Protein AF-A0AA51MX78-F1 (afdb_monomer_lite)

Sequence (541 aa):
MRKKISLILLIVIFALFTNGCTKEVSLIETKEEHFTTYKNDNISIKISKTVKEKENIYNTILEDLQKINGFSPIHNIEIDIDEKYVIPIVEDSIKCNSSFINTEEFRKELIKRSYDIYDNWISEGLYVKMFEVDIKEKEFAKYYEAHEFSLFGARFFEPFTSKEEVENVQAASIDLVEYLIKKEKKEELLKNQIEISDIEEWAKEKNIDLSYQKEIDSLMNRMEVNNLKPNIYLTINTKEDINGFIIDILTIDEQYDTSKKIEDTILKFDINIVQIREGIKKDAPNFYNDYSDSIENVPKIHYYFNINAKINSAEIGRGRIVLKNLLSQAHEYVHILIVDSFLANNIDANKPRWLDEGIANYLDMAYSDSSKLQIKRILSGISESKKYEDELSEEEKNLLDSTIKIFDANNINLSNRDKIMENKNERIRVSTILDSMGIKFSRYIMTEGLIEDTVYISGGESSFDQKQWAMDAGNYINYHANRNFTNYLIHEYGLEKLLYLMVEDFSTLTYEEYFGKSYEELKVEWIKYLKENIKAIELIL

pLDDT: mean 87.4, std 14.21, range [30.75, 98.5]

Secondary structure (DSSP, 8-state):
-HHHHHHHHHHHHHHHHHS--------EEEE-SSEEEEE-SSEEEEEETTSTTHHHHHHHHHHHHHHHHHHS----EEEEE-TT-SS-EESSSEEE-TTGGGSHHHHHHHHHHHHT---HHHHHHHHHHHHT--PPP--HHHHHTSS-----GGGGSTTTS-HHHHHHHHHHHHHHHHHHHHTT-HHHHHTT---HHHHHHHHHHHT---HHHHHTGGGTTTEEEE--STT-SEEEEE-HHHH-EEEEE-S--TTTSSHHHHHHHHHHHHHHHHHHHHHHHHHSHHHHHHHHHHHH-PPPEEEEE-TTSSS-EEETTTTEEEESSGGGHHHHHHHHHHTHHHHHTT------HHHHHHHHHHHHHHH-HHHHHHHHHHHHHHHHHGGGGGGS-HHHHHHHHHHHHHHHHTT--TT-HHHHHH-HHHHHHHHHHHHHHHHH-HHHHS-TT----SS--SSS---TTPPPPGGGTT----HHHHHHHHHHHHHHH-HHHHHHHTTS-TTT--HHHHHSS-HHHHHHHHHHHHHHHSTTGGGT-

Structure (mmCIF, N/CA/C/O backbone):
data_AF-A0AA51MX78-F1
#
_entry.id   AF-A0AA51MX78-F1
#
loop_
_atom_site.group_PDB
_atom_site.id
_atom_site.type_symbol
_atom_site.label_atom_id
_atom_site.label_alt_id
_atom_site.label_comp_id
_atom_site.label_asym_id
_atom_site.label_entity_id
_atom_site.label_seq_id
_atom_site.pdbx_PDB_ins_code
_atom_site.Cartn_x
_atom_site.Cartn_y
_atom_site.Cartn_z
_atom_site.occupancy
_atom_site.B_iso_or_equiv
_atom_site.auth_seq_id
_atom_site.auth_comp_id
_atom_site.auth_asym_id
_atom_site.auth_atom_id
_atom_site.pdbx_PDB_model_num
ATOM 1 N N . MET A 1 1 ? -62.576 -15.769 33.107 1.00 47.19 1 MET A N 1
ATOM 2 C CA . MET A 1 1 ? -61.170 -15.713 33.580 1.00 47.19 1 MET A CA 1
ATOM 3 C C . MET A 1 1 ? -60.145 -16.293 32.599 1.00 47.19 1 MET A C 1
ATOM 5 O O . MET A 1 1 ? -59.117 -15.657 32.426 1.00 47.19 1 MET A O 1
ATOM 9 N N . ARG A 1 2 ? -60.402 -17.408 31.888 1.00 45.00 2 ARG A N 1
ATOM 10 C CA . ARG A 1 2 ? -59.413 -18.036 30.973 1.00 45.00 2 ARG A CA 1
ATOM 11 C C . ARG A 1 2 ? -58.894 -17.157 29.812 1.00 45.00 2 ARG A C 1
ATOM 13 O O . ARG A 1 2 ? -57.724 -17.257 29.476 1.00 45.00 2 ARG A O 1
ATOM 20 N N . LYS A 1 3 ? -59.702 -16.240 29.253 1.00 45.47 3 LYS A N 1
ATOM 21 C CA . LYS A 1 3 ? -59.259 -15.338 28.162 1.00 45.47 3 LYS A CA 1
ATOM 22 C C . LYS A 1 3 ? -58.307 -14.211 28.606 1.00 45.47 3 LYS A C 1
ATOM 24 O O . LYS A 1 3 ? -57.467 -13.803 27.819 1.00 45.47 3 LYS A O 1
ATOM 29 N N . LYS A 1 4 ? -58.393 -13.737 29.860 1.00 46.69 4 LYS A N 1
ATOM 30 C CA . LYS A 1 4 ? -57.478 -12.701 30.388 1.00 46.69 4 LYS A CA 1
ATOM 31 C C . LYS A 1 4 ? -56.095 -13.270 30.728 1.00 46.69 4 LYS A C 1
ATOM 33 O O . LYS A 1 4 ? -55.103 -12.596 30.510 1.00 46.69 4 LYS A O 1
ATOM 38 N N . ILE A 1 5 ? -56.034 -14.525 31.182 1.00 54.62 5 ILE A N 1
ATOM 39 C CA . ILE A 1 5 ? -54.769 -15.216 31.484 1.00 54.62 5 ILE A CA 1
ATOM 40 C C . ILE A 1 5 ? -53.983 -15.502 30.194 1.00 54.62 5 ILE A C 1
ATOM 42 O O . ILE A 1 5 ? -52.778 -15.305 30.167 1.00 54.62 5 ILE A O 1
ATOM 46 N N . SER A 1 6 ? -54.667 -15.873 29.104 1.00 55.69 6 SER A N 1
ATOM 47 C CA . SER A 1 6 ? -54.023 -16.124 27.804 1.00 55.69 6 SER A CA 1
ATOM 48 C C . SER A 1 6 ? -53.419 -14.867 27.169 1.00 55.69 6 SER A C 1
ATOM 50 O O . SER A 1 6 ? -52.381 -14.967 26.530 1.00 55.69 6 SER A O 1
ATOM 52 N N . LEU A 1 7 ? -54.050 -13.699 27.339 1.00 55.62 7 LEU A N 1
ATOM 53 C CA . LEU A 1 7 ? -53.536 -12.433 26.808 1.00 55.62 7 LEU A CA 1
ATOM 54 C C . LEU A 1 7 ? -52.321 -11.943 27.611 1.00 55.62 7 LEU A C 1
ATOM 56 O O . LEU A 1 7 ? -51.355 -11.473 27.028 1.00 55.62 7 LEU A O 1
ATOM 60 N N . ILE A 1 8 ? -52.342 -12.116 28.938 1.00 63.41 8 ILE A N 1
ATOM 61 C CA . ILE A 1 8 ? -51.206 -11.784 29.811 1.00 63.41 8 ILE A CA 1
ATOM 62 C C . ILE A 1 8 ? -50.018 -12.711 29.524 1.00 63.41 8 ILE A C 1
ATOM 64 O O . ILE A 1 8 ? -48.898 -12.229 29.430 1.00 63.41 8 ILE A O 1
ATOM 68 N N . LEU A 1 9 ? -50.250 -14.013 29.307 1.00 61.22 9 LEU A N 1
ATOM 69 C CA . LEU A 1 9 ? -49.180 -14.940 28.921 1.00 61.22 9 LEU A CA 1
ATOM 70 C C . LEU A 1 9 ? -48.569 -14.569 27.565 1.00 61.22 9 LEU A C 1
ATOM 72 O O . LEU A 1 9 ? -47.355 -14.619 27.418 1.00 61.22 9 LEU A O 1
ATOM 76 N N . LEU A 1 10 ? -49.397 -14.168 26.594 1.00 58.34 10 LEU A N 1
ATOM 77 C CA . LEU A 1 10 ? -48.922 -13.746 25.279 1.00 58.34 10 LEU A CA 1
ATOM 78 C C . LEU A 1 10 ? -48.094 -12.457 25.374 1.00 58.34 10 LEU A C 1
ATOM 80 O O . LEU A 1 10 ? -47.052 -12.386 24.747 1.00 58.34 10 LEU A O 1
ATOM 84 N N . ILE A 1 11 ? -48.512 -11.483 26.194 1.00 62.25 11 ILE A N 1
ATOM 85 C CA . ILE A 1 11 ? -47.771 -10.231 26.433 1.00 62.25 11 ILE A CA 1
ATOM 86 C C . ILE A 1 11 ? -46.456 -10.494 27.180 1.00 62.25 11 ILE A C 1
ATOM 88 O O . ILE A 1 11 ? -45.455 -9.871 26.857 1.00 62.25 11 ILE A O 1
ATOM 92 N N . VAL A 1 12 ? -46.422 -11.432 28.133 1.00 54.91 12 VAL A N 1
ATOM 93 C CA . VAL A 1 12 ? -45.188 -11.817 28.847 1.00 54.91 12 VAL A CA 1
ATOM 94 C C . VAL A 1 12 ? -44.229 -12.576 27.931 1.00 54.91 12 VAL A C 1
ATOM 96 O O . VAL A 1 12 ? -43.035 -12.312 27.958 1.00 54.91 12 VAL A O 1
ATOM 99 N N . ILE A 1 13 ? -44.736 -13.473 27.081 1.00 54.97 13 ILE A N 1
ATOM 100 C CA . ILE A 1 13 ? -43.924 -14.166 26.073 1.00 54.97 13 ILE A CA 1
ATOM 101 C C . ILE A 1 13 ? -43.408 -13.161 25.038 1.00 54.97 13 ILE A C 1
ATOM 103 O O . ILE A 1 13 ? -42.228 -13.189 24.720 1.00 54.97 13 ILE A O 1
ATOM 107 N N . PHE A 1 14 ? -44.235 -12.220 24.576 1.00 50.41 14 PHE A N 1
ATOM 108 C CA . PHE A 1 14 ? -43.790 -11.170 23.657 1.00 50.41 14 PHE A CA 1
ATOM 109 C C . PHE A 1 14 ? -42.760 -10.243 24.315 1.00 50.41 14 PHE A C 1
ATOM 111 O O . PHE A 1 14 ? -41.750 -9.964 23.693 1.00 50.41 14 PHE A O 1
ATOM 118 N N . ALA A 1 15 ? -42.935 -9.865 25.586 1.00 48.00 15 ALA A N 1
ATOM 119 C CA . ALA A 1 15 ? -41.947 -9.092 26.343 1.00 48.00 15 ALA A CA 1
ATOM 120 C C . ALA A 1 15 ? -40.618 -9.850 26.546 1.00 48.00 15 ALA A C 1
ATOM 122 O O . ALA A 1 15 ? -39.558 -9.230 26.540 1.00 48.00 15 ALA A O 1
ATOM 123 N N . LEU A 1 16 ? -40.663 -11.183 26.678 1.00 40.47 16 LEU A N 1
ATOM 124 C CA . LEU A 1 16 ? -39.484 -12.062 26.729 1.00 40.47 16 LEU A CA 1
ATOM 125 C C . LEU A 1 16 ? -38.820 -12.270 25.356 1.00 40.47 16 LEU A C 1
ATOM 127 O O . LEU A 1 16 ? -37.649 -12.628 25.307 1.00 40.47 16 LEU A O 1
ATOM 131 N N . PHE A 1 17 ? -39.544 -12.054 24.252 1.00 43.53 17 PHE A N 1
ATOM 132 C CA . PHE A 1 17 ? -38.993 -12.077 22.892 1.00 43.53 17 PHE A CA 1
ATOM 133 C C . PHE A 1 17 ? -38.544 -10.688 22.401 1.00 43.53 17 PHE A C 1
ATOM 135 O O . PHE A 1 17 ? -37.699 -10.621 21.516 1.00 43.53 17 PHE A O 1
ATOM 142 N N . THR A 1 18 ? -39.065 -9.589 22.963 1.00 40.12 18 THR A N 1
ATOM 143 C CA . THR A 1 18 ? -38.663 -8.213 22.610 1.00 40.12 18 THR A CA 1
ATOM 144 C C . THR A 1 18 ? -37.536 -7.668 23.484 1.00 40.12 18 THR A C 1
ATOM 146 O O . THR A 1 18 ? -36.786 -6.815 23.026 1.00 40.12 18 THR A O 1
ATOM 149 N N . ASN A 1 19 ? -37.377 -8.170 24.712 1.00 38.66 19 ASN A N 1
ATOM 150 C CA . ASN A 1 19 ? -36.137 -8.021 25.468 1.00 38.66 19 ASN A CA 1
ATOM 151 C C . ASN A 1 19 ? -35.311 -9.275 25.212 1.00 38.66 19 ASN A C 1
ATOM 153 O O . ASN A 1 19 ? -35.427 -10.244 25.961 1.00 38.66 19 ASN A O 1
ATOM 157 N N . GLY A 1 20 ? -34.518 -9.289 24.140 1.00 38.50 20 GLY A N 1
ATOM 158 C CA . GLY A 1 20 ? -33.518 -10.334 23.964 1.00 38.50 20 GLY A CA 1
ATOM 159 C C . GLY A 1 20 ? -32.669 -10.395 25.231 1.00 38.50 20 GLY A C 1
ATOM 160 O O . GLY A 1 20 ? -31.908 -9.474 25.502 1.00 38.50 20 GLY A O 1
ATOM 161 N N . CYS A 1 21 ? -32.849 -11.432 26.053 1.00 40.41 21 CYS A N 1
ATOM 162 C CA . CYS A 1 21 ? -31.949 -11.706 27.162 1.00 40.41 21 CYS A CA 1
ATOM 163 C C . CYS A 1 21 ? -30.594 -12.047 26.544 1.00 40.41 21 CYS A C 1
ATOM 165 O O . CYS A 1 21 ? -30.329 -13.208 26.223 1.00 40.41 21 CYS A O 1
ATOM 167 N N . THR A 1 22 ? -29.754 -11.038 26.335 1.00 54.00 22 THR A N 1
ATOM 168 C CA . THR A 1 22 ? -28.329 -11.230 26.094 1.00 54.00 22 THR A CA 1
ATOM 169 C C . THR A 1 22 ? -27.815 -12.055 27.261 1.00 54.00 22 THR A C 1
ATOM 171 O O . THR A 1 22 ? -27.902 -11.641 28.418 1.00 54.00 22 THR A O 1
ATOM 174 N N . LYS A 1 23 ? -27.398 -13.291 26.971 1.00 67.25 23 LYS A N 1
ATOM 175 C CA . LYS A 1 23 ? -26.842 -14.179 27.990 1.00 67.25 23 LYS A CA 1
ATOM 176 C C . LYS A 1 23 ? -25.637 -13.480 28.593 1.00 67.25 23 LYS A C 1
ATOM 178 O O . LYS A 1 23 ? -24.749 -13.075 27.853 1.00 67.25 23 LYS A O 1
ATOM 183 N N . GLU A 1 24 ? -25.631 -13.360 29.913 1.00 84.62 24 GLU A N 1
ATOM 184 C CA . GLU A 1 24 ? -24.489 -12.860 30.666 1.00 84.62 24 GLU A CA 1
ATOM 185 C C . GLU A 1 24 ? -23.224 -13.626 30.246 1.00 84.62 24 GLU A C 1
ATOM 187 O O . GLU A 1 24 ? -23.248 -14.857 30.114 1.00 84.62 24 GLU A O 1
ATOM 192 N N . VAL A 1 25 ? -22.131 -12.902 29.993 1.00 88.44 25 VAL A N 1
ATOM 193 C CA . VAL A 1 25 ? -20.841 -13.508 29.652 1.00 88.44 25 VAL A CA 1
ATOM 194 C C . VAL A 1 25 ? -20.401 -14.393 30.816 1.00 88.44 25 VAL A C 1
ATOM 196 O O . VAL A 1 25 ? -20.158 -13.923 31.924 1.00 88.44 25 VAL A O 1
ATOM 199 N N . SER A 1 26 ? -20.313 -15.696 30.562 1.00 89.88 26 SER A N 1
ATOM 200 C CA . SER A 1 26 ? -19.833 -16.683 31.524 1.00 89.88 26 SER A CA 1
ATOM 201 C C . SER A 1 26 ? -18.575 -17.332 30.970 1.00 89.88 26 SER A C 1
ATOM 203 O O . SER A 1 26 ? -18.579 -17.832 29.842 1.00 89.88 26 SER A O 1
ATOM 205 N N . LEU A 1 27 ? -17.498 -17.287 31.754 1.00 94.44 27 LEU A N 1
ATOM 206 C CA . LEU A 1 27 ? -16.178 -17.781 31.377 1.00 94.44 27 LEU A CA 1
ATOM 207 C C . LEU A 1 27 ? -15.722 -18.844 32.374 1.00 94.44 27 LEU A C 1
ATOM 209 O O . LEU A 1 27 ? -15.889 -18.698 33.586 1.00 94.44 27 LEU A O 1
ATOM 213 N N . ILE A 1 28 ? -15.131 -19.917 31.859 1.00 94.62 28 ILE A N 1
ATOM 214 C CA . ILE A 1 28 ? -14.592 -21.009 32.668 1.00 94.62 28 ILE A CA 1
ATOM 215 C C . ILE A 1 28 ? -13.131 -20.698 32.989 1.00 94.62 28 ILE A C 1
ATOM 217 O O . ILE A 1 28 ? -12.315 -20.546 32.079 1.00 94.62 28 ILE A O 1
ATOM 221 N N . GLU A 1 29 ? -12.799 -20.633 34.280 1.00 95.56 29 GLU A N 1
ATOM 222 C CA . GLU A 1 29 ? -11.424 -20.456 34.754 1.00 95.56 29 GLU A CA 1
ATOM 223 C C . GLU A 1 29 ? -10.629 -21.765 34.626 1.00 95.56 29 GLU A C 1
ATOM 225 O O . GLU A 1 29 ? -11.024 -22.816 35.133 1.00 95.56 29 GLU A O 1
ATOM 230 N N . THR A 1 30 ? -9.457 -21.684 34.002 1.00 94.31 30 THR A N 1
ATOM 231 C CA . THR A 1 30 ? -8.445 -22.741 33.949 1.00 94.31 30 THR A CA 1
ATOM 232 C C . THR A 1 30 ? -7.117 -22.181 34.450 1.00 94.31 30 THR A C 1
ATOM 234 O O . THR A 1 30 ? -6.610 -21.185 33.934 1.00 94.31 30 THR A O 1
ATOM 237 N N . LYS A 1 31 ? -6.544 -22.811 35.479 1.00 91.25 31 LYS A N 1
ATOM 238 C CA . LYS A 1 31 ? -5.260 -22.405 36.067 1.00 91.25 31 LYS A CA 1
ATOM 239 C C . LYS A 1 31 ? -4.138 -23.231 35.459 1.00 91.25 31 LYS A C 1
ATOM 241 O O . LYS A 1 31 ? -4.084 -24.439 35.674 1.00 91.25 31 LYS A O 1
ATOM 246 N N . GLU A 1 32 ? -3.221 -22.569 34.771 1.00 89.94 32 GLU A N 1
ATOM 247 C CA . GLU A 1 32 ? -2.033 -23.189 34.188 1.00 89.94 32 GLU A CA 1
ATOM 248 C C . GLU A 1 32 ? -0.773 -22.784 34.962 1.00 89.94 32 GLU A C 1
ATOM 250 O O . GLU A 1 32 ? -0.839 -22.046 35.950 1.00 89.94 32 GLU A O 1
ATOM 255 N N . GLU A 1 33 ? 0.396 -23.301 34.579 1.00 86.38 33 GLU A N 1
ATOM 256 C CA . GLU A 1 33 ? 1.644 -23.064 35.315 1.00 86.38 33 GLU A CA 1
ATOM 257 C C . GLU A 1 33 ? 2.043 -21.581 35.308 1.00 86.38 33 GLU A C 1
ATOM 259 O O . GLU A 1 33 ? 2.368 -21.033 36.365 1.00 86.38 33 GLU A O 1
ATOM 264 N N . HIS A 1 34 ? 1.905 -20.906 34.165 1.00 89.38 34 HIS A N 1
ATOM 265 C CA . HIS A 1 34 ? 2.371 -19.528 33.968 1.00 89.38 34 HIS A CA 1
ATOM 266 C C . HIS A 1 34 ? 1.254 -18.485 33.832 1.00 89.38 34 HIS A C 1
ATOM 268 O O . HIS A 1 34 ? 1.510 -17.295 34.003 1.00 89.38 34 HIS A O 1
ATOM 274 N N . PHE A 1 35 ? 0.014 -18.902 33.584 1.00 93.19 35 PHE A N 1
ATOM 275 C CA . PHE A 1 35 ? -1.119 -18.002 33.370 1.00 93.19 35 PHE A CA 1
ATOM 276 C C . PHE A 1 35 ? -2.421 -18.589 33.920 1.00 93.19 35 PHE A C 1
ATOM 278 O O . PHE A 1 35 ? -2.495 -19.760 34.296 1.00 93.19 35 PHE A O 1
ATOM 285 N N . THR A 1 36 ? -3.438 -17.741 34.021 1.00 94.38 36 THR A N 1
ATOM 286 C CA . THR A 1 36 ? -4.831 -18.137 34.250 1.00 94.38 36 THR A CA 1
ATOM 287 C C . THR A 1 36 ? -5.625 -17.766 33.006 1.00 94.38 36 THR A C 1
ATOM 289 O O . THR A 1 36 ? -5.503 -16.639 32.529 1.00 94.38 36 THR A O 1
ATOM 292 N N . THR A 1 37 ? -6.405 -18.701 32.478 1.00 96.25 37 THR A N 1
ATOM 293 C CA . THR A 1 37 ? -7.249 -18.483 31.301 1.00 96.25 37 THR A CA 1
ATOM 294 C C . THR A 1 37 ? -8.714 -18.536 31.702 1.00 96.25 37 THR A C 1
ATOM 296 O O . THR A 1 37 ? -9.130 -19.458 32.398 1.00 96.25 37 THR A O 1
ATOM 299 N N . TYR A 1 38 ? -9.496 -17.576 31.231 1.00 96.44 38 TYR A N 1
ATOM 300 C CA . TYR A 1 38 ? -10.944 -17.510 31.363 1.00 96.44 38 TYR A CA 1
ATOM 301 C C . TYR A 1 38 ? -11.529 -17.568 29.961 1.00 96.44 38 TYR A C 1
ATOM 303 O O . TYR A 1 38 ? -11.237 -16.689 29.153 1.00 96.44 38 TYR A O 1
ATOM 311 N N . LYS A 1 39 ? -12.309 -18.602 29.642 1.00 96.62 39 LYS A N 1
ATOM 312 C CA . LYS A 1 39 ? -12.802 -18.762 28.269 1.00 96.62 39 LYS A CA 1
ATOM 313 C C . LYS A 1 39 ? -14.197 -19.356 28.144 1.00 96.62 39 LYS A C 1
ATOM 315 O O . LYS A 1 39 ? -14.647 -20.093 29.023 1.00 96.62 39 LYS A O 1
ATOM 320 N N . ASN A 1 40 ? -14.832 -19.070 27.017 1.00 94.50 40 ASN A N 1
ATOM 321 C CA . ASN A 1 40 ? -15.955 -19.810 26.446 1.00 94.50 40 ASN A CA 1
ATOM 322 C C . ASN A 1 40 ? -15.705 -20.012 24.936 1.00 94.50 40 ASN A C 1
ATOM 324 O O . ASN A 1 40 ? -14.555 -19.940 24.507 1.00 94.50 40 ASN A O 1
ATOM 328 N N . ASP A 1 41 ? -16.747 -20.290 24.151 1.00 91.62 41 ASP A N 1
ATOM 329 C CA . ASP A 1 41 ? -16.613 -20.549 22.710 1.00 91.62 41 ASP A CA 1
ATOM 330 C C . ASP A 1 41 ? -16.185 -19.310 21.895 1.00 91.62 41 ASP A C 1
ATOM 332 O O . ASP A 1 41 ? -15.588 -19.470 20.836 1.00 91.62 41 ASP A O 1
ATOM 336 N N . ASN A 1 42 ? -16.448 -18.097 22.397 1.00 93.69 42 ASN A N 1
ATOM 337 C CA . ASN A 1 42 ? -16.278 -16.836 21.662 1.00 93.69 42 ASN A CA 1
ATOM 338 C C . ASN A 1 42 ? -15.293 -15.864 22.334 1.00 93.69 42 ASN A C 1
ATOM 340 O O . ASN A 1 42 ? -14.933 -14.844 21.762 1.00 93.69 42 ASN A O 1
ATOM 344 N N . ILE A 1 43 ? -14.923 -16.088 23.593 1.00 96.50 43 ILE A N 1
ATOM 345 C CA . ILE A 1 43 ? -14.121 -15.149 24.383 1.00 96.50 43 ILE A CA 1
ATOM 346 C C . ILE A 1 43 ? -13.021 -15.936 25.074 1.00 96.50 43 ILE A C 1
ATOM 348 O O . ILE A 1 43 ? -13.299 -16.918 25.766 1.00 96.50 43 ILE A O 1
ATOM 352 N N . SER A 1 44 ? -11.785 -15.462 24.950 1.00 97.06 44 SER A N 1
ATOM 353 C CA . SER A 1 44 ? -10.620 -15.991 25.654 1.00 97.06 44 SER A CA 1
ATOM 354 C C . SER A 1 44 ? -9.834 -14.852 26.298 1.00 97.06 44 SER A C 1
ATOM 356 O O . SER A 1 44 ? -9.311 -13.980 25.612 1.00 97.06 44 SER A O 1
ATOM 358 N N . ILE A 1 45 ? -9.734 -14.866 27.627 1.00 97.44 45 ILE A N 1
ATOM 359 C CA . ILE A 1 45 ? -8.919 -13.932 28.408 1.00 97.44 45 ILE A CA 1
ATOM 360 C C . ILE A 1 45 ? -7.809 -14.726 29.076 1.00 97.44 45 ILE A C 1
ATOM 362 O O . ILE A 1 45 ? -8.061 -15.598 29.908 1.00 97.44 45 ILE A O 1
ATOM 366 N N . LYS A 1 46 ? -6.567 -14.405 28.756 1.00 96.62 46 LYS A N 1
ATOM 367 C CA . LYS A 1 46 ? -5.378 -14.984 29.364 1.00 96.62 46 LYS A CA 1
ATOM 368 C C . LYS A 1 46 ? -4.691 -13.920 30.204 1.00 96.62 46 LYS A C 1
ATOM 370 O O . LYS A 1 46 ? -4.419 -12.833 29.721 1.00 96.62 46 LYS A O 1
ATOM 375 N N . ILE A 1 47 ? -4.417 -14.224 31.469 1.00 96.69 47 ILE A N 1
ATOM 376 C CA . ILE A 1 47 ? -3.730 -13.311 32.389 1.00 96.69 47 ILE A CA 1
ATOM 377 C C . ILE A 1 47 ? -2.497 -14.016 32.945 1.00 96.69 47 ILE A C 1
ATOM 379 O O . ILE A 1 47 ? -2.597 -15.042 33.631 1.00 96.69 47 ILE A O 1
ATOM 383 N N . SER A 1 48 ? -1.322 -13.468 32.652 1.00 95.44 48 SER A N 1
ATOM 384 C CA . SER A 1 48 ? -0.045 -13.942 33.178 1.00 95.44 48 SER A CA 1
ATOM 385 C C . SER A 1 48 ? -0.009 -13.853 34.705 1.00 95.44 48 SER A C 1
ATOM 387 O O . SER A 1 48 ? -0.474 -12.886 35.306 1.00 95.44 48 SER A O 1
ATOM 389 N N . LYS A 1 49 ? 0.596 -14.845 35.370 1.00 91.44 49 LYS A N 1
ATOM 390 C CA . LYS A 1 49 ? 0.746 -14.834 36.838 1.00 91.44 49 LYS A CA 1
ATOM 391 C C . LYS A 1 49 ? 1.665 -13.721 37.354 1.00 91.44 49 LYS A C 1
ATOM 393 O O . LYS A 1 49 ? 1.691 -13.490 38.561 1.00 91.44 49 LYS A O 1
ATOM 398 N N . THR A 1 50 ? 2.428 -13.067 36.477 1.00 88.56 50 THR A N 1
ATOM 399 C CA . THR A 1 50 ? 3.285 -11.917 36.817 1.00 88.56 50 THR A CA 1
ATOM 400 C C . THR A 1 50 ? 2.484 -10.638 37.066 1.00 88.56 50 THR A C 1
ATOM 402 O O . THR A 1 50 ? 2.975 -9.733 37.743 1.00 88.56 50 THR A O 1
ATOM 405 N N . VAL A 1 51 ? 1.253 -10.577 36.559 1.00 91.00 51 VAL A N 1
ATOM 406 C CA . VAL A 1 51 ? 0.352 -9.433 36.670 1.00 91.00 51 VAL A CA 1
ATOM 407 C C . VAL A 1 51 ? -0.200 -9.337 38.096 1.00 91.00 51 VAL A C 1
ATOM 409 O O . VAL A 1 51 ? -0.727 -10.304 38.658 1.00 91.00 51 VAL A O 1
ATOM 412 N N . LYS A 1 52 ? -0.078 -8.155 38.705 1.00 88.88 52 LYS A N 1
ATOM 413 C CA . LYS A 1 52 ? -0.650 -7.873 40.032 1.00 88.88 52 LYS A CA 1
ATOM 414 C C . LYS A 1 52 ? -2.157 -7.644 39.913 1.00 88.88 52 LYS A C 1
ATOM 416 O O . LYS A 1 52 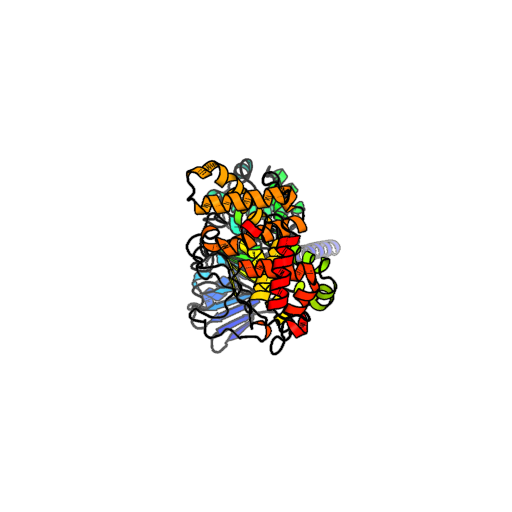? -2.634 -7.221 38.874 1.00 88.88 52 LYS A O 1
ATOM 421 N N . GLU A 1 53 ? -2.902 -7.922 40.984 1.00 87.75 53 GLU A N 1
ATOM 422 C CA . GLU A 1 53 ? -4.357 -7.672 41.039 1.00 87.75 53 GLU A CA 1
ATOM 423 C C . GLU A 1 53 ? -5.161 -8.351 39.913 1.00 87.75 53 GLU A C 1
ATOM 425 O O . GLU A 1 53 ? -6.163 -7.826 39.437 1.00 87.75 53 GLU A O 1
ATOM 430 N N . LYS A 1 54 ? -4.751 -9.560 39.512 1.00 88.12 54 LYS A N 1
ATOM 431 C CA . LYS A 1 54 ? -5.382 -10.342 38.434 1.00 88.12 54 LYS A CA 1
ATOM 432 C C . LYS A 1 54 ? -6.913 -10.442 38.511 1.00 88.12 54 LYS A C 1
ATOM 434 O O . LYS A 1 54 ? -7.562 -10.458 37.477 1.00 88.12 54 LYS A O 1
ATOM 439 N N . GLU A 1 55 ? -7.481 -10.515 39.717 1.00 88.12 55 GLU A N 1
ATOM 440 C CA . GLU A 1 55 ? -8.934 -10.587 39.921 1.00 88.12 55 GLU A CA 1
ATOM 441 C C . GLU A 1 55 ? -9.605 -9.257 39.581 1.00 88.12 55 GLU A C 1
ATOM 443 O O . GLU A 1 55 ? -10.637 -9.252 38.924 1.00 88.12 55 GLU A O 1
ATOM 448 N N . ASN A 1 56 ? -8.990 -8.135 39.967 1.00 92.44 56 ASN A N 1
ATOM 449 C CA . ASN A 1 56 ? -9.468 -6.802 39.613 1.00 92.44 56 ASN A CA 1
ATOM 450 C C . ASN A 1 56 ? -9.427 -6.608 38.092 1.00 92.44 56 ASN A C 1
ATOM 452 O O . ASN A 1 56 ? -10.428 -6.250 37.489 1.00 92.44 56 ASN A O 1
ATOM 456 N N . ILE A 1 57 ? -8.301 -6.964 37.469 1.00 93.69 57 ILE A N 1
ATOM 457 C CA . ILE A 1 57 ? -8.125 -6.902 36.013 1.00 93.69 57 ILE A CA 1
ATOM 458 C C . ILE A 1 57 ? -9.156 -7.759 35.278 1.00 93.69 57 ILE A C 1
ATOM 460 O O . ILE A 1 57 ? -9.796 -7.283 34.343 1.00 93.69 57 ILE A O 1
ATOM 464 N N . TYR A 1 58 ? -9.328 -9.011 35.702 1.00 95.56 58 TYR A N 1
ATOM 465 C CA . TYR A 1 58 ? -10.335 -9.897 35.131 1.00 95.56 58 TYR A CA 1
ATOM 466 C C . TYR A 1 58 ? -11.738 -9.294 35.248 1.00 95.56 58 TYR A C 1
ATOM 468 O O . TYR A 1 58 ? -12.470 -9.287 34.264 1.00 95.56 58 TYR A O 1
ATOM 476 N N . ASN A 1 59 ? -12.094 -8.754 36.417 1.00 94.75 59 ASN A N 1
ATOM 477 C CA . ASN A 1 59 ? -13.403 -8.147 36.637 1.00 94.75 59 ASN A CA 1
ATOM 478 C C . ASN A 1 59 ? -13.615 -6.913 35.754 1.00 94.75 59 ASN A C 1
ATOM 480 O O . ASN A 1 59 ? -14.675 -6.801 35.153 1.00 94.75 59 ASN A O 1
ATOM 484 N N . THR A 1 60 ? -12.613 -6.039 35.602 1.00 95.44 60 THR A N 1
ATOM 485 C CA . THR A 1 60 ? -12.692 -4.882 34.695 1.00 95.44 60 THR A CA 1
ATOM 486 C C . THR A 1 60 ? -12.940 -5.315 33.251 1.00 95.44 60 THR A C 1
ATOM 488 O O . THR A 1 60 ? -13.867 -4.820 32.615 1.00 95.44 60 THR A O 1
ATOM 491 N N . ILE A 1 61 ? -12.163 -6.278 32.740 1.00 96.75 61 ILE A N 1
ATOM 492 C CA . ILE A 1 61 ? -12.357 -6.790 31.375 1.00 96.75 61 ILE A CA 1
ATOM 493 C C . ILE A 1 61 ? -13.739 -7.441 31.244 1.00 96.75 61 ILE A C 1
ATOM 495 O O . ILE A 1 61 ? -14.432 -7.224 30.253 1.00 96.75 61 ILE A O 1
ATOM 499 N N . LEU A 1 62 ? -14.157 -8.233 32.235 1.00 96.31 62 LEU A N 1
ATOM 500 C CA . LEU A 1 62 ? -15.456 -8.894 32.222 1.00 96.31 62 LEU A CA 1
ATOM 501 C C . LEU A 1 62 ? -16.598 -7.874 32.200 1.00 96.31 62 LEU A C 1
ATOM 503 O O . LEU A 1 62 ? -17.515 -8.043 31.408 1.00 96.31 62 LEU A O 1
ATOM 507 N N . GLU A 1 63 ? -16.551 -6.823 33.017 1.00 95.81 63 GLU A N 1
ATOM 508 C CA . GLU A 1 63 ? -17.557 -5.753 33.031 1.00 95.81 63 GLU A CA 1
ATOM 509 C C . GLU A 1 63 ? -17.674 -5.056 31.670 1.00 95.81 63 GLU A C 1
ATOM 511 O O . GLU A 1 63 ? -18.787 -4.856 31.173 1.00 95.81 63 GLU A O 1
ATOM 516 N N . ASP A 1 64 ? -16.544 -4.743 31.037 1.00 97.12 64 ASP A N 1
ATOM 517 C CA . ASP A 1 64 ? -16.525 -4.129 29.709 1.00 97.12 64 ASP A CA 1
ATOM 518 C C . ASP A 1 64 ? -17.088 -5.096 28.645 1.00 97.12 64 ASP A C 1
ATOM 520 O O . ASP A 1 64 ? -17.946 -4.709 27.846 1.00 97.12 64 ASP A O 1
ATOM 524 N N . LEU A 1 65 ? -16.721 -6.382 28.689 1.00 96.69 65 LEU A N 1
ATOM 525 C CA . LEU A 1 65 ? -17.284 -7.418 27.811 1.00 96.69 65 LEU A CA 1
ATOM 526 C C . LEU A 1 65 ? -18.782 -7.653 28.050 1.00 96.69 65 LEU A C 1
ATOM 528 O O . LEU A 1 65 ? -19.501 -7.937 27.094 1.00 96.69 65 LEU A O 1
ATOM 532 N N . GLN A 1 66 ? -19.284 -7.522 29.283 1.00 95.56 66 GLN A N 1
ATOM 533 C CA . GLN A 1 66 ? -20.723 -7.613 29.569 1.00 95.56 66 GLN A CA 1
ATOM 534 C C . GLN A 1 66 ? -21.494 -6.481 28.896 1.00 95.56 66 GLN A C 1
ATOM 536 O O . GLN A 1 66 ? -22.556 -6.729 28.327 1.00 95.56 66 GLN A O 1
ATOM 541 N N . LYS A 1 67 ? -20.969 -5.250 28.929 1.00 95.69 67 LYS A N 1
ATOM 542 C CA . LYS A 1 67 ? -21.591 -4.103 28.248 1.00 95.69 67 LYS A CA 1
ATOM 543 C C . LYS A 1 67 ? -21.620 -4.309 26.738 1.00 95.69 67 LYS A C 1
ATOM 545 O O . LYS A 1 67 ? -22.670 -4.136 26.121 1.00 95.69 67 LYS A O 1
ATOM 550 N N . ILE A 1 68 ? -20.498 -4.744 26.163 1.00 96.06 68 ILE A N 1
ATOM 551 C CA . ILE A 1 68 ? -20.392 -5.036 24.729 1.00 96.06 68 ILE A CA 1
ATOM 552 C C . ILE A 1 68 ? -21.374 -6.149 24.346 1.00 96.06 68 ILE A C 1
ATOM 554 O O . ILE A 1 68 ? -22.214 -5.941 23.476 1.00 96.06 68 ILE A O 1
ATOM 558 N N . ASN A 1 69 ? -21.354 -7.284 25.048 1.00 94.75 69 ASN A N 1
ATOM 559 C CA . ASN A 1 69 ? -22.242 -8.418 24.782 1.00 94.75 69 ASN A CA 1
ATOM 560 C C . ASN A 1 69 ? -23.731 -8.095 25.025 1.00 94.75 69 ASN A C 1
ATOM 562 O O . ASN A 1 69 ? -24.614 -8.660 24.379 1.00 94.75 69 ASN A O 1
ATOM 566 N N . GLY A 1 70 ? -24.017 -7.181 25.956 1.00 93.25 70 GLY A N 1
ATOM 567 C CA . GLY A 1 70 ? -25.351 -6.634 26.198 1.00 93.25 70 GLY A CA 1
ATOM 568 C C . GLY A 1 70 ? -25.868 -5.784 25.036 1.00 93.25 70 GLY A C 1
ATOM 569 O O . GLY A 1 70 ? -27.078 -5.709 24.820 1.00 93.25 70 GLY A O 1
ATOM 570 N N . PHE A 1 71 ? -24.968 -5.183 24.253 1.00 93.25 71 PHE A N 1
ATOM 571 C CA . PHE A 1 71 ? -25.328 -4.511 23.011 1.00 93.25 71 PHE A CA 1
ATOM 572 C C . PHE A 1 71 ? -25.609 -5.521 21.896 1.00 93.25 71 PHE A C 1
ATOM 574 O O . PHE A 1 71 ? -26.665 -5.441 21.269 1.00 93.25 71 PHE A O 1
ATOM 581 N N . SER A 1 72 ? -24.712 -6.473 21.640 1.00 92.75 72 SER A N 1
ATOM 582 C CA . SER A 1 72 ? -24.904 -7.570 20.680 1.00 92.75 72 SER A CA 1
ATOM 583 C C . SER A 1 72 ? -23.997 -8.757 21.028 1.00 92.75 72 SER A C 1
ATOM 585 O O . SER A 1 72 ? -22.942 -8.534 21.614 1.00 92.75 72 SER A O 1
ATOM 587 N N . PRO A 1 73 ? -24.348 -10.014 20.690 1.00 93.12 73 PRO A N 1
ATOM 588 C CA . PRO A 1 73 ? -23.487 -11.156 20.988 1.00 93.12 73 PRO A CA 1
ATOM 589 C C . PRO A 1 73 ? -22.080 -11.008 20.395 1.00 93.12 73 PRO A C 1
ATOM 591 O O . PRO A 1 73 ? -21.929 -10.740 19.205 1.00 93.12 73 PRO A O 1
ATOM 594 N N . ILE A 1 74 ? -21.057 -11.232 21.220 1.00 93.94 74 ILE A N 1
ATOM 595 C CA . ILE A 1 74 ? -19.650 -11.198 20.793 1.00 93.94 74 ILE A CA 1
ATOM 596 C C . ILE A 1 74 ? -19.350 -12.415 19.907 1.00 93.94 74 ILE A C 1
ATOM 598 O O . ILE A 1 74 ? -19.724 -13.539 20.261 1.00 93.94 74 ILE A O 1
ATOM 602 N N . HIS A 1 75 ? -18.674 -12.198 18.773 1.00 88.69 75 HIS A N 1
ATOM 603 C CA . HIS A 1 75 ? -18.350 -13.254 17.808 1.00 88.69 75 HIS A CA 1
ATOM 604 C C . HIS A 1 75 ? -17.121 -14.062 18.220 1.00 88.69 75 HIS A C 1
ATOM 606 O O . HIS A 1 75 ? -17.231 -15.257 18.480 1.00 88.69 75 HIS A O 1
ATOM 612 N N . ASN A 1 76 ? -15.962 -13.413 18.276 1.00 89.12 76 ASN A N 1
ATOM 613 C CA . ASN A 1 76 ? -14.717 -14.011 18.726 1.00 89.12 76 ASN A CA 1
ATOM 614 C C . ASN A 1 76 ? -13.793 -12.910 19.249 1.00 89.12 76 ASN A C 1
ATOM 616 O O . ASN A 1 76 ? -13.653 -11.889 18.588 1.00 89.12 76 ASN A O 1
ATOM 620 N N . ILE A 1 77 ? -13.154 -13.102 20.399 1.00 94.69 77 ILE A N 1
ATOM 621 C CA . ILE A 1 77 ? -12.138 -12.178 20.902 1.00 94.69 77 ILE A CA 1
ATOM 622 C C . ILE A 1 77 ? -11.118 -12.899 21.779 1.00 94.69 77 ILE A C 1
ATOM 624 O O . ILE A 1 77 ? -11.460 -13.678 22.675 1.00 94.69 77 ILE A O 1
ATOM 628 N N . GLU A 1 78 ? -9.847 -12.577 21.553 1.00 96.31 78 GLU A N 1
ATOM 629 C CA . GLU A 1 78 ? -8.728 -13.060 22.351 1.00 96.31 78 GLU A CA 1
ATOM 630 C C . GLU A 1 78 ? -7.971 -11.898 22.999 1.00 96.31 78 GLU A C 1
ATOM 632 O O . GLU A 1 78 ? -7.589 -10.929 22.338 1.00 96.31 78 GLU A O 1
ATOM 637 N N . ILE A 1 79 ? -7.734 -12.012 24.306 1.00 97.38 79 ILE A N 1
ATOM 638 C CA . ILE A 1 79 ? -7.072 -11.000 25.131 1.00 97.38 79 ILE A CA 1
ATOM 639 C C . ILE A 1 79 ? -5.950 -11.678 25.925 1.00 97.38 79 ILE A C 1
ATOM 641 O O . ILE A 1 79 ? -6.210 -12.629 26.661 1.00 97.38 79 ILE A O 1
ATOM 645 N N . ASP A 1 80 ? -4.711 -11.196 25.809 1.00 96.44 80 ASP A N 1
ATOM 646 C CA . ASP A 1 80 ? -3.548 -11.679 26.571 1.00 96.44 80 ASP A CA 1
ATOM 647 C C . ASP A 1 80 ? -2.933 -10.542 27.398 1.00 96.44 80 ASP A C 1
ATOM 649 O O . ASP A 1 80 ? -2.376 -9.580 26.865 1.00 96.44 80 ASP A O 1
ATOM 653 N N . ILE A 1 81 ? -3.031 -10.654 28.719 1.00 96.75 81 ILE A N 1
ATOM 654 C CA . ILE A 1 81 ? -2.515 -9.675 29.668 1.00 96.75 81 ILE A CA 1
ATOM 655 C C . ILE A 1 81 ? -1.206 -10.175 30.270 1.00 96.75 81 ILE A C 1
ATOM 657 O O . ILE A 1 81 ? -1.178 -11.134 31.050 1.00 96.75 81 ILE A O 1
ATOM 661 N N . ASP A 1 82 ? -0.117 -9.479 29.967 1.00 94.44 82 ASP A N 1
ATOM 662 C CA . ASP A 1 82 ? 1.210 -9.760 30.506 1.00 94.44 82 ASP A CA 1
ATOM 663 C C . ASP A 1 82 ? 2.010 -8.459 30.627 1.00 94.44 82 ASP A C 1
ATOM 665 O O . ASP A 1 82 ? 2.054 -7.650 29.703 1.00 94.44 82 ASP A O 1
ATOM 669 N N . GLU A 1 83 ? 2.694 -8.265 31.754 1.00 93.69 83 GLU A N 1
ATOM 670 C CA . GLU A 1 83 ? 3.500 -7.063 32.016 1.00 93.69 83 GLU A CA 1
ATOM 671 C C . GLU A 1 83 ? 4.656 -6.885 31.020 1.00 93.69 83 GLU A C 1
ATOM 673 O O . GLU A 1 83 ? 5.180 -5.782 30.867 1.00 93.69 83 GLU A O 1
ATOM 678 N N . LYS A 1 84 ? 5.044 -7.950 30.301 1.00 92.06 84 LYS A N 1
ATOM 679 C CA . LYS A 1 84 ? 6.016 -7.843 29.201 1.00 92.06 84 LYS A CA 1
ATOM 680 C C . LYS A 1 84 ? 5.491 -7.013 28.022 1.00 92.06 84 LYS A C 1
ATOM 682 O O . LYS A 1 84 ? 6.297 -6.450 27.283 1.00 92.06 84 LYS A O 1
ATOM 687 N N . TYR A 1 85 ? 4.171 -6.927 27.838 1.00 90.50 85 TYR A N 1
ATOM 688 C CA . TYR A 1 85 ? 3.532 -6.131 26.789 1.00 90.50 85 TYR A CA 1
ATOM 689 C C . TYR A 1 85 ? 3.386 -4.679 27.244 1.00 90.50 85 TYR A C 1
ATOM 691 O O . TYR A 1 85 ? 2.286 -4.148 27.372 1.00 90.50 85 TYR A O 1
ATOM 699 N N . VAL A 1 86 ? 4.526 -4.032 27.509 1.00 85.06 86 VAL A N 1
ATOM 700 C CA . VAL A 1 86 ? 4.579 -2.610 27.892 1.00 85.06 86 VAL A CA 1
ATOM 701 C C . VAL A 1 86 ? 3.876 -1.733 26.852 1.00 85.06 86 VAL A C 1
ATOM 703 O O . VAL A 1 86 ? 3.267 -0.727 27.198 1.00 85.06 86 VAL A O 1
ATOM 706 N N . ILE A 1 87 ? 3.944 -2.155 25.591 1.00 82.50 87 ILE A N 1
ATOM 707 C CA . ILE A 1 87 ? 3.221 -1.587 24.460 1.00 82.50 87 ILE A CA 1
ATOM 708 C C . ILE A 1 87 ? 2.183 -2.616 24.010 1.00 82.50 87 ILE A C 1
ATOM 710 O O . ILE A 1 87 ? 2.554 -3.783 23.826 1.00 82.50 87 ILE A O 1
ATOM 714 N N . PRO A 1 88 ? 0.918 -2.211 23.814 1.00 85.94 88 PRO A N 1
ATOM 715 C CA . PRO A 1 88 ? -0.106 -3.122 23.345 1.00 85.94 88 PRO A CA 1
ATOM 716 C C . PRO A 1 88 ? 0.149 -3.550 21.891 1.00 85.94 88 PRO A C 1
ATOM 718 O O . PRO A 1 88 ? 0.561 -2.754 21.049 1.00 85.94 88 PRO A O 1
ATOM 721 N N . ILE A 1 89 ? -0.108 -4.822 21.596 1.00 86.94 89 ILE A N 1
ATOM 722 C CA . ILE A 1 89 ? -0.092 -5.404 20.252 1.00 86.94 89 ILE A CA 1
ATOM 723 C C . ILE A 1 89 ? -1.530 -5.791 19.930 1.00 86.94 89 ILE A C 1
ATOM 725 O O . ILE A 1 89 ? -2.126 -6.586 20.657 1.00 86.94 89 ILE A O 1
ATOM 729 N N . VAL A 1 90 ? -2.082 -5.203 18.873 1.00 82.19 90 VAL A N 1
ATOM 730 C CA . VAL A 1 90 ? -3.511 -5.277 18.559 1.00 82.19 90 VAL A CA 1
ATOM 731 C C . VAL A 1 90 ? -3.658 -5.713 17.096 1.00 82.19 90 VAL A C 1
ATOM 733 O O . VAL A 1 90 ? -3.667 -4.888 16.190 1.00 82.19 90 VAL A O 1
ATOM 736 N N . GLU A 1 91 ? -3.706 -7.033 16.865 1.00 78.19 91 GLU A N 1
ATOM 737 C CA . GLU A 1 91 ? -3.726 -7.684 15.528 1.00 78.19 91 GLU A CA 1
ATOM 738 C C . GLU A 1 91 ? -4.964 -8.580 15.353 1.00 78.19 91 GLU A C 1
ATOM 740 O O . GLU A 1 91 ? -6.036 -8.051 15.128 1.00 78.19 91 GLU A O 1
ATOM 745 N N . ASP A 1 92 ? -4.883 -9.893 15.558 1.00 77.69 92 ASP A N 1
ATOM 746 C CA . ASP A 1 92 ? -6.083 -10.749 15.695 1.00 77.69 92 ASP A CA 1
ATOM 747 C C . ASP A 1 92 ? -6.518 -10.888 17.165 1.00 77.69 92 ASP A C 1
ATOM 749 O O . ASP A 1 92 ? -7.593 -11.376 17.498 1.00 77.69 92 ASP A O 1
ATOM 753 N N . SER A 1 93 ? -5.652 -10.443 18.075 1.00 89.44 93 SER A N 1
ATOM 754 C CA . SER A 1 93 ? -5.833 -10.475 19.525 1.00 89.44 93 SER A CA 1
ATOM 755 C C . SER A 1 93 ? -5.327 -9.176 20.140 1.00 89.44 93 SER A C 1
ATOM 757 O O . SER A 1 93 ? -4.520 -8.464 19.534 1.00 89.44 93 SER A O 1
ATOM 759 N N . ILE A 1 94 ? -5.786 -8.880 21.354 1.00 94.38 94 ILE A N 1
ATOM 760 C CA . ILE A 1 94 ? -5.326 -7.737 22.145 1.00 94.38 94 ILE A CA 1
ATOM 761 C C . ILE A 1 94 ? -4.319 -8.247 23.170 1.00 94.38 94 ILE A C 1
ATOM 763 O O . ILE A 1 94 ? -4.687 -8.919 24.132 1.00 94.38 94 ILE A O 1
ATOM 767 N N . LYS A 1 95 ? -3.040 -7.928 22.980 1.00 95.38 95 LYS A N 1
ATOM 768 C CA . LYS A 1 95 ? -1.969 -8.276 23.923 1.00 95.38 95 LYS A CA 1
ATOM 769 C C . LYS A 1 95 ? -1.469 -7.013 24.599 1.00 95.38 95 LYS A C 1
ATOM 771 O O . LYS A 1 95 ? -0.942 -6.145 23.914 1.00 95.38 95 LYS A O 1
ATOM 776 N N . CYS A 1 96 ? -1.607 -6.878 25.912 1.00 94.75 96 CYS A N 1
ATOM 777 C CA . CYS A 1 96 ? -1.224 -5.650 26.614 1.00 94.75 96 CYS A CA 1
ATOM 778 C C . CYS A 1 96 ? -0.806 -5.908 28.065 1.00 94.75 96 CYS A C 1
ATOM 780 O O . CYS A 1 96 ? -0.937 -7.015 28.582 1.00 94.75 96 CYS A O 1
ATOM 782 N N . ASN A 1 97 ? -0.279 -4.887 28.736 1.00 93.50 97 ASN A N 1
ATOM 783 C CA . ASN A 1 97 ? -0.062 -4.931 30.179 1.00 93.50 97 ASN A CA 1
ATOM 784 C C . ASN A 1 97 ? -1.319 -4.486 30.943 1.00 93.50 97 ASN A C 1
ATOM 786 O O . ASN A 1 97 ? -2.313 -4.045 30.361 1.00 93.50 97 ASN A O 1
ATOM 790 N N . SER A 1 98 ? -1.258 -4.567 32.271 1.00 93.38 98 SER A N 1
ATOM 791 C CA . SER A 1 98 ? -2.358 -4.164 33.152 1.00 93.38 98 SER A CA 1
ATOM 792 C C . SER A 1 98 ? -2.720 -2.677 33.063 1.00 93.38 98 SER A C 1
ATOM 794 O O . SER A 1 98 ? -3.874 -2.312 33.277 1.00 93.38 98 SER A O 1
ATOM 796 N N . SER A 1 99 ? -1.761 -1.809 32.725 1.00 92.06 99 SER A N 1
ATOM 797 C CA . SER A 1 99 ? -1.977 -0.356 32.689 1.00 92.06 99 SER A CA 1
ATOM 798 C C . SER A 1 99 ? -2.891 0.097 31.549 1.00 92.06 99 SER A C 1
ATOM 800 O O . SER A 1 99 ? -3.602 1.089 31.695 1.00 92.06 99 SER A O 1
ATOM 802 N N . PHE A 1 100 ? -2.919 -0.650 30.442 1.00 93.62 100 PHE A N 1
ATOM 803 C CA . PHE A 1 100 ? -3.717 -0.308 29.266 1.00 93.62 100 PHE A CA 1
ATOM 804 C C . PHE A 1 100 ? -5.221 -0.556 29.469 1.00 93.62 100 PHE A C 1
ATOM 806 O O . PHE A 1 100 ? -6.048 0.129 28.882 1.00 93.62 100 PHE A O 1
ATOM 813 N N . ILE A 1 101 ? -5.587 -1.474 30.362 1.00 93.81 101 ILE A N 1
ATOM 814 C CA . ILE A 1 101 ? -6.950 -2.016 30.516 1.00 93.81 101 ILE A CA 1
ATOM 815 C C . ILE A 1 101 ? -7.989 -0.952 30.898 1.00 93.81 101 ILE A C 1
ATOM 817 O O . ILE A 1 101 ? -9.152 -1.044 30.530 1.00 93.81 101 ILE A O 1
ATOM 821 N N . ASN A 1 102 ? -7.579 0.091 31.619 1.00 90.56 102 ASN A N 1
ATOM 822 C CA . ASN A 1 102 ? -8.494 1.146 32.065 1.00 90.56 102 ASN A CA 1
ATOM 823 C C . ASN A 1 102 ? -8.674 2.284 31.046 1.00 90.56 102 ASN A C 1
ATOM 825 O O . ASN A 1 102 ? -9.458 3.205 31.300 1.00 90.56 102 ASN A O 1
ATOM 829 N N . THR A 1 103 ? -7.950 2.246 29.926 1.00 94.06 103 THR A N 1
ATOM 830 C CA . THR A 1 103 ? -7.941 3.322 28.926 1.00 94.06 103 THR A CA 1
ATOM 831 C C . THR A 1 103 ? -9.195 3.310 28.053 1.00 94.06 103 THR A C 1
ATOM 833 O O . THR A 1 103 ? -9.919 2.317 27.960 1.00 94.06 103 THR A O 1
ATOM 836 N N . GLU A 1 104 ? -9.482 4.448 27.432 1.00 94.25 104 GLU A N 1
ATOM 837 C CA . GLU A 1 104 ? -10.528 4.564 26.416 1.00 94.25 104 GLU A CA 1
ATOM 838 C C . GLU A 1 104 ? -10.172 3.742 25.172 1.00 94.25 104 GLU A C 1
ATOM 840 O O . GLU A 1 104 ? -11.009 3.008 24.645 1.00 94.25 104 GLU A O 1
ATOM 845 N N . GLU A 1 105 ? -8.907 3.791 24.766 1.00 93.62 105 GLU A N 1
ATOM 846 C CA . GLU A 1 105 ? -8.360 3.054 23.633 1.00 93.62 105 GLU A CA 1
ATOM 847 C C . GLU A 1 105 ? -8.564 1.547 23.799 1.00 93.62 105 GLU A C 1
ATOM 849 O O . GLU A 1 105 ? -9.036 0.900 22.870 1.00 93.62 105 GLU A O 1
ATOM 854 N N . PHE A 1 106 ? -8.320 0.980 24.987 1.00 95.25 106 PHE A N 1
ATOM 855 C CA . PHE A 1 106 ? -8.580 -0.442 25.234 1.00 95.25 106 PHE A CA 1
ATOM 856 C C . PHE A 1 106 ? -10.045 -0.824 24.998 1.00 95.25 106 PHE A C 1
ATOM 858 O O . PHE A 1 106 ? -10.314 -1.853 24.383 1.00 95.25 106 PHE A O 1
ATOM 865 N N . ARG A 1 107 ? -11.003 0.010 25.419 1.00 96.56 107 ARG A N 1
ATOM 866 C CA . ARG A 1 107 ? -12.438 -0.253 25.206 1.00 96.56 107 ARG A CA 1
ATOM 867 C C . ARG A 1 107 ? -12.827 -0.160 23.735 1.00 96.56 107 ARG A C 1
ATOM 869 O O . ARG A 1 107 ? -13.616 -0.980 23.270 1.00 96.56 107 ARG A O 1
ATOM 876 N N . LYS A 1 108 ? -12.259 0.795 22.994 1.00 95.44 108 LYS A N 1
ATOM 877 C CA . LYS A 1 108 ? -12.449 0.892 21.538 1.00 95.44 108 LYS A CA 1
ATOM 878 C C . LYS A 1 108 ? -11.891 -0.343 20.831 1.00 95.44 108 LYS A C 1
ATOM 880 O O . LYS A 1 108 ? -12.582 -0.915 19.993 1.00 95.44 108 LYS A O 1
ATOM 885 N N . GLU A 1 109 ? -10.708 -0.813 21.222 1.00 94.94 109 GLU A N 1
ATOM 886 C CA . GLU A 1 109 ? -10.121 -2.043 20.679 1.00 94.94 109 GLU A CA 1
ATOM 887 C C . GLU A 1 109 ? -10.926 -3.297 21.061 1.00 94.94 109 GLU A C 1
ATOM 889 O O . GLU A 1 109 ? -11.149 -4.164 20.217 1.00 94.94 109 GLU A O 1
ATOM 894 N N . LEU A 1 110 ? -11.470 -3.375 22.282 1.00 95.88 110 LEU A N 1
ATOM 895 C CA . LEU A 1 110 ? -12.404 -4.441 22.661 1.00 95.88 110 LEU A CA 1
ATOM 896 C C . LEU A 1 110 ? -13.633 -4.472 21.745 1.00 95.88 110 LEU A C 1
ATOM 898 O O . LEU A 1 110 ? -14.026 -5.552 21.304 1.00 95.88 110 LEU A O 1
ATOM 902 N N . ILE A 1 111 ? -14.235 -3.316 21.444 1.00 95.69 111 ILE A N 1
ATOM 903 C CA . ILE A 1 111 ? -15.380 -3.222 20.523 1.00 95.69 111 ILE A CA 1
ATOM 904 C C . ILE A 1 111 ? -14.977 -3.701 19.132 1.00 95.69 111 ILE A C 1
ATOM 906 O O . ILE A 1 111 ? -15.667 -4.550 18.567 1.00 95.69 111 ILE A O 1
ATOM 910 N N . LYS A 1 112 ? -13.858 -3.191 18.602 1.00 93.69 112 LYS A N 1
ATOM 911 C CA . LYS A 1 112 ? -13.368 -3.562 17.272 1.00 93.69 112 LYS A CA 1
ATOM 912 C C . LYS A 1 112 ? -13.211 -5.066 17.133 1.00 93.69 112 LYS A C 1
ATOM 914 O O . LYS A 1 112 ? -13.781 -5.661 16.224 1.00 93.69 112 LYS A O 1
ATOM 919 N N . ARG A 1 113 ? -12.512 -5.698 18.076 1.00 93.00 113 ARG A N 1
ATOM 920 C CA . ARG A 1 113 ? -12.224 -7.138 18.016 1.00 93.00 113 ARG A CA 1
ATOM 921 C C . ARG A 1 113 ? -13.413 -8.015 18.356 1.00 93.00 113 ARG A C 1
ATOM 923 O O . ARG A 1 113 ? -13.511 -9.101 17.811 1.00 93.00 113 ARG A O 1
ATOM 930 N N . SER A 1 114 ? -14.363 -7.530 19.150 1.00 94.12 114 SER A N 1
ATOM 931 C CA . SER A 1 114 ? -15.597 -8.277 19.430 1.00 94.12 114 SER A CA 1
ATOM 932 C C . SER A 1 114 ? -16.477 -8.490 18.193 1.00 94.12 114 SER A C 1
ATOM 934 O O . SER A 1 114 ? -17.230 -9.468 18.144 1.00 94.12 114 SER A O 1
ATOM 936 N N . TYR A 1 115 ? -16.398 -7.573 17.222 1.00 92.94 115 TYR A N 1
ATOM 937 C CA . TYR A 1 115 ? -17.293 -7.506 16.064 1.00 92.94 115 TYR A CA 1
ATOM 938 C C . TYR A 1 115 ? -16.578 -7.491 14.706 1.00 92.94 115 TYR A C 1
ATOM 940 O O . TYR A 1 115 ? -17.248 -7.406 13.685 1.00 92.94 115 TYR A O 1
ATOM 948 N N . ASP A 1 116 ? -15.248 -7.595 14.678 1.00 89.06 116 ASP A N 1
ATOM 949 C CA . ASP A 1 116 ? -14.439 -7.489 13.454 1.00 89.06 116 ASP A CA 1
ATOM 950 C C . ASP A 1 116 ? -14.622 -6.140 12.714 1.00 89.06 116 ASP A C 1
ATOM 952 O O . ASP A 1 116 ? -14.748 -6.054 11.488 1.00 89.06 116 ASP A O 1
ATOM 956 N N . ILE A 1 117 ? -14.677 -5.051 13.490 1.00 91.50 117 ILE A N 1
ATOM 957 C CA . ILE A 1 117 ? -14.808 -3.675 12.990 1.00 91.50 117 ILE A CA 1
ATOM 958 C C . ILE A 1 117 ? -13.417 -3.087 12.766 1.00 91.50 117 ILE A C 1
ATOM 960 O O . ILE A 1 117 ? -12.590 -3.065 13.677 1.00 91.50 117 ILE A O 1
ATOM 964 N N . TYR A 1 118 ? -13.194 -2.545 11.570 1.00 88.69 118 TYR A N 1
ATOM 965 C CA . TYR A 1 118 ? -11.913 -1.952 11.184 1.00 88.69 118 TYR A CA 1
ATOM 966 C C . TYR A 1 118 ? -11.942 -0.433 11.314 1.00 88.69 118 TYR A C 1
ATOM 968 O O . TYR A 1 118 ? -10.993 0.163 11.820 1.00 88.69 118 TYR A O 1
ATOM 976 N N . ASP A 1 119 ? -13.053 0.195 10.929 1.00 92.44 119 ASP A N 1
ATOM 977 C CA . ASP A 1 119 ? -13.107 1.645 10.854 1.00 92.44 119 ASP A CA 1
ATOM 978 C C . ASP A 1 119 ? -13.170 2.301 12.240 1.00 92.44 119 ASP A C 1
ATOM 980 O O . ASP A 1 119 ? -14.043 2.021 13.072 1.00 92.44 119 ASP A O 1
ATOM 984 N N . ASN A 1 120 ? -12.277 3.267 12.462 1.00 94.94 120 ASN A N 1
ATOM 985 C CA . ASN A 1 120 ? -12.206 4.033 13.704 1.00 94.94 120 ASN A CA 1
ATOM 986 C C . ASN A 1 120 ? -13.532 4.728 14.051 1.00 94.94 120 ASN A C 1
ATOM 988 O O . ASN A 1 120 ? -13.932 4.699 15.215 1.00 94.94 120 ASN A O 1
ATOM 992 N N . TRP A 1 121 ? -14.240 5.287 13.062 1.00 96.38 121 TRP A N 1
ATOM 993 C CA . TRP A 1 121 ? -15.483 6.034 13.282 1.00 96.38 121 TRP A CA 1
ATOM 994 C C . TRP A 1 121 ? -16.602 5.174 13.891 1.00 96.38 121 TRP A C 1
ATOM 996 O O . TRP A 1 121 ? -17.343 5.642 14.758 1.00 96.38 121 TRP A O 1
ATOM 1006 N N . ILE A 1 122 ? -16.690 3.894 13.512 1.00 96.88 122 ILE A N 1
ATOM 1007 C CA . ILE A 1 122 ? -17.676 2.969 14.084 1.00 96.88 122 ILE A CA 1
ATOM 1008 C C . ILE A 1 122 ? -17.330 2.699 15.546 1.00 96.88 122 ILE A C 1
ATOM 1010 O O . ILE A 1 122 ? -18.190 2.817 16.422 1.00 96.88 122 ILE A O 1
ATOM 1014 N N . SER A 1 123 ? -16.065 2.367 15.824 1.00 95.62 123 SER A N 1
ATOM 1015 C CA . SER A 1 123 ? -15.613 2.094 17.193 1.00 95.62 123 SER A CA 1
ATOM 1016 C C . SER A 1 123 ? -15.777 3.307 18.115 1.00 95.62 123 SER A C 1
ATOM 1018 O O . SER A 1 123 ? -16.170 3.143 19.269 1.00 95.62 123 SER A O 1
ATOM 1020 N N . GLU A 1 124 ? -15.567 4.519 17.592 1.00 96.38 124 GLU A N 1
ATOM 1021 C CA . GLU A 1 124 ? -15.759 5.782 18.305 1.00 96.38 124 GLU A CA 1
ATOM 1022 C C . GLU A 1 124 ? -17.214 5.958 18.756 1.00 96.38 124 GLU A C 1
ATOM 1024 O O . GLU A 1 124 ? -17.494 6.158 19.941 1.00 96.38 124 GLU A O 1
ATOM 1029 N N . GLY A 1 125 ? -18.161 5.839 17.820 1.00 96.44 125 GLY A N 1
ATOM 1030 C CA . GLY A 1 125 ? -19.576 6.021 18.129 1.00 96.44 125 GLY A CA 1
ATOM 1031 C C . GLY A 1 125 ? -20.145 4.902 19.004 1.00 96.44 125 GLY A C 1
ATOM 1032 O O . GLY A 1 125 ? -20.915 5.168 19.932 1.00 96.44 125 GLY A O 1
ATOM 1033 N N . LEU A 1 126 ? -19.739 3.649 18.767 1.00 97.31 126 LEU A N 1
ATOM 1034 C CA . LEU A 1 126 ? -20.161 2.513 19.592 1.00 97.31 126 LEU A CA 1
ATOM 1035 C C . LEU A 1 126 ? -19.622 2.608 21.019 1.00 97.31 126 LEU A C 1
ATOM 1037 O O . LEU A 1 126 ? -20.348 2.265 21.952 1.00 97.31 126 LEU A O 1
ATOM 1041 N N . TYR A 1 127 ? -18.399 3.106 21.206 1.00 97.38 127 TYR A N 1
ATOM 1042 C CA . TYR A 1 127 ? -17.828 3.325 22.532 1.00 97.38 127 TYR A CA 1
ATOM 1043 C C . TYR A 1 127 ? -18.709 4.254 23.368 1.00 97.38 127 TYR A C 1
ATOM 1045 O O . TYR A 1 127 ? -19.171 3.867 24.443 1.00 97.38 127 TYR A O 1
ATOM 1053 N N . VAL A 1 128 ? -19.044 5.431 22.842 1.00 95.69 128 VAL A N 1
ATOM 1054 C CA . VAL A 1 128 ? -19.920 6.379 23.546 1.00 95.69 128 VAL A CA 1
ATOM 1055 C C . VAL A 1 128 ? -21.298 5.769 23.804 1.00 95.69 128 VAL A C 1
ATOM 1057 O O . VAL A 1 128 ? -21.855 5.929 24.893 1.00 95.69 128 VAL A O 1
ATOM 1060 N N . LYS A 1 129 ? -21.830 5.004 22.841 1.00 94.94 129 LYS A N 1
ATOM 1061 C CA . LYS A 1 129 ? -23.144 4.368 22.963 1.00 94.94 129 LYS A CA 1
ATOM 1062 C C . LYS A 1 129 ? -23.203 3.269 24.027 1.00 94.94 129 LYS A C 1
ATOM 1064 O O . LYS A 1 129 ? -24.198 3.191 24.742 1.00 94.94 129 LYS A O 1
ATOM 1069 N N . MET A 1 130 ? -22.194 2.402 24.102 1.00 95.38 130 MET A N 1
ATOM 1070 C CA . MET A 1 130 ? -22.166 1.241 25.005 1.00 95.38 130 MET A CA 1
ATOM 1071 C C . MET A 1 130 ? -21.725 1.608 26.422 1.00 95.38 130 MET A C 1
ATOM 1073 O O . MET A 1 130 ? -22.138 0.960 27.383 1.00 95.38 130 MET A O 1
ATOM 1077 N N . PHE A 1 131 ? -20.876 2.627 26.553 1.00 94.44 131 PHE A N 1
ATOM 1078 C CA . PHE A 1 131 ? -20.294 3.032 27.831 1.00 94.44 131 PHE A CA 1
ATOM 1079 C C . PHE A 1 131 ? -20.946 4.280 28.436 1.00 94.44 131 PHE A C 1
ATOM 1081 O O . PHE A 1 131 ? -20.497 4.720 29.491 1.00 94.44 131 PHE A O 1
ATOM 1088 N N . GLU A 1 132 ? -22.011 4.800 27.811 1.00 89.00 132 GLU A N 1
ATOM 1089 C CA . GLU A 1 132 ? -22.799 5.952 28.281 1.00 89.00 132 GLU A CA 1
ATOM 1090 C C . GLU A 1 132 ? -21.910 7.156 28.632 1.00 89.00 132 GLU A C 1
ATOM 1092 O O . GLU A 1 132 ? -22.037 7.778 29.686 1.00 89.00 132 GLU A O 1
ATOM 1097 N N . VAL A 1 133 ? -20.954 7.454 27.749 1.00 88.56 133 VAL A N 1
ATOM 1098 C CA . VAL A 1 133 ? -19.979 8.525 27.966 1.00 88.56 133 VAL A CA 1
ATOM 1099 C C . VAL A 1 133 ? -20.641 9.879 27.727 1.00 88.56 133 VAL A C 1
ATOM 1101 O O . VAL A 1 133 ? -21.180 10.135 26.651 1.00 88.56 133 VAL A O 1
ATOM 1104 N N . ASP A 1 134 ? -20.551 10.771 28.713 1.00 82.44 134 ASP A N 1
ATOM 1105 C CA . ASP A 1 134 ? -20.985 12.159 28.567 1.00 82.44 134 ASP A CA 1
ATOM 1106 C C . ASP A 1 134 ? -20.052 12.906 27.608 1.00 82.44 134 ASP A C 1
ATOM 1108 O O . ASP A 1 134 ? -18.915 13.256 27.942 1.00 82.44 134 ASP A O 1
ATOM 1112 N N . ILE A 1 135 ? -20.550 13.180 26.406 1.00 83.19 135 ILE A N 1
ATOM 1113 C CA . ILE A 1 135 ? -19.827 13.940 25.389 1.00 83.19 135 ILE A CA 1
ATOM 1114 C C . ILE A 1 135 ? -20.237 15.408 25.408 1.00 83.19 135 ILE A C 1
ATOM 1116 O O . ILE A 1 135 ? -21.390 15.768 25.650 1.00 83.19 135 ILE A O 1
ATOM 1120 N N . LYS A 1 136 ? -19.275 16.286 25.120 1.00 79.81 136 LYS A N 1
ATOM 1121 C CA . LYS A 1 136 ? -19.582 17.696 24.882 1.00 79.81 136 LYS A CA 1
ATOM 1122 C C . LYS A 1 136 ? -20.245 17.828 23.521 1.00 79.81 136 LYS A C 1
ATOM 1124 O O . LYS A 1 136 ? -19.693 17.382 22.520 1.00 79.81 136 LYS A O 1
ATOM 1129 N N . GLU A 1 137 ? -21.399 18.481 23.498 1.00 79.06 137 GLU A N 1
ATOM 1130 C CA . GLU A 1 137 ? -22.079 18.821 22.254 1.00 79.06 137 GLU A CA 1
ATOM 1131 C C . GLU A 1 137 ? -21.169 19.712 21.397 1.00 79.06 137 GLU A C 1
ATOM 1133 O O . GLU A 1 137 ? -20.618 20.711 21.875 1.00 79.06 137 GLU A O 1
ATOM 1138 N N . LYS A 1 138 ? -20.979 19.321 20.136 1.00 86.69 138 LYS A N 1
ATOM 1139 C CA . LYS A 1 138 ? -20.153 20.042 19.170 1.00 86.69 138 LYS A CA 1
ATOM 1140 C C . LYS A 1 138 ? -20.934 20.210 17.874 1.00 86.69 138 LYS A C 1
ATOM 1142 O O . LYS A 1 138 ? -21.475 19.247 17.338 1.00 86.69 138 LYS A O 1
ATOM 1147 N N . GLU A 1 139 ? -20.975 21.433 17.356 1.00 89.25 139 GLU A N 1
ATOM 1148 C CA . GLU A 1 139 ? -21.637 21.752 16.085 1.00 89.25 139 GLU A CA 1
ATOM 1149 C C . GLU A 1 139 ? -20.752 21.358 14.887 1.00 89.25 139 GLU A C 1
ATOM 1151 O O . GLU A 1 139 ? -20.313 22.211 14.115 1.00 89.25 139 GLU A O 1
ATOM 1156 N N . PHE A 1 140 ? -20.471 20.060 14.721 1.00 95.00 140 PHE A N 1
ATOM 1157 C CA . PHE A 1 140 ? -19.579 19.563 13.662 1.00 95.00 140 PHE A CA 1
ATOM 1158 C C . PHE A 1 140 ? -20.067 19.903 12.247 1.00 95.00 140 PHE A C 1
ATOM 1160 O O . PHE A 1 140 ? -19.256 20.099 11.347 1.00 95.00 140 PHE A O 1
ATOM 1167 N N . ALA A 1 141 ? -21.380 20.051 12.048 1.00 93.94 141 ALA A N 1
ATOM 1168 C CA . ALA A 1 141 ? -21.953 20.471 10.769 1.00 93.94 141 ALA A CA 1
ATOM 1169 C C . ALA A 1 141 ? -21.356 21.801 10.279 1.00 93.94 141 ALA A C 1
ATOM 1171 O O . ALA A 1 141 ? -20.983 21.920 9.118 1.00 93.94 141 ALA A O 1
ATOM 1172 N N . LYS A 1 142 ? -21.169 22.770 11.186 1.00 94.81 142 LYS A N 1
ATOM 1173 C CA . LYS A 1 142 ? -20.582 24.075 10.860 1.00 94.81 142 LYS A CA 1
ATOM 1174 C C . LYS A 1 142 ? -19.117 23.967 10.440 1.00 94.81 142 LYS A C 1
ATOM 1176 O O . LYS A 1 142 ? -18.659 24.734 9.601 1.00 94.81 142 LYS A O 1
ATOM 1181 N N . TYR A 1 143 ? -18.375 23.027 11.023 1.00 95.69 143 TYR A N 1
ATOM 1182 C CA . TYR A 1 143 ? -17.000 22.759 10.610 1.00 95.69 143 TYR A CA 1
ATOM 1183 C C . TYR A 1 143 ? -16.964 22.259 9.158 1.00 95.69 143 TYR A C 1
ATOM 1185 O O . TYR A 1 143 ? -16.219 22.801 8.342 1.00 95.69 143 TYR A O 1
ATOM 1193 N N . TYR A 1 144 ? -17.834 21.311 8.803 1.00 96.56 144 TYR A N 1
ATOM 1194 C CA . TYR A 1 144 ? -17.897 20.739 7.453 1.00 96.56 144 TYR A CA 1
ATOM 1195 C C . TYR A 1 144 ? -18.555 21.642 6.394 1.00 96.56 144 TYR A C 1
ATOM 1197 O O . TYR A 1 144 ? -18.502 21.318 5.214 1.00 96.56 144 TYR A O 1
ATOM 1205 N N . GLU A 1 145 ? -19.087 22.818 6.752 1.00 94.31 145 GLU A N 1
ATOM 1206 C CA . GLU A 1 145 ? -19.466 23.841 5.757 1.00 94.31 145 GLU A CA 1
ATOM 1207 C C . GLU A 1 145 ? -18.254 24.368 4.968 1.00 94.31 145 GLU A C 1
ATOM 1209 O O . GLU A 1 145 ? -18.404 24.853 3.846 1.00 94.31 145 GLU A O 1
ATOM 1214 N N . ALA A 1 146 ? -17.056 24.299 5.560 1.00 94.12 146 ALA A N 1
ATOM 1215 C CA . ALA A 1 146 ? -15.819 24.827 4.986 1.00 94.12 146 ALA A CA 1
ATOM 1216 C C . ALA A 1 146 ? -14.711 23.772 4.811 1.00 94.12 146 ALA A C 1
ATOM 1218 O O . ALA A 1 146 ? -13.614 24.124 4.378 1.00 94.12 146 ALA A O 1
ATOM 1219 N N . HIS A 1 147 ? -14.973 22.506 5.147 1.00 95.12 147 HIS A N 1
ATOM 1220 C CA . HIS A 1 147 ? -13.977 21.431 5.142 1.00 95.12 147 HIS A CA 1
ATOM 1221 C C . HIS A 1 147 ? -14.533 20.158 4.504 1.00 95.12 147 HIS A C 1
ATOM 1223 O O . HIS A 1 147 ? -15.719 19.860 4.614 1.00 95.12 147 HIS A O 1
ATOM 1229 N N . GLU A 1 148 ? -13.653 19.383 3.871 1.00 95.00 148 GLU A N 1
ATOM 1230 C CA . GLU A 1 148 ? -13.992 18.076 3.306 1.00 95.00 148 GLU A CA 1
ATOM 1231 C C . GLU A 1 148 ? -14.322 17.073 4.422 1.00 95.00 148 GLU A C 1
ATOM 1233 O O . GLU A 1 148 ? -13.567 16.929 5.388 1.00 95.00 148 GLU A O 1
ATOM 1238 N N . PHE A 1 149 ? -15.440 16.359 4.279 1.00 96.06 149 PHE A N 1
ATOM 1239 C CA . PHE A 1 149 ? -15.822 15.282 5.187 1.00 96.06 149 PHE A CA 1
ATOM 1240 C C . PHE A 1 149 ? -15.178 13.961 4.763 1.00 96.06 149 PHE A C 1
ATOM 1242 O O . PHE A 1 149 ? -15.310 13.547 3.611 1.00 96.06 149 PHE A O 1
ATOM 1249 N N . SER A 1 150 ? -14.516 13.285 5.703 1.00 95.31 150 SER A N 1
ATOM 1250 C CA . SER A 1 150 ? -14.027 11.919 5.522 1.00 95.31 150 SER A CA 1
ATOM 1251 C C . SER A 1 150 ? -14.036 11.157 6.848 1.00 95.31 150 SER A C 1
ATOM 1253 O O . SER A 1 150 ? -13.766 11.720 7.912 1.00 95.31 150 SER A O 1
ATOM 1255 N N . LEU A 1 151 ? -14.357 9.870 6.760 1.00 94.44 151 LEU A N 1
ATOM 1256 C CA . LEU A 1 151 ? -14.390 8.901 7.856 1.00 94.44 151 LEU A CA 1
ATOM 1257 C C . LEU A 1 151 ? -13.081 8.105 7.983 1.00 94.44 151 LEU A C 1
ATOM 1259 O O . LEU A 1 151 ? -12.997 7.158 8.768 1.00 94.44 151 LEU A O 1
ATOM 1263 N N . PHE A 1 152 ? -12.055 8.472 7.217 1.00 94.69 152 PHE A N 1
ATOM 1264 C CA . PHE A 1 152 ? -10.776 7.779 7.211 1.00 94.69 152 PHE A CA 1
ATOM 1265 C C . PHE A 1 152 ? -10.084 7.821 8.582 1.00 94.69 152 PHE A C 1
ATOM 1267 O O . PHE A 1 152 ? -9.972 8.872 9.218 1.00 94.69 152 PHE A O 1
ATOM 1274 N N . GLY A 1 153 ? -9.552 6.677 9.021 1.00 93.44 153 GLY A N 1
ATOM 1275 C CA . GLY A 1 153 ? -9.041 6.503 10.382 1.00 93.44 153 GLY A CA 1
ATOM 1276 C C . GLY A 1 153 ? -7.892 7.440 10.774 1.00 93.44 153 GLY A C 1
ATOM 1277 O O . GLY A 1 153 ? -7.801 7.816 11.940 1.00 93.44 153 GLY A O 1
ATOM 1278 N N . ALA A 1 154 ? -7.058 7.903 9.833 1.00 94.69 154 ALA A N 1
ATOM 1279 C CA . ALA A 1 154 ? -5.985 8.856 10.153 1.00 94.69 154 ALA A CA 1
ATOM 1280 C C . ALA A 1 154 ? -6.513 10.210 10.650 1.00 94.69 154 ALA A C 1
ATOM 1282 O O . ALA A 1 154 ? -5.775 10.947 11.302 1.00 94.69 154 ALA A O 1
ATOM 1283 N N . ARG A 1 155 ? -7.789 10.536 10.395 1.00 95.75 155 ARG A N 1
ATOM 1284 C CA . ARG A 1 155 ? -8.386 11.805 10.829 1.00 95.75 155 ARG A CA 1
ATOM 1285 C C . ARG A 1 155 ? -8.591 11.926 12.330 1.00 95.75 155 ARG A C 1
ATOM 1287 O O . ARG A 1 155 ? -8.776 13.033 12.827 1.00 95.75 155 ARG A O 1
ATOM 1294 N N . PHE A 1 156 ? -8.473 10.811 13.043 1.00 95.75 156 PHE A N 1
ATOM 1295 C CA . PHE A 1 156 ? -8.580 10.723 14.495 1.00 95.75 156 PHE A CA 1
ATOM 1296 C C . PHE A 1 156 ? -7.244 10.968 15.215 1.00 95.75 156 PHE A C 1
ATOM 1298 O O . PHE A 1 156 ? -7.204 10.899 16.442 1.00 95.75 156 PHE A O 1
ATOM 1305 N N . PHE A 1 157 ? -6.149 11.243 14.490 1.00 95.06 157 PHE A N 1
ATOM 1306 C CA . PHE A 1 157 ? -4.805 11.280 15.068 1.00 95.06 157 PHE A CA 1
ATOM 1307 C C . PHE A 1 157 ? -3.992 12.510 14.636 1.00 95.06 157 PHE A C 1
ATOM 1309 O O . PHE A 1 157 ? -3.670 12.705 13.462 1.00 95.06 157 PHE A O 1
ATOM 1316 N N . GLU A 1 158 ? -3.556 13.298 15.622 1.00 93.56 158 GLU A N 1
ATOM 1317 C CA . GLU A 1 158 ? -2.484 14.280 15.429 1.00 93.56 158 GLU A CA 1
ATOM 1318 C C . GLU A 1 158 ? -1.148 13.564 15.116 1.00 93.56 158 GLU A C 1
ATOM 1320 O O . GLU A 1 158 ? -0.905 12.466 15.627 1.00 93.56 158 GLU A O 1
ATOM 1325 N N . PRO A 1 159 ? -0.237 14.171 14.329 1.00 92.00 159 PRO A N 1
ATOM 1326 C CA . PRO A 1 159 ? -0.326 15.495 13.700 1.00 92.00 159 PRO A CA 1
ATOM 1327 C C . PRO A 1 159 ? -0.857 15.473 12.252 1.00 92.00 159 PRO A C 1
ATOM 1329 O O . PRO A 1 159 ? -0.767 16.487 11.566 1.00 92.00 159 PRO A O 1
ATOM 1332 N N . PHE A 1 160 ? -1.382 14.343 11.768 1.00 94.31 160 PHE A N 1
ATOM 1333 C CA . PHE A 1 160 ? -1.893 14.221 10.391 1.00 94.31 160 PHE A CA 1
ATOM 1334 C C . PHE A 1 160 ? -3.193 14.994 10.170 1.00 94.31 160 PHE A C 1
ATOM 1336 O O . PHE A 1 160 ? -3.568 15.283 9.032 1.00 94.31 160 PHE A O 1
ATOM 1343 N N . THR A 1 161 ? -3.867 15.335 11.263 1.00 94.62 161 THR A N 1
ATOM 1344 C CA . THR A 1 161 ? -4.974 16.280 11.305 1.00 94.62 161 THR A CA 1
ATOM 1345 C C . THR A 1 161 ? -4.787 17.285 12.423 1.00 94.62 161 THR A C 1
ATOM 1347 O O . THR A 1 161 ? -3.993 17.106 13.352 1.00 94.62 161 THR A O 1
ATOM 1350 N N . SER A 1 162 ? -5.526 18.388 12.317 1.00 95.25 162 SER A N 1
ATOM 1351 C CA . SER A 1 162 ? -5.604 19.355 13.405 1.00 95.25 162 SER A CA 1
ATOM 1352 C C . SER A 1 162 ? -6.444 18.801 14.554 1.00 95.25 162 SER A C 1
ATOM 1354 O O . SER A 1 162 ? -7.409 18.069 14.340 1.00 95.25 162 SER A O 1
ATOM 1356 N N . LYS A 1 163 ? -6.156 19.236 15.782 1.00 95.88 163 LYS A N 1
ATOM 1357 C CA . LYS A 1 163 ? -6.997 18.922 16.943 1.00 95.88 163 LYS A CA 1
ATOM 1358 C C . LYS A 1 163 ? -8.477 19.275 16.730 1.00 95.88 163 LYS A C 1
ATOM 1360 O O . LYS A 1 163 ? -9.360 18.545 17.168 1.00 95.88 163 LYS A O 1
ATOM 1365 N N . GLU A 1 164 ? -8.753 20.400 16.064 1.00 95.31 164 GLU A N 1
ATOM 1366 C CA . GLU A 1 164 ? -10.125 20.809 15.746 1.00 95.31 164 GLU A CA 1
ATOM 1367 C C . GLU A 1 164 ? -10.821 19.771 14.861 1.00 95.31 164 GLU A C 1
ATOM 1369 O O . GLU A 1 164 ? -11.968 19.416 15.134 1.00 95.31 164 GLU A O 1
ATOM 1374 N N . GLU A 1 165 ? -10.127 19.262 13.845 1.00 95.81 165 GLU A N 1
ATOM 1375 C CA . GLU A 1 165 ? -10.626 18.210 12.961 1.00 95.81 165 GLU A CA 1
ATOM 1376 C C . GLU A 1 165 ? -10.867 16.899 13.713 1.00 95.81 165 GLU A C 1
ATOM 1378 O O . GLU A 1 165 ? -11.959 16.350 13.588 1.00 95.81 165 GLU A O 1
ATOM 1383 N N . VAL A 1 166 ? -9.919 16.452 14.552 1.00 96.00 166 VAL A N 1
ATOM 1384 C CA . VAL A 1 166 ? -10.060 15.233 15.379 1.00 96.00 166 VAL A CA 1
ATOM 1385 C C . VAL A 1 166 ? -11.351 15.281 16.198 1.00 96.00 166 VAL A C 1
ATOM 1387 O O . VAL A 1 166 ? -12.179 14.375 16.155 1.00 96.00 166 VAL A O 1
ATOM 1390 N N . GLU A 1 167 ? -11.575 16.380 16.910 1.00 95.62 167 GLU A N 1
ATOM 1391 C CA . GLU A 1 167 ? -12.771 16.534 17.735 1.00 95.62 167 GLU A CA 1
ATOM 1392 C C . GLU A 1 167 ? -14.069 16.605 16.896 1.00 95.62 167 GLU A C 1
ATOM 1394 O O . GLU A 1 167 ? -15.129 16.189 17.362 1.00 95.62 167 GLU A O 1
ATOM 1399 N N . ASN A 1 168 ? -14.025 17.166 15.678 1.00 96.56 168 ASN A N 1
ATOM 1400 C CA . ASN A 1 168 ? -15.196 17.230 14.793 1.00 96.56 168 ASN A CA 1
ATOM 1401 C C . ASN A 1 168 ? -15.514 15.872 14.154 1.00 96.56 168 ASN A C 1
ATOM 1403 O O . ASN A 1 168 ? -16.690 15.513 14.089 1.00 96.56 168 ASN A O 1
ATOM 1407 N N . VAL A 1 169 ? -14.501 15.097 13.745 1.00 96.44 169 VAL A N 1
ATOM 1408 C CA . VAL A 1 169 ? -14.718 13.749 13.201 1.00 96.44 169 VAL A CA 1
ATOM 1409 C C . VAL A 1 169 ? -15.241 12.805 14.280 1.00 96.44 169 VAL A C 1
ATOM 1411 O O . VAL A 1 169 ? -16.164 12.039 14.012 1.00 96.44 169 VAL A O 1
ATOM 1414 N N . GLN A 1 170 ? -14.762 12.916 15.523 1.00 96.12 170 GLN A N 1
ATOM 1415 C CA . GLN A 1 170 ? -15.310 12.163 16.655 1.00 96.12 170 GLN A CA 1
ATOM 1416 C C . GLN A 1 170 ? -16.786 12.503 16.896 1.00 96.12 170 GLN A C 1
ATOM 1418 O O . GLN A 1 170 ? -17.626 11.605 16.946 1.00 96.12 170 GLN A O 1
ATOM 1423 N N . ALA A 1 171 ? -17.126 13.794 16.970 1.00 96.25 171 ALA A N 1
ATOM 1424 C CA . ALA A 1 171 ? -18.506 14.234 17.171 1.00 96.25 171 ALA A CA 1
ATOM 1425 C C . ALA A 1 171 ? -19.442 13.771 16.040 1.00 96.25 171 ALA A C 1
ATOM 1427 O O . ALA A 1 171 ? -20.538 13.275 16.311 1.00 96.25 171 ALA A O 1
ATOM 1428 N N . ALA A 1 172 ? -18.996 13.877 14.786 1.00 97.06 172 ALA A N 1
ATOM 1429 C CA . ALA A 1 172 ? -19.746 13.395 13.632 1.00 97.06 172 ALA A CA 1
ATOM 1430 C C . ALA A 1 172 ? -19.933 11.871 13.660 1.00 97.06 172 ALA A C 1
ATOM 1432 O O . ALA A 1 172 ? -21.028 11.388 13.385 1.00 97.06 172 ALA A O 1
ATOM 1433 N N . SER A 1 173 ? -18.897 11.121 14.045 1.00 97.19 173 SER A N 1
ATOM 1434 C CA . SER A 1 173 ? -18.937 9.655 14.149 1.00 97.19 173 SER A CA 1
ATOM 1435 C C . SER A 1 173 ? -19.967 9.180 15.168 1.00 97.19 173 SER A C 1
ATOM 1437 O O . SER A 1 173 ? -20.712 8.235 14.912 1.00 97.19 173 SER A O 1
ATOM 1439 N N . ILE A 1 174 ? -20.049 9.857 16.314 1.00 97.06 174 ILE A N 1
ATOM 1440 C CA . ILE A 1 174 ? -21.012 9.518 17.362 1.00 97.06 174 ILE A CA 1
ATOM 1441 C C . ILE A 1 174 ? -22.448 9.766 16.891 1.00 97.06 174 ILE A C 1
ATOM 1443 O O . ILE A 1 174 ? -23.297 8.882 17.020 1.00 97.06 174 ILE A O 1
ATOM 1447 N N . ASP A 1 175 ? -22.712 10.940 16.312 1.00 97.00 175 ASP A N 1
ATOM 1448 C CA . ASP A 1 175 ? -24.036 11.290 15.788 1.00 97.00 175 ASP A CA 1
ATOM 1449 C C . ASP A 1 175 ? -24.454 10.348 14.645 1.00 97.00 175 ASP A C 1
ATOM 1451 O O . ASP A 1 175 ? -25.593 9.877 14.616 1.00 97.00 175 ASP A O 1
ATOM 1455 N N . LEU A 1 176 ? -23.515 9.991 13.761 1.00 97.75 176 LEU A N 1
ATOM 1456 C CA . LEU A 1 176 ? -23.738 9.054 12.661 1.00 97.75 176 LEU A CA 1
ATOM 1457 C C . LEU A 1 176 ? -24.063 7.638 13.156 1.00 97.75 176 LEU A C 1
ATOM 1459 O O . LEU A 1 176 ? -25.037 7.035 12.705 1.00 97.75 176 LEU A O 1
ATOM 1463 N N . VAL A 1 177 ? -23.298 7.097 14.107 1.00 97.88 177 VAL A N 1
ATOM 1464 C CA . VAL A 1 177 ? -23.592 5.778 14.692 1.00 97.88 177 VAL A CA 1
ATOM 1465 C C . VAL A 1 177 ? -24.962 5.778 15.371 1.00 97.88 177 VAL A C 1
ATOM 1467 O O . VAL A 1 177 ? -25.742 4.837 15.199 1.00 97.88 177 VAL A O 1
ATOM 1470 N N . GLU A 1 178 ? -25.307 6.840 16.104 1.00 96.44 178 GLU A N 1
ATOM 1471 C CA . GLU A 1 178 ? -26.632 6.962 16.712 1.00 96.44 178 GLU A CA 1
ATOM 1472 C C . GLU A 1 178 ? -27.745 7.008 15.652 1.00 96.44 178 GLU A C 1
ATOM 1474 O O . GLU A 1 178 ? -28.786 6.358 15.817 1.00 96.44 178 GLU A O 1
ATOM 1479 N N . TYR A 1 179 ? -27.527 7.738 14.558 1.00 97.75 179 TYR A N 1
ATOM 1480 C CA . TYR A 1 179 ? -28.445 7.804 13.426 1.00 97.75 179 TYR A CA 1
ATOM 1481 C C . TYR A 1 179 ? -28.676 6.431 12.790 1.00 97.75 179 TYR A C 1
ATOM 1483 O O . TYR A 1 179 ? -29.825 6.008 12.640 1.00 97.75 179 TYR A O 1
ATOM 1491 N N . LEU A 1 180 ? -27.602 5.703 12.478 1.00 98.12 180 LEU A N 1
ATOM 1492 C CA . LEU A 1 180 ? -27.671 4.379 11.855 1.00 98.12 180 LEU A CA 1
ATOM 1493 C C . LEU A 1 180 ? -28.423 3.380 12.742 1.00 98.12 180 LEU A C 1
ATOM 1495 O O . LEU A 1 180 ? -29.294 2.652 12.263 1.00 98.12 180 LEU A O 1
ATOM 1499 N N . ILE A 1 181 ? -28.187 3.403 14.056 1.00 96.94 181 ILE A N 1
ATOM 1500 C CA . ILE A 1 181 ? -28.936 2.568 15.006 1.00 96.94 181 ILE A CA 1
ATOM 1501 C C . ILE A 1 181 ? -30.435 2.914 14.984 1.00 96.94 181 ILE A C 1
ATOM 1503 O O . ILE A 1 181 ? -31.270 2.007 14.973 1.00 96.94 181 ILE A O 1
ATOM 1507 N N . LYS A 1 182 ? -30.801 4.204 14.943 1.00 96.81 182 LYS A N 1
ATOM 1508 C CA . LYS A 1 182 ? -32.209 4.649 14.848 1.00 96.81 182 LYS A CA 1
ATOM 1509 C C . LYS A 1 182 ? -32.876 4.243 13.531 1.00 96.81 182 LYS A C 1
ATOM 1511 O O . LYS A 1 182 ? -34.097 4.107 13.499 1.00 96.81 182 LYS A O 1
ATOM 1516 N N . LYS A 1 183 ? -32.093 4.045 12.471 1.00 96.69 183 LYS A N 1
ATOM 1517 C CA . LYS A 1 183 ? -32.536 3.587 11.146 1.00 96.69 183 LYS A CA 1
ATOM 1518 C C . LYS A 1 183 ? -32.477 2.065 10.977 1.00 96.69 183 LYS A C 1
ATOM 1520 O O . LYS A 1 183 ? -32.539 1.581 9.854 1.00 96.69 183 LYS A O 1
ATOM 1525 N N . GLU A 1 184 ? -32.379 1.319 12.079 1.00 95.50 184 GLU A N 1
ATOM 1526 C CA . GLU A 1 184 ? -32.352 -0.151 12.097 1.00 95.50 184 GLU A CA 1
ATOM 1527 C C . GLU A 1 184 ? -31.122 -0.774 11.395 1.00 95.50 184 GLU A C 1
ATOM 1529 O O . GLU A 1 184 ? -31.118 -1.970 11.131 1.00 95.50 184 GLU A O 1
ATOM 1534 N N . LYS A 1 185 ? -30.039 -0.007 11.183 1.00 96.94 185 LYS A N 1
ATOM 1535 C CA . LYS A 1 185 ? -28.781 -0.444 10.530 1.00 96.94 185 LYS A CA 1
ATOM 1536 C C . LYS A 1 185 ? -27.729 -1.002 11.493 1.00 96.94 185 LYS A C 1
ATOM 1538 O O . LYS A 1 185 ? -26.529 -0.993 11.225 1.00 96.94 185 LYS A O 1
ATOM 1543 N N . LYS A 1 186 ? -28.162 -1.447 12.674 1.00 95.94 186 LYS A N 1
ATOM 1544 C CA . LYS A 1 186 ? -27.262 -1.927 13.733 1.00 95.94 186 LYS A CA 1
ATOM 1545 C C . LYS A 1 186 ? -26.462 -3.158 13.292 1.00 95.94 186 LYS A C 1
ATOM 1547 O O . LYS A 1 186 ? -25.290 -3.260 13.630 1.00 95.94 186 LYS A O 1
ATOM 1552 N N . GLU A 1 187 ? -27.084 -4.095 12.583 1.00 94.94 187 GLU A N 1
ATOM 1553 C CA . GLU A 1 187 ? -26.424 -5.346 12.189 1.00 94.94 187 GLU A CA 1
ATOM 1554 C C . GLU A 1 187 ? -25.372 -5.118 11.101 1.00 94.94 187 GLU A C 1
ATOM 1556 O O . GLU A 1 187 ? -24.289 -5.692 11.165 1.00 94.94 187 GLU A O 1
ATOM 1561 N N . GLU A 1 188 ? -25.657 -4.254 10.130 1.00 95.81 188 GLU A N 1
ATOM 1562 C CA . GLU A 1 188 ? -24.713 -3.836 9.092 1.00 95.81 188 GLU A CA 1
ATOM 1563 C C . GLU A 1 188 ? -23.532 -3.070 9.695 1.00 95.81 188 GLU A C 1
ATOM 1565 O O . GLU A 1 188 ? -22.381 -3.333 9.344 1.00 95.81 188 GLU A O 1
ATOM 1570 N N . LEU A 1 189 ? -23.801 -2.194 10.671 1.00 95.56 189 LEU A N 1
ATOM 1571 C CA . LEU A 1 189 ? -22.771 -1.474 11.421 1.00 95.56 189 LEU A CA 1
ATOM 1572 C C . LEU A 1 189 ? -21.817 -2.441 12.137 1.00 95.56 189 LEU A C 1
ATOM 1574 O O . LEU A 1 189 ? -20.602 -2.313 12.019 1.00 95.56 189 LEU A O 1
ATOM 1578 N N . LEU A 1 190 ? -22.362 -3.432 12.849 1.00 94.75 190 LEU A N 1
ATOM 1579 C CA . LEU A 1 190 ? -21.570 -4.429 13.579 1.00 94.75 190 LEU A CA 1
ATOM 1580 C C . LEU A 1 190 ? -20.856 -5.431 12.667 1.00 94.75 190 LEU A C 1
ATOM 1582 O O . LEU A 1 190 ? -19.958 -6.122 13.126 1.00 94.75 190 LEU A O 1
ATOM 1586 N N . LYS A 1 191 ? -21.232 -5.514 11.391 1.00 92.19 191 LYS A N 1
ATOM 1587 C CA . LYS A 1 191 ? -20.525 -6.315 10.383 1.00 92.19 191 LYS A CA 1
ATOM 1588 C C . LYS A 1 191 ? -19.512 -5.504 9.582 1.00 92.19 191 LYS A C 1
ATOM 1590 O O . LYS A 1 191 ? -18.894 -6.069 8.682 1.00 92.19 191 LYS A O 1
ATOM 1595 N N . ASN A 1 192 ? -19.346 -4.211 9.888 1.00 91.25 192 ASN A N 1
ATOM 1596 C CA . ASN A 1 192 ? -18.496 -3.300 9.123 1.00 91.25 192 ASN A CA 1
ATOM 1597 C C . ASN A 1 192 ? -18.900 -3.306 7.631 1.00 91.25 192 ASN A C 1
ATOM 1599 O O . ASN A 1 192 ? -18.073 -3.540 6.753 1.00 91.25 192 ASN A O 1
ATOM 1603 N N . GLN A 1 193 ? -20.208 -3.188 7.365 1.00 92.94 193 GLN A N 1
ATOM 1604 C CA . GLN A 1 193 ? -20.840 -3.290 6.038 1.00 92.94 193 GLN A CA 1
ATOM 1605 C C . GLN A 1 193 ? -21.728 -2.071 5.744 1.00 92.94 193 GLN A C 1
ATOM 1607 O O . GLN A 1 193 ? -22.799 -2.203 5.156 1.00 92.94 193 GLN A O 1
ATOM 1612 N N . ILE A 1 194 ? -21.314 -0.887 6.196 1.00 95.19 194 ILE A N 1
ATOM 1613 C CA . ILE A 1 194 ? -22.045 0.358 5.938 1.00 95.19 194 ILE A CA 1
ATOM 1614 C C . ILE A 1 194 ? -21.644 0.891 4.572 1.00 95.19 194 ILE A C 1
ATOM 1616 O O . ILE A 1 194 ? -20.464 1.100 4.320 1.00 95.19 194 ILE A O 1
ATOM 1620 N N . GLU A 1 195 ? -22.600 1.139 3.690 1.00 94.69 195 GLU A N 1
ATOM 1621 C CA . GLU A 1 195 ? -22.328 1.771 2.399 1.00 94.69 195 GLU A CA 1
ATOM 1622 C C . GLU A 1 195 ? -22.467 3.294 2.495 1.00 94.69 195 GLU A C 1
ATOM 1624 O O . GLU A 1 195 ? -23.179 3.815 3.355 1.00 94.69 195 GLU A O 1
ATOM 1629 N N . ILE A 1 196 ? -21.861 4.044 1.564 1.00 94.88 196 ILE A N 1
ATOM 1630 C CA . ILE A 1 196 ? -22.081 5.501 1.507 1.00 94.88 196 ILE A CA 1
ATOM 1631 C C . ILE A 1 196 ? -23.572 5.825 1.374 1.00 94.88 196 ILE A C 1
ATOM 1633 O O . ILE A 1 196 ? -24.041 6.802 1.956 1.00 94.88 196 ILE A O 1
ATOM 1637 N N . SER A 1 197 ? -24.319 4.988 0.647 1.00 95.56 197 SER A N 1
ATOM 1638 C CA . SER A 1 197 ? -25.768 5.112 0.463 1.00 95.56 197 SER A CA 1
ATOM 1639 C C . SER A 1 197 ? -26.538 5.130 1.794 1.00 95.56 197 SER A C 1
ATOM 1641 O O . SER A 1 197 ? -27.542 5.836 1.908 1.00 95.56 197 SER A O 1
ATOM 1643 N N . ASP A 1 198 ? -26.041 4.437 2.825 1.00 96.62 198 ASP A N 1
ATOM 1644 C CA . ASP A 1 198 ? -26.655 4.379 4.155 1.00 96.62 198 ASP A CA 1
ATOM 1645 C C . ASP A 1 198 ? -26.494 5.688 4.943 1.00 96.62 198 ASP A C 1
ATOM 1647 O O . ASP A 1 198 ? -27.281 5.962 5.853 1.00 96.62 198 ASP A O 1
ATOM 1651 N N . ILE A 1 199 ? -25.497 6.513 4.601 1.00 96.62 199 ILE A N 1
ATOM 1652 C CA . ILE A 1 199 ? -25.175 7.754 5.324 1.00 96.62 199 ILE A CA 1
ATOM 1653 C C . ILE A 1 199 ? -25.593 9.025 4.566 1.00 96.62 199 ILE A C 1
ATOM 1655 O O . ILE A 1 199 ? -25.493 10.126 5.109 1.00 96.62 199 ILE A O 1
ATOM 1659 N N . GLU A 1 200 ? -26.099 8.907 3.331 1.00 97.00 200 GLU A N 1
ATOM 1660 C CA . GLU A 1 200 ? -26.511 10.062 2.514 1.00 97.00 200 GLU A CA 1
ATOM 1661 C C . GLU A 1 200 ? -27.668 10.850 3.138 1.00 97.00 200 GLU A C 1
ATOM 1663 O O . GLU A 1 200 ? -27.677 12.083 3.093 1.00 97.00 200 GLU A O 1
ATOM 1668 N N . GLU A 1 201 ? -28.652 10.159 3.724 1.00 97.31 201 GLU A N 1
ATOM 1669 C CA . GLU A 1 201 ? -29.793 10.817 4.372 1.00 97.31 201 GLU A CA 1
ATOM 1670 C C . GLU A 1 201 ? -29.336 11.596 5.614 1.00 97.31 201 GLU A C 1
ATOM 1672 O O . GLU A 1 201 ? -29.682 12.770 5.758 1.00 97.31 201 GLU A O 1
ATOM 1677 N N . TRP A 1 202 ? -28.476 10.992 6.440 1.00 97.88 202 TRP A N 1
ATOM 1678 C CA . TRP A 1 202 ? -27.850 11.650 7.588 1.00 97.88 202 TRP A CA 1
ATOM 1679 C C . TRP A 1 202 ? -27.068 12.897 7.174 1.00 97.88 202 TRP A C 1
ATOM 1681 O O . TRP A 1 202 ? -27.289 13.983 7.712 1.00 97.88 202 TRP A O 1
ATOM 1691 N N . ALA A 1 203 ? -26.192 12.769 6.177 1.00 97.44 203 ALA A N 1
ATOM 1692 C CA . ALA A 1 203 ? -25.381 13.885 5.713 1.00 97.44 203 ALA A CA 1
ATOM 1693 C C . ALA A 1 203 ? -26.259 15.021 5.179 1.00 97.44 203 ALA A C 1
ATOM 1695 O O . ALA A 1 203 ? -26.020 16.188 5.484 1.00 97.44 203 ALA A O 1
ATOM 1696 N N . LYS A 1 204 ? -27.343 14.693 4.465 1.00 96.94 204 LYS A N 1
ATOM 1697 C CA . LYS A 1 204 ? -28.322 15.679 3.999 1.00 96.94 204 LYS A CA 1
ATOM 1698 C C . LYS A 1 204 ? -29.039 16.384 5.153 1.00 96.94 204 LYS A C 1
ATOM 1700 O O . LYS A 1 204 ? -29.222 17.598 5.084 1.00 96.94 204 LYS A O 1
ATOM 1705 N N . GLU A 1 205 ? -29.445 15.661 6.196 1.00 96.12 205 GLU A N 1
ATOM 1706 C CA . GLU A 1 205 ? -30.057 16.245 7.401 1.00 96.12 205 GLU A CA 1
ATOM 1707 C C . GLU A 1 205 ? -29.099 17.200 8.129 1.00 96.12 205 GLU A C 1
ATOM 1709 O O . GLU A 1 205 ? -29.533 18.218 8.672 1.00 96.12 205 GLU A O 1
ATOM 1714 N N . LYS A 1 206 ? -27.798 16.895 8.108 1.00 95.69 206 LYS A N 1
ATOM 1715 C CA . LYS A 1 206 ? -26.735 17.686 8.746 1.00 95.69 206 LYS A CA 1
ATOM 1716 C C . LYS A 1 206 ? -26.088 18.724 7.827 1.00 95.69 206 LYS A C 1
ATOM 1718 O O . LYS A 1 206 ? -25.214 19.450 8.286 1.00 95.69 206 LYS A O 1
ATOM 1723 N N . ASN A 1 207 ? -26.531 18.826 6.571 1.00 95.44 207 ASN A N 1
ATOM 1724 C CA . ASN A 1 207 ? -25.953 19.699 5.546 1.00 95.44 207 ASN A CA 1
ATOM 1725 C C . ASN A 1 207 ? -24.444 19.455 5.306 1.00 95.44 207 ASN A C 1
ATOM 1727 O O . ASN A 1 207 ? -23.671 20.398 5.158 1.00 95.44 207 ASN A O 1
ATOM 1731 N N . ILE A 1 208 ? -24.029 18.187 5.280 1.00 97.31 208 ILE A N 1
ATOM 1732 C CA . ILE A 1 208 ? -22.654 17.747 5.010 1.00 97.31 208 ILE A CA 1
ATOM 1733 C C . ILE A 1 208 ? -22.531 17.299 3.551 1.00 97.31 208 ILE A C 1
ATOM 1735 O O . ILE A 1 208 ? -23.344 16.514 3.060 1.00 97.31 208 ILE A O 1
ATOM 1739 N N . ASP A 1 209 ? -21.489 17.775 2.868 1.00 96.88 209 ASP A N 1
ATOM 1740 C CA . ASP A 1 209 ? -21.144 17.332 1.518 1.00 96.88 209 ASP A CA 1
ATOM 1741 C C . ASP A 1 209 ? -20.300 16.047 1.557 1.00 96.88 209 ASP A C 1
ATOM 1743 O O . ASP A 1 209 ? -19.174 16.032 2.054 1.00 96.88 209 ASP A O 1
ATOM 1747 N N . LEU A 1 210 ? -20.846 14.963 1.002 1.00 97.12 210 LEU A N 1
ATOM 1748 C CA . LEU A 1 210 ? -20.175 13.663 0.901 1.00 97.12 210 LEU A CA 1
ATOM 1749 C C . LEU A 1 210 ? -19.344 13.500 -0.377 1.00 97.12 210 LEU A C 1
ATOM 1751 O O . LEU A 1 210 ? -18.840 12.405 -0.620 1.00 97.12 210 LEU A O 1
ATOM 1755 N N . SER A 1 211 ? -19.217 14.534 -1.215 1.00 96.44 211 SER A N 1
ATOM 1756 C CA . SER A 1 211 ? -18.495 14.439 -2.493 1.00 96.44 211 SER A CA 1
ATOM 1757 C C . SER A 1 211 ? -17.079 13.892 -2.310 1.00 96.44 211 SER A C 1
ATOM 1759 O O . SER A 1 211 ? -16.694 12.975 -3.026 1.00 96.44 211 SER A O 1
ATOM 1761 N N . TYR A 1 212 ? -16.356 14.362 -1.291 1.00 96.38 212 TYR A N 1
ATOM 1762 C CA . TYR A 1 212 ? -15.013 13.868 -0.993 1.00 96.38 212 TYR A CA 1
ATOM 1763 C C . TYR A 1 212 ? -15.004 12.432 -0.443 1.00 96.38 212 TYR A C 1
ATOM 1765 O O . TYR A 1 212 ? -14.266 11.588 -0.939 1.00 96.38 212 TYR A O 1
ATOM 1773 N N . GLN A 1 213 ? -15.872 12.101 0.523 1.00 96.12 213 GLN A N 1
ATOM 1774 C CA . GLN A 1 213 ? -15.980 10.728 1.038 1.00 96.12 213 GLN A CA 1
ATOM 1775 C C . GLN A 1 213 ? -16.292 9.714 -0.079 1.00 96.12 213 GLN A C 1
ATOM 1777 O O . GLN A 1 213 ? -15.804 8.589 -0.033 1.00 96.12 213 GLN A O 1
ATOM 1782 N N . LYS A 1 214 ? -17.058 10.114 -1.105 1.00 96.12 214 LYS A N 1
ATOM 1783 C CA . LYS A 1 214 ? -17.333 9.298 -2.302 1.00 96.12 214 LYS A CA 1
ATOM 1784 C C . LYS A 1 214 ? -16.095 9.029 -3.151 1.00 96.12 214 LYS A C 1
ATOM 1786 O O . LYS A 1 214 ? -16.011 7.963 -3.751 1.00 96.12 214 LYS A O 1
ATOM 1791 N N . GLU A 1 215 ? -15.145 9.958 -3.207 1.00 95.25 215 GLU A N 1
ATOM 1792 C CA . GLU A 1 215 ? -13.879 9.760 -3.926 1.00 95.25 215 GLU A CA 1
ATOM 1793 C C . GLU A 1 215 ? -12.995 8.705 -3.246 1.00 95.25 215 GLU A C 1
ATOM 1795 O O . GLU A 1 215 ? -12.242 8.011 -3.928 1.00 95.25 215 GLU A O 1
ATOM 1800 N N . ILE A 1 216 ? -13.131 8.540 -1.926 1.00 94.12 216 ILE A N 1
ATOM 1801 C CA . ILE A 1 216 ? -12.337 7.609 -1.111 1.00 94.12 216 ILE A CA 1
ATOM 1802 C C . ILE A 1 216 ? -13.148 6.417 -0.568 1.00 94.12 216 ILE A C 1
ATOM 1804 O O . ILE A 1 216 ? -12.723 5.760 0.383 1.00 94.12 216 ILE A O 1
ATOM 1808 N N . ASP A 1 217 ? -14.313 6.123 -1.153 1.00 92.38 217 ASP A N 1
ATOM 1809 C CA . ASP A 1 217 ? -15.260 5.095 -0.682 1.00 92.38 217 ASP A CA 1
ATOM 1810 C C . ASP A 1 217 ? -14.608 3.716 -0.492 1.00 92.38 217 ASP A C 1
ATOM 1812 O O . ASP A 1 217 ? -14.874 3.014 0.478 1.00 92.38 217 ASP A O 1
ATOM 1816 N N . SER A 1 218 ? -13.652 3.362 -1.356 1.00 89.56 218 SER A N 1
ATOM 1817 C CA . SER A 1 218 ? -12.918 2.092 -1.280 1.00 89.56 218 SER A CA 1
ATOM 1818 C C . SER A 1 218 ? -12.036 1.930 -0.034 1.00 89.56 218 SER A C 1
ATOM 1820 O O . SER A 1 218 ? -11.505 0.839 0.195 1.00 89.56 218 SER A O 1
ATOM 1822 N N . LEU A 1 219 ? -11.818 2.998 0.741 1.00 91.44 219 LEU A N 1
ATOM 1823 C CA . LEU A 1 219 ? -11.118 2.942 2.028 1.00 91.44 219 LEU A CA 1
ATOM 1824 C C . LEU A 1 219 ? -12.072 2.651 3.195 1.00 91.44 219 LEU A C 1
ATOM 1826 O O . LEU A 1 219 ? -11.622 2.168 4.235 1.00 91.44 219 LEU A O 1
ATOM 1830 N N . MET A 1 220 ? -13.369 2.921 3.032 1.00 90.38 220 MET A N 1
ATOM 1831 C CA . MET A 1 220 ? -14.377 2.651 4.053 1.00 90.38 220 MET A CA 1
ATOM 1832 C C . MET A 1 220 ? -14.570 1.140 4.227 1.00 90.38 220 MET A C 1
ATOM 1834 O O . MET A 1 220 ? -14.457 0.361 3.280 1.00 90.38 220 MET A O 1
ATOM 1838 N N . ASN A 1 221 ? -14.843 0.709 5.453 1.00 88.62 221 ASN A N 1
ATOM 1839 C CA . ASN A 1 221 ? -14.970 -0.680 5.893 1.00 88.62 221 ASN A CA 1
ATOM 1840 C C . ASN A 1 221 ? -13.712 -1.550 5.736 1.00 88.62 221 ASN A C 1
ATOM 1842 O O . ASN A 1 221 ? -13.766 -2.767 5.966 1.00 88.62 221 ASN A O 1
ATOM 1846 N N . ARG A 1 222 ? -12.579 -0.970 5.340 1.00 87.69 222 ARG A N 1
ATOM 1847 C CA . ARG A 1 222 ? -11.380 -1.732 4.973 1.00 87.69 222 ARG A CA 1
ATOM 1848 C C . ARG A 1 222 ? -10.220 -1.527 5.932 1.00 87.69 222 ARG A C 1
ATOM 1850 O O . ARG A 1 222 ? -9.368 -2.414 6.009 1.00 87.69 222 ARG A O 1
ATOM 1857 N N . MET A 1 223 ? -10.135 -0.377 6.597 1.00 89.06 223 MET A N 1
ATOM 1858 C CA . MET A 1 223 ? -8.888 0.068 7.214 1.00 89.06 223 MET A CA 1
ATOM 1859 C C . MET A 1 223 ? -9.035 0.329 8.702 1.00 89.06 223 MET A C 1
ATOM 1861 O O . MET A 1 223 ? -9.908 1.066 9.143 1.00 89.06 223 MET A O 1
ATOM 1865 N N . GLU A 1 224 ? -8.098 -0.219 9.455 1.00 89.94 224 GLU A N 1
ATOM 1866 C CA . GLU A 1 224 ? -7.889 0.096 10.853 1.00 89.94 224 GLU A CA 1
ATOM 1867 C C . GLU A 1 224 ? -6.683 1.017 10.999 1.00 89.94 224 GLU A C 1
ATOM 1869 O O . GLU A 1 224 ? -5.633 0.787 10.393 1.00 89.94 224 GLU A O 1
ATOM 1874 N N . VAL A 1 225 ? -6.817 2.046 11.834 1.00 93.12 225 VAL A N 1
ATOM 1875 C CA . VAL A 1 225 ? -5.739 2.992 12.113 1.00 93.12 225 VAL A CA 1
ATOM 1876 C C . VAL A 1 225 ? -5.538 3.148 13.618 1.00 93.12 225 VAL A C 1
ATOM 1878 O O . VAL A 1 225 ? -6.500 3.324 14.368 1.00 93.12 225 VAL A O 1
ATOM 1881 N N . ASN A 1 226 ? -4.291 3.098 14.083 1.00 91.75 226 ASN A N 1
ATOM 1882 C CA . ASN A 1 226 ? -3.952 3.339 15.486 1.00 91.75 226 ASN A CA 1
ATOM 1883 C C . ASN A 1 226 ? -2.551 3.953 15.652 1.00 91.75 226 ASN A C 1
ATOM 1885 O O . ASN A 1 226 ? -1.724 3.906 14.744 1.00 91.75 226 ASN A O 1
ATOM 1889 N N . ASN A 1 227 ? -2.273 4.523 16.824 1.00 90.38 227 ASN A N 1
ATOM 1890 C CA . ASN A 1 227 ? -0.983 5.124 17.193 1.00 90.38 227 ASN A CA 1
ATOM 1891 C C . ASN A 1 227 ? -0.334 4.408 18.395 1.00 90.38 227 ASN A C 1
ATOM 1893 O O . ASN A 1 227 ? 0.370 5.018 19.198 1.00 90.38 227 ASN A O 1
ATOM 1897 N N . LEU A 1 228 ? -0.603 3.107 18.545 1.00 86.62 228 LEU A N 1
ATOM 1898 C CA . LEU A 1 228 ? -0.249 2.354 19.751 1.00 86.62 228 LEU A CA 1
ATOM 1899 C C . LEU A 1 228 ? 1.233 1.959 19.816 1.00 86.62 228 LEU A C 1
ATOM 1901 O O . LEU A 1 228 ? 1.776 1.782 20.907 1.00 86.62 228 LEU A O 1
ATOM 1905 N N . LYS A 1 229 ? 1.900 1.803 18.666 1.00 85.50 229 LYS A N 1
ATOM 1906 C CA . LYS A 1 229 ? 3.304 1.372 18.604 1.00 85.50 229 LYS A CA 1
ATOM 1907 C C . LYS A 1 229 ? 4.261 2.539 18.919 1.00 85.50 229 LYS A C 1
ATOM 1909 O O . LYS A 1 229 ? 4.108 3.624 18.364 1.00 85.50 229 LYS A O 1
ATOM 1914 N N . PRO A 1 230 ? 5.304 2.345 19.748 1.00 82.00 230 PRO A N 1
ATOM 1915 C CA . PRO A 1 230 ? 6.247 3.404 20.092 1.00 82.00 230 PRO A CA 1
ATOM 1916 C C . PRO A 1 230 ? 7.120 3.758 18.890 1.00 82.00 230 PRO A C 1
ATOM 1918 O O . PRO A 1 230 ? 7.496 2.886 18.109 1.00 82.00 230 PRO A O 1
ATOM 1921 N N . ASN A 1 231 ? 7.535 5.022 18.800 1.00 86.62 231 ASN A N 1
ATOM 1922 C CA . ASN A 1 231 ? 8.370 5.534 17.703 1.00 86.62 231 ASN A CA 1
ATOM 1923 C C . ASN A 1 231 ? 7.733 5.380 16.307 1.00 86.62 231 ASN A C 1
ATOM 1925 O O . ASN A 1 231 ? 8.427 5.495 15.300 1.00 86.62 231 ASN A O 1
ATOM 1929 N N . ILE A 1 232 ? 6.427 5.119 16.257 1.00 91.31 232 ILE A N 1
ATOM 1930 C CA . ILE A 1 232 ? 5.614 5.058 15.050 1.00 91.31 232 ILE A CA 1
ATOM 1931 C C . ILE A 1 232 ? 4.507 6.084 15.251 1.00 91.31 232 ILE A C 1
ATOM 1933 O O . ILE A 1 232 ? 3.817 6.060 16.266 1.00 91.31 232 ILE A O 1
ATOM 1937 N N . TYR A 1 233 ? 4.361 7.012 14.311 1.00 93.31 233 TYR A N 1
ATOM 1938 C CA . TYR A 1 233 ? 3.324 8.040 14.398 1.00 93.31 233 TYR A CA 1
ATOM 1939 C C . TYR A 1 233 ? 1.936 7.446 14.176 1.00 93.31 233 TYR A C 1
ATOM 1941 O O . TYR A 1 233 ? 0.978 7.830 14.841 1.00 93.31 233 TYR A O 1
ATOM 1949 N N . LEU A 1 234 ? 1.841 6.512 13.230 1.00 94.69 234 LEU A N 1
ATOM 1950 C CA . LEU A 1 234 ? 0.595 5.877 12.835 1.00 94.69 234 LEU A CA 1
ATOM 1951 C C . LEU A 1 234 ? 0.868 4.489 12.260 1.00 94.69 234 LEU A C 1
ATOM 1953 O O . LEU A 1 234 ? 1.803 4.311 11.479 1.00 94.69 234 LEU A O 1
ATOM 1957 N N . THR A 1 235 ? 0.046 3.520 12.639 1.00 94.31 235 THR A N 1
ATOM 1958 C CA . THR A 1 235 ? -0.071 2.208 12.003 1.00 94.31 235 THR A CA 1
ATOM 1959 C C . THR A 1 235 ? -1.409 2.152 11.281 1.00 94.31 235 THR A C 1
ATOM 1961 O O . THR A 1 235 ? -2.443 2.434 11.885 1.00 94.31 235 THR A O 1
ATOM 1964 N N . ILE A 1 236 ? -1.389 1.778 10.007 1.00 94.19 236 ILE A N 1
ATOM 1965 C CA . ILE A 1 236 ? -2.577 1.572 9.174 1.00 94.19 236 ILE A CA 1
ATOM 1966 C C . ILE A 1 236 ? -2.584 0.109 8.739 1.00 94.19 236 ILE A C 1
ATOM 1968 O O . ILE A 1 236 ? -1.563 -0.396 8.282 1.00 94.19 236 ILE A O 1
ATOM 1972 N N . ASN A 1 237 ? -3.711 -0.576 8.867 1.00 90.94 237 ASN A N 1
ATOM 1973 C CA . ASN A 1 237 ? -3.849 -1.998 8.577 1.00 90.94 237 ASN A CA 1
ATOM 1974 C C . ASN A 1 237 ? -5.100 -2.243 7.728 1.00 90.94 237 ASN A C 1
ATOM 1976 O O . ASN A 1 237 ? -6.177 -1.773 8.086 1.00 90.94 237 ASN A O 1
ATOM 1980 N N . THR A 1 238 ? -4.983 -2.970 6.616 1.00 87.31 238 THR A N 1
ATOM 1981 C CA . THR A 1 238 ? -6.128 -3.289 5.745 1.00 87.31 238 THR A CA 1
ATOM 1982 C C . THR A 1 238 ? -6.617 -4.722 5.875 1.00 87.31 238 THR A C 1
ATOM 1984 O O . THR A 1 238 ? -5.849 -5.634 6.203 1.00 87.31 238 THR A O 1
ATOM 1987 N N . LYS A 1 239 ? -7.898 -4.923 5.538 1.00 79.50 239 LYS A N 1
ATOM 1988 C CA . LYS A 1 239 ? -8.463 -6.239 5.211 1.00 79.50 239 LYS A CA 1
ATOM 1989 C C . LYS A 1 239 ? -7.739 -6.872 4.018 1.00 79.50 239 LYS A C 1
ATOM 1991 O O . LYS A 1 239 ? -7.398 -6.190 3.048 1.00 79.50 239 LYS A O 1
ATOM 1996 N N . GLU A 1 240 ? -7.521 -8.180 4.103 1.00 68.75 240 GLU A N 1
ATOM 1997 C CA . GLU A 1 240 ? -6.711 -8.949 3.149 1.00 68.75 240 GLU A CA 1
ATOM 1998 C C . GLU A 1 240 ? -7.400 -9.132 1.787 1.00 68.75 240 GLU A C 1
ATOM 2000 O O . GLU A 1 240 ? -6.718 -9.106 0.766 1.00 68.75 240 GLU A O 1
ATOM 2005 N N . ASP A 1 241 ? -8.735 -9.192 1.762 1.00 56.50 241 ASP A N 1
ATOM 2006 C CA . ASP A 1 241 ? -9.561 -9.595 0.607 1.00 56.50 241 ASP A CA 1
ATOM 2007 C C . ASP A 1 241 ? -9.493 -8.678 -0.634 1.00 56.50 241 ASP A C 1
ATOM 2009 O O . ASP A 1 241 ? -9.973 -9.052 -1.702 1.00 56.50 241 ASP A O 1
ATOM 2013 N N . ILE A 1 242 ? -8.942 -7.464 -0.510 1.00 54.31 242 ILE A N 1
ATOM 2014 C CA . ILE A 1 242 ? -8.850 -6.482 -1.612 1.00 54.31 242 ILE A CA 1
ATOM 2015 C C . ILE A 1 242 ? -7.388 -6.286 -2.034 1.00 54.31 242 ILE A C 1
ATOM 2017 O O . ILE A 1 242 ? -7.075 -6.327 -3.218 1.00 54.31 242 ILE A O 1
ATOM 2021 N N . ASN A 1 243 ? -6.517 -6.060 -1.045 1.00 64.69 243 ASN A N 1
ATOM 2022 C CA . ASN A 1 243 ? -5.052 -6.081 -1.071 1.00 64.69 243 ASN A CA 1
ATOM 2023 C C . ASN A 1 243 ? -4.613 -5.794 0.372 1.00 64.69 243 ASN A C 1
ATOM 2025 O O . ASN A 1 243 ? -4.811 -4.676 0.875 1.00 64.69 243 ASN A O 1
ATOM 2029 N N . GLY A 1 244 ? -4.059 -6.801 1.044 1.00 78.50 244 GLY A N 1
ATOM 2030 C CA . GLY A 1 244 ? -3.595 -6.675 2.419 1.00 78.50 244 GLY A CA 1
ATOM 2031 C C . GLY A 1 244 ? -2.291 -5.885 2.511 1.00 78.50 244 GLY A C 1
ATOM 2032 O O . GLY A 1 244 ? -1.276 -6.273 1.931 1.00 78.50 244 GLY A O 1
ATOM 2033 N N . PHE A 1 245 ? -2.274 -4.833 3.322 1.00 90.00 245 PHE A N 1
ATOM 2034 C CA . PHE A 1 245 ? -1.053 -4.175 3.755 1.00 90.00 245 PHE A CA 1
ATOM 2035 C C . PHE A 1 245 ? -1.140 -3.655 5.185 1.00 90.00 245 PHE A C 1
ATOM 2037 O O . PHE A 1 245 ? -2.210 -3.362 5.719 1.00 90.00 245 PHE A O 1
ATOM 2044 N N . ILE A 1 246 ? 0.038 -3.543 5.787 1.00 93.62 246 ILE A N 1
ATOM 2045 C CA . ILE A 1 246 ? 0.295 -2.820 7.028 1.00 93.62 246 ILE A CA 1
ATOM 2046 C C . ILE A 1 246 ? 1.221 -1.664 6.660 1.00 93.62 246 ILE A C 1
ATOM 2048 O O . ILE A 1 246 ? 2.205 -1.881 5.962 1.00 93.62 246 ILE A O 1
ATOM 2052 N N . ILE A 1 247 ? 0.935 -0.447 7.104 1.00 95.56 247 ILE A N 1
ATOM 2053 C CA . ILE A 1 247 ? 1.785 0.726 6.891 1.00 95.56 247 ILE A CA 1
ATOM 2054 C C . ILE A 1 247 ? 2.148 1.292 8.256 1.00 95.56 247 ILE A C 1
ATOM 2056 O O . ILE A 1 247 ? 1.278 1.781 8.974 1.00 95.56 247 ILE A O 1
ATOM 2060 N N . ASP A 1 248 ? 3.434 1.259 8.589 1.00 96.00 248 ASP A N 1
ATOM 2061 C CA . ASP A 1 248 ? 3.983 1.952 9.750 1.00 96.00 248 ASP A CA 1
ATOM 2062 C C . ASP A 1 248 ? 4.638 3.266 9.294 1.00 96.00 248 ASP A C 1
ATOM 2064 O O . ASP A 1 248 ? 5.621 3.268 8.544 1.00 96.00 248 ASP A O 1
ATOM 2068 N N . ILE A 1 249 ? 4.114 4.400 9.765 1.00 96.19 249 ILE A N 1
ATOM 2069 C CA . ILE A 1 249 ? 4.676 5.729 9.495 1.00 96.19 249 ILE A CA 1
ATOM 2070 C C . ILE A 1 249 ? 5.711 6.066 10.571 1.00 96.19 249 ILE A C 1
ATOM 2072 O O . ILE A 1 249 ? 5.362 6.431 11.695 1.00 96.19 249 ILE A O 1
ATOM 2076 N N . LEU A 1 250 ? 6.998 5.946 10.232 1.00 95.00 250 LEU A N 1
ATOM 2077 C CA . LEU A 1 250 ? 8.109 6.125 11.178 1.00 95.00 250 LEU A CA 1
ATOM 2078 C C . LEU A 1 250 ? 8.572 7.583 11.282 1.00 95.00 250 LEU A C 1
ATOM 2080 O O . LEU A 1 250 ? 9.056 8.026 12.321 1.00 95.00 250 LEU A O 1
ATOM 2084 N N . THR A 1 251 ? 8.445 8.340 10.197 1.00 93.56 251 THR A N 1
ATOM 2085 C CA . THR A 1 251 ? 8.902 9.734 10.098 1.00 93.56 251 THR A CA 1
ATOM 2086 C C . THR A 1 251 ? 7.892 10.540 9.312 1.00 93.56 251 THR A C 1
ATOM 2088 O O . THR A 1 251 ? 7.445 10.034 8.292 1.00 93.56 251 THR A O 1
ATOM 2091 N N . ILE A 1 252 ? 7.593 11.776 9.706 1.00 91.31 252 ILE A N 1
ATOM 2092 C CA . ILE A 1 252 ? 6.683 12.661 8.963 1.00 91.31 252 ILE A CA 1
ATOM 2093 C C . ILE A 1 252 ? 7.465 13.508 7.961 1.00 91.31 252 ILE A C 1
ATOM 2095 O O . ILE A 1 252 ? 8.530 14.029 8.289 1.00 91.31 252 ILE A O 1
ATOM 2099 N N . ASP A 1 253 ? 6.903 13.650 6.764 1.00 91.38 253 ASP A N 1
ATOM 2100 C CA . ASP A 1 253 ? 7.442 14.430 5.653 1.00 91.38 253 ASP A CA 1
ATOM 2101 C C . ASP A 1 253 ? 6.312 14.979 4.779 1.00 91.38 253 ASP A C 1
ATOM 2103 O O . ASP A 1 253 ? 5.191 14.469 4.819 1.00 91.38 253 ASP A O 1
ATOM 2107 N N . GLU A 1 254 ? 6.615 15.976 3.945 1.00 93.25 254 GLU A N 1
ATOM 2108 C CA . GLU A 1 254 ? 5.652 16.621 3.045 1.00 93.25 254 GLU A CA 1
ATOM 2109 C C . GLU A 1 254 ? 4.914 15.652 2.109 1.00 93.25 254 GLU A C 1
ATOM 2111 O O . GLU A 1 254 ? 3.834 15.979 1.615 1.00 93.25 254 GLU A O 1
ATOM 2116 N N . GLN A 1 255 ? 5.460 14.461 1.858 1.00 92.00 255 GLN A N 1
ATOM 2117 C CA . GLN A 1 255 ? 4.808 13.437 1.046 1.00 92.00 255 GLN A CA 1
ATOM 2118 C C . GLN A 1 255 ? 3.512 12.897 1.675 1.00 92.00 255 GLN A C 1
ATOM 2120 O O . GLN A 1 255 ? 2.637 12.450 0.938 1.00 92.00 255 GLN A O 1
ATOM 2125 N N . TYR A 1 256 ? 3.380 12.924 3.006 1.00 91.44 256 TYR A N 1
ATOM 2126 C CA . TYR A 1 256 ? 2.278 12.281 3.740 1.00 91.44 256 TYR A CA 1
ATOM 2127 C C . TYR A 1 256 ? 2.039 12.900 5.137 1.00 91.44 256 TYR A C 1
ATOM 2129 O O . TYR A 1 256 ? 1.624 12.232 6.079 1.00 91.44 256 TYR A O 1
ATOM 2137 N N . ASP A 1 257 ? 2.288 14.202 5.276 1.00 93.56 257 ASP A N 1
ATOM 2138 C CA . ASP A 1 257 ? 2.098 14.995 6.504 1.00 93.56 257 ASP A CA 1
ATOM 2139 C C . ASP A 1 257 ? 0.631 15.284 6.870 1.00 93.56 257 ASP A C 1
ATOM 2141 O O . ASP A 1 257 ? 0.364 15.870 7.915 1.00 93.56 257 ASP A O 1
ATOM 2145 N N . THR A 1 258 ? -0.321 14.874 6.033 1.00 95.69 258 THR A N 1
ATOM 2146 C CA . THR A 1 258 ? -1.760 15.074 6.244 1.00 95.69 258 THR A CA 1
ATOM 2147 C C . THR A 1 258 ? -2.532 13.792 5.965 1.00 95.69 258 THR A C 1
ATOM 2149 O O . THR A 1 258 ? -2.122 12.985 5.126 1.00 95.69 258 THR A O 1
ATOM 2152 N N . SER A 1 259 ? -3.681 13.625 6.624 1.00 95.12 259 SER A N 1
ATOM 2153 C CA . SER A 1 259 ? -4.610 12.508 6.393 1.00 95.12 259 SER A CA 1
ATOM 2154 C C . SER A 1 259 ? -4.963 12.350 4.912 1.00 95.12 259 SER A C 1
ATOM 2156 O O . SER A 1 259 ? -4.846 11.253 4.377 1.00 95.12 259 SER A O 1
ATOM 2158 N N . LYS A 1 260 ? -5.272 13.453 4.221 1.00 95.69 260 LYS A N 1
ATOM 2159 C CA . LYS A 1 260 ? -5.566 13.478 2.780 1.00 95.69 260 LYS A CA 1
ATOM 2160 C C . LYS A 1 260 ? -4.441 12.903 1.917 1.00 95.69 260 LYS A C 1
ATOM 2162 O O . LYS A 1 260 ? -4.685 12.058 1.065 1.00 95.69 260 LYS A O 1
ATOM 2167 N N . LYS A 1 261 ? -3.186 13.291 2.162 1.00 95.69 261 LYS A N 1
ATOM 2168 C CA . LYS A 1 261 ? -2.051 12.738 1.401 1.00 95.69 261 LYS A CA 1
ATOM 2169 C C . LYS A 1 261 ? -1.850 11.244 1.662 1.00 95.69 261 LYS A C 1
ATOM 2171 O O . LYS A 1 261 ? -1.409 10.523 0.767 1.00 95.69 261 LYS A O 1
ATOM 2176 N N . ILE A 1 262 ? -2.166 10.773 2.869 1.00 95.31 262 ILE A N 1
ATOM 2177 C CA . ILE A 1 262 ? -2.150 9.345 3.203 1.00 95.31 262 ILE A CA 1
ATOM 2178 C C . ILE A 1 262 ? -3.258 8.609 2.431 1.00 95.31 262 ILE A C 1
ATOM 2180 O O . ILE A 1 262 ? -2.959 7.600 1.793 1.00 95.31 262 ILE A O 1
ATOM 2184 N N . GLU A 1 263 ? -4.489 9.135 2.430 1.00 94.38 263 GLU A N 1
ATOM 2185 C CA . GLU A 1 263 ? -5.634 8.621 1.651 1.00 94.38 263 GLU A CA 1
ATOM 2186 C C . GLU A 1 263 ? -5.254 8.477 0.164 1.00 94.38 263 GLU A C 1
ATOM 2188 O O . GLU A 1 263 ? -5.286 7.373 -0.388 1.00 94.38 263 GLU A O 1
ATOM 2193 N N . ASP A 1 264 ? -4.780 9.565 -0.451 1.00 94.06 264 ASP A N 1
ATOM 2194 C CA . ASP A 1 264 ? -4.357 9.612 -1.857 1.00 94.06 264 ASP A CA 1
ATOM 2195 C C . ASP A 1 264 ? -3.245 8.596 -2.168 1.00 94.06 264 ASP A C 1
ATOM 2197 O O . ASP A 1 264 ? -3.234 7.955 -3.223 1.00 94.06 264 ASP A O 1
ATOM 2201 N N . THR A 1 265 ? -2.292 8.434 -1.246 1.00 93.25 265 THR A N 1
ATOM 2202 C CA . THR A 1 265 ? -1.173 7.492 -1.391 1.00 93.25 265 THR A CA 1
ATOM 2203 C C . THR A 1 265 ? -1.664 6.053 -1.426 1.00 93.25 265 THR A C 1
ATOM 2205 O O . THR A 1 265 ? -1.255 5.284 -2.297 1.00 93.25 265 THR A O 1
ATOM 2208 N N . ILE A 1 266 ? -2.543 5.689 -0.496 1.00 92.94 266 ILE A N 1
ATOM 2209 C CA . ILE A 1 266 ? -3.089 4.337 -0.383 1.00 92.94 266 ILE A CA 1
ATOM 2210 C C . ILE A 1 266 ? -3.898 3.985 -1.633 1.00 92.94 266 ILE A C 1
ATOM 2212 O O . ILE A 1 266 ? -3.665 2.939 -2.241 1.00 92.94 266 ILE A O 1
ATOM 2216 N N . LEU A 1 267 ? -4.780 4.887 -2.072 1.00 92.75 267 LEU A N 1
ATOM 2217 C CA . LEU A 1 267 ? -5.557 4.703 -3.301 1.00 92.75 267 LEU A CA 1
ATOM 2218 C C . LEU A 1 267 ? -4.648 4.530 -4.519 1.00 92.75 267 LEU A C 1
ATOM 2220 O O . LEU A 1 267 ? -4.883 3.676 -5.375 1.00 92.75 267 LEU A O 1
ATOM 2224 N N . LYS A 1 268 ? -3.557 5.297 -4.583 1.00 92.94 268 LYS A N 1
ATOM 2225 C CA . LYS A 1 268 ? -2.566 5.155 -5.647 1.00 92.94 268 LYS A CA 1
ATOM 2226 C C . LYS A 1 268 ? -1.854 3.801 -5.609 1.00 92.94 268 LYS A C 1
ATOM 2228 O O . LYS A 1 268 ? -1.570 3.251 -6.673 1.00 92.94 268 LYS A O 1
ATOM 2233 N N . PHE A 1 269 ? -1.559 3.260 -4.427 1.00 93.44 269 PHE A N 1
ATOM 2234 C CA . PHE A 1 269 ? -0.965 1.926 -4.302 1.00 93.44 269 PHE A CA 1
ATOM 2235 C C . PHE A 1 269 ? -1.911 0.858 -4.851 1.00 93.44 269 PHE A C 1
ATOM 2237 O O . PHE A 1 269 ? -1.474 0.042 -5.663 1.00 93.44 269 PHE A O 1
ATOM 2244 N N . ASP A 1 270 ? -3.198 0.905 -4.494 1.00 91.81 270 ASP A N 1
ATOM 2245 C CA . ASP A 1 270 ? -4.202 -0.024 -5.028 1.00 91.81 270 ASP A CA 1
ATOM 2246 C C . ASP A 1 270 ? -4.269 0.041 -6.560 1.00 91.81 270 ASP A C 1
ATOM 2248 O O . ASP A 1 270 ? -4.209 -0.991 -7.233 1.00 91.81 270 ASP A O 1
ATOM 2252 N N . ILE A 1 271 ? -4.319 1.254 -7.122 1.00 93.69 271 ILE A N 1
ATOM 2253 C CA . ILE A 1 271 ? -4.348 1.471 -8.574 1.00 93.69 271 ILE A CA 1
ATOM 2254 C C . ILE A 1 271 ? -3.103 0.877 -9.243 1.00 93.69 271 ILE A C 1
ATOM 2256 O O . ILE A 1 271 ? -3.232 0.131 -10.215 1.00 93.69 271 ILE A O 1
ATOM 2260 N N . ASN A 1 272 ? -1.907 1.172 -8.729 1.00 94.94 272 ASN A N 1
ATOM 2261 C CA . ASN A 1 272 ? -0.655 0.668 -9.296 1.00 94.94 272 ASN A CA 1
ATOM 2262 C C . ASN A 1 272 ? -0.589 -0.865 -9.265 1.00 94.94 272 ASN A C 1
ATOM 2264 O O . ASN A 1 272 ? -0.206 -1.480 -10.260 1.00 94.94 272 ASN A O 1
ATOM 2268 N N . ILE A 1 273 ? -0.974 -1.479 -8.142 1.00 93.69 273 ILE A N 1
ATOM 2269 C CA . ILE A 1 273 ? -0.985 -2.937 -7.966 1.00 93.69 273 ILE A CA 1
ATOM 2270 C C . ILE A 1 273 ? -1.900 -3.590 -9.008 1.00 93.69 273 ILE A C 1
ATOM 2272 O O . ILE A 1 273 ? -1.472 -4.492 -9.734 1.00 93.69 273 ILE A O 1
ATOM 2276 N N . VAL A 1 274 ? -3.135 -3.095 -9.134 1.00 93.62 274 VAL A N 1
ATOM 2277 C CA . VAL A 1 274 ? -4.109 -3.609 -10.109 1.00 93.62 274 VAL A CA 1
ATOM 2278 C C . VAL A 1 274 ? -3.602 -3.422 -11.539 1.00 93.62 274 VAL A C 1
ATOM 2280 O O . VAL A 1 274 ? -3.663 -4.354 -12.340 1.00 93.62 274 VAL A O 1
ATOM 2283 N N . GLN A 1 275 ? -3.054 -2.248 -11.867 1.00 95.75 275 GLN A N 1
ATOM 2284 C CA . GLN A 1 275 ? -2.512 -1.960 -13.198 1.00 95.75 275 GLN A CA 1
ATOM 2285 C C . GLN A 1 275 ? -1.356 -2.896 -13.574 1.00 95.75 275 GLN A C 1
ATOM 2287 O O . GLN A 1 275 ? -1.288 -3.326 -14.724 1.00 95.75 275 GLN A O 1
ATOM 2292 N N . ILE A 1 276 ? -0.465 -3.224 -12.633 1.00 96.81 276 ILE A N 1
ATOM 2293 C CA . ILE A 1 276 ? 0.651 -4.150 -12.872 1.00 96.81 276 ILE A CA 1
ATOM 2294 C C . ILE A 1 276 ? 0.131 -5.567 -13.132 1.00 96.81 276 ILE A C 1
ATOM 2296 O O . ILE A 1 276 ? 0.508 -6.165 -14.142 1.00 96.81 276 ILE A O 1
ATOM 2300 N N . ARG A 1 277 ? -0.765 -6.089 -12.281 1.00 95.31 277 ARG A N 1
ATOM 2301 C CA . ARG A 1 277 ? -1.350 -7.433 -12.456 1.00 95.31 277 ARG A CA 1
ATOM 2302 C C . ARG A 1 277 ? -2.082 -7.566 -13.792 1.00 95.31 277 ARG A C 1
ATOM 2304 O O . ARG A 1 277 ? -1.801 -8.477 -14.570 1.00 95.31 277 ARG A O 1
ATOM 2311 N N . GLU A 1 278 ? -2.959 -6.614 -14.107 1.00 96.38 278 GLU A N 1
ATOM 2312 C CA . GLU A 1 278 ? -3.693 -6.601 -15.379 1.00 96.38 278 GLU A CA 1
ATOM 2313 C C . GLU A 1 278 ? -2.770 -6.350 -16.584 1.00 96.38 278 GLU A C 1
ATOM 2315 O O . GLU A 1 278 ? -3.009 -6.862 -17.680 1.00 96.38 278 GLU A O 1
ATOM 2320 N N . GLY A 1 279 ? -1.673 -5.614 -16.389 1.00 96.94 279 GLY A N 1
ATOM 2321 C CA . GLY A 1 279 ? -0.607 -5.448 -17.373 1.00 96.94 279 GLY A CA 1
ATOM 2322 C C . GLY A 1 279 ? 0.066 -6.771 -17.739 1.00 96.94 279 GLY A C 1
ATOM 2323 O O . GLY A 1 279 ? 0.161 -7.091 -18.926 1.00 96.94 279 GLY A O 1
ATOM 2324 N N . ILE A 1 280 ? 0.457 -7.564 -16.735 1.00 97.94 280 ILE A N 1
ATOM 2325 C CA . ILE A 1 280 ? 1.028 -8.910 -16.918 1.00 97.94 280 ILE A CA 1
ATOM 2326 C C . ILE A 1 280 ? 0.020 -9.818 -17.625 1.00 97.94 280 ILE A C 1
ATOM 2328 O O . ILE A 1 280 ? 0.340 -10.404 -18.654 1.00 97.94 280 ILE A O 1
ATOM 2332 N N . LYS A 1 281 ? -1.222 -9.875 -17.140 1.00 97.81 281 LYS A N 1
ATOM 2333 C CA . LYS A 1 281 ? -2.303 -10.671 -17.744 1.00 97.81 281 LYS A CA 1
ATOM 2334 C C . LYS A 1 281 ? -2.539 -10.352 -19.217 1.00 97.81 281 LYS A C 1
ATOM 2336 O O . LYS A 1 281 ? -2.830 -11.242 -20.012 1.00 97.81 281 LYS A O 1
ATOM 2341 N N . LYS A 1 282 ? -2.424 -9.078 -19.590 1.00 97.75 282 LYS A N 1
ATOM 2342 C CA . LYS A 1 282 ? -2.621 -8.619 -20.965 1.00 97.75 282 LYS A CA 1
ATOM 2343 C C . LYS A 1 282 ? -1.421 -8.906 -21.866 1.00 97.75 282 LYS A C 1
ATOM 2345 O O . LYS A 1 282 ? -1.617 -9.339 -23.000 1.00 97.75 282 LYS A O 1
ATOM 2350 N N . ASP A 1 283 ? -0.212 -8.594 -21.407 1.00 97.56 283 ASP A N 1
ATOM 2351 C CA . ASP A 1 283 ? 0.992 -8.591 -22.247 1.00 97.56 283 ASP A CA 1
ATOM 2352 C C . ASP A 1 283 ? 1.829 -9.884 -22.126 1.00 97.56 283 ASP A C 1
ATOM 2354 O O . ASP A 1 283 ? 2.732 -10.100 -22.935 1.00 97.56 283 ASP A O 1
ATOM 2358 N N . ALA A 1 284 ? 1.517 -10.748 -21.156 1.00 98.25 284 ALA A N 1
ATOM 2359 C CA . ALA A 1 284 ? 2.094 -12.078 -20.942 1.00 98.25 284 ALA A CA 1
ATOM 2360 C C . ALA A 1 284 ? 1.018 -13.092 -20.474 1.00 98.25 284 ALA A C 1
ATOM 2362 O O . ALA A 1 284 ? 1.092 -13.624 -19.361 1.00 98.25 284 ALA A O 1
ATOM 2363 N N . PRO A 1 285 ? -0.029 -13.334 -21.288 1.00 98.25 285 PRO A N 1
ATOM 2364 C CA . PRO A 1 285 ? -1.197 -14.111 -20.879 1.00 98.25 285 PRO A CA 1
ATOM 2365 C C . PRO A 1 285 ? -0.897 -15.581 -20.566 1.00 98.25 285 PRO A C 1
ATOM 2367 O O . PRO A 1 285 ? -1.575 -16.146 -19.713 1.00 98.25 285 PRO A O 1
ATOM 2370 N N . ASN A 1 286 ? 0.081 -16.219 -21.219 1.00 98.50 286 ASN A N 1
ATOM 2371 C CA . ASN A 1 286 ? 0.418 -17.614 -20.916 1.00 98.50 286 ASN A CA 1
ATOM 2372 C C . ASN A 1 286 ? 1.124 -17.707 -19.565 1.00 98.50 286 ASN A C 1
ATOM 2374 O O . ASN A 1 286 ? 0.720 -18.514 -18.735 1.00 98.50 286 ASN A O 1
ATOM 2378 N N . PHE A 1 287 ? 2.081 -16.809 -19.302 1.00 98.19 287 PHE A N 1
ATOM 2379 C CA . PHE A 1 287 ? 2.726 -16.728 -17.990 1.00 98.19 287 PHE A CA 1
ATOM 2380 C C . PHE A 1 287 ? 1.697 -16.454 -16.888 1.00 98.19 287 PHE A C 1
ATOM 2382 O O . PHE A 1 287 ? 1.705 -17.112 -15.851 1.0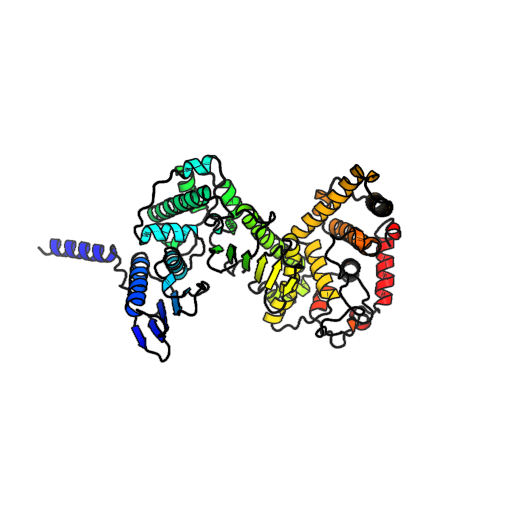0 98.19 287 PHE A O 1
ATOM 2389 N N . TYR A 1 288 ? 0.766 -15.523 -17.122 1.00 98.00 288 TYR A N 1
ATOM 2390 C CA . TYR A 1 288 ? -0.317 -15.269 -16.175 1.00 98.00 288 TYR A CA 1
ATOM 2391 C C . TYR A 1 288 ? -1.183 -16.510 -15.943 1.00 98.00 288 TYR A C 1
ATOM 2393 O O . TYR A 1 288 ? -1.495 -16.808 -14.801 1.00 98.00 288 TYR A O 1
ATOM 2401 N N . ASN A 1 289 ? -1.562 -17.247 -16.989 1.00 97.75 289 ASN A N 1
ATOM 2402 C CA . ASN A 1 289 ? -2.381 -18.452 -16.833 1.00 97.75 289 ASN A CA 1
ATOM 2403 C C . ASN A 1 289 ? -1.655 -19.563 -16.063 1.00 97.75 289 ASN A C 1
ATOM 2405 O O . ASN A 1 289 ? -2.299 -20.289 -15.310 1.00 97.75 289 ASN A O 1
ATOM 2409 N N . ASP A 1 290 ? -0.339 -19.690 -16.238 1.00 97.56 290 ASP A N 1
ATOM 2410 C CA . ASP A 1 290 ? 0.467 -20.691 -15.535 1.00 97.56 290 ASP A CA 1
ATOM 2411 C C . ASP A 1 290 ? 0.687 -20.328 -14.054 1.00 97.56 290 ASP A C 1
ATOM 2413 O O . ASP A 1 290 ? 0.832 -21.221 -13.218 1.00 97.56 290 ASP A O 1
ATOM 2417 N N . TYR A 1 291 ? 0.685 -19.030 -13.720 1.00 96.56 291 TYR A N 1
ATOM 2418 C CA . TYR A 1 291 ? 1.043 -18.513 -12.392 1.00 96.56 291 TYR A CA 1
ATOM 2419 C C . TYR A 1 291 ? -0.009 -17.584 -11.764 1.00 96.56 291 TYR A C 1
ATOM 2421 O O . TYR A 1 291 ? 0.321 -16.783 -10.885 1.00 96.56 291 TYR A O 1
ATOM 2429 N N . SER A 1 292 ? -1.276 -17.677 -12.179 1.00 95.06 292 SER A N 1
ATOM 2430 C CA . SER A 1 292 ? -2.340 -16.770 -11.722 1.00 95.06 292 SER A CA 1
ATOM 2431 C C . SER A 1 292 ? -2.516 -16.820 -10.212 1.00 95.06 292 SER A C 1
ATOM 2433 O O . SER A 1 292 ? -2.691 -15.785 -9.579 1.00 95.06 292 SER A O 1
ATOM 2435 N N . ASP A 1 293 ? -2.400 -18.010 -9.622 1.00 92.62 293 ASP A N 1
ATOM 2436 C CA . ASP A 1 293 ? -2.545 -18.191 -8.179 1.00 92.62 293 ASP A CA 1
ATOM 2437 C C . ASP A 1 293 ? -1.465 -17.423 -7.403 1.00 92.62 293 ASP A C 1
ATOM 2439 O O . ASP A 1 293 ? -1.782 -16.798 -6.394 1.00 92.62 293 ASP A O 1
ATOM 2443 N N . SER A 1 294 ? -0.220 -17.384 -7.894 1.00 93.12 294 SER A N 1
ATOM 2444 C CA . SER A 1 294 ? 0.850 -16.566 -7.303 1.00 93.12 294 SER A CA 1
ATOM 2445 C C . SER A 1 294 ? 0.602 -15.071 -7.515 1.00 93.12 294 SER A C 1
ATOM 2447 O O . SER A 1 294 ? 0.733 -14.276 -6.588 1.00 93.12 294 SER A O 1
ATOM 2449 N N . ILE A 1 295 ? 0.202 -14.673 -8.725 1.00 93.62 295 ILE A N 1
ATOM 2450 C CA . ILE A 1 295 ? 0.018 -13.259 -9.086 1.00 93.62 295 ILE A CA 1
ATOM 2451 C C . ILE A 1 295 ? -1.152 -12.623 -8.320 1.00 93.62 295 ILE A C 1
ATOM 2453 O O . ILE A 1 295 ? -1.053 -11.464 -7.899 1.00 93.62 295 ILE A O 1
ATOM 2457 N N . GLU A 1 296 ? -2.245 -13.362 -8.129 1.00 90.44 296 GLU A N 1
ATOM 2458 C CA . GLU A 1 296 ? -3.446 -12.871 -7.448 1.00 90.44 296 GLU A CA 1
ATOM 2459 C C . GLU A 1 296 ? -3.333 -12.974 -5.919 1.00 90.44 296 GLU A C 1
ATOM 2461 O O . GLU A 1 296 ? -3.774 -12.064 -5.217 1.00 90.44 296 GLU A O 1
ATOM 2466 N N . ASN A 1 297 ? -2.666 -14.003 -5.383 1.00 87.31 297 ASN A N 1
ATOM 2467 C CA . ASN A 1 297 ? -2.547 -14.225 -3.935 1.00 87.31 297 ASN A CA 1
ATOM 2468 C C . ASN A 1 297 ? -1.199 -13.742 -3.380 1.00 87.31 297 ASN A C 1
ATOM 2470 O O . ASN A 1 297 ? -0.404 -14.513 -2.838 1.00 87.31 297 ASN A O 1
ATOM 2474 N N . VAL A 1 298 ? -0.935 -12.440 -3.506 1.00 88.56 298 VAL A N 1
ATOM 2475 C CA . VAL A 1 298 ? 0.278 -11.832 -2.936 1.00 88.56 298 VAL A CA 1
ATOM 2476 C C . VAL A 1 298 ? 0.146 -11.739 -1.410 1.00 88.56 298 VAL A C 1
ATOM 2478 O O . VAL A 1 298 ? -0.877 -11.240 -0.933 1.00 88.56 298 VAL A O 1
ATOM 2481 N N . PRO A 1 299 ? 1.164 -12.162 -0.633 1.00 86.50 299 PRO A N 1
ATOM 2482 C CA . PRO A 1 299 ? 1.153 -12.028 0.820 1.00 86.50 299 PRO A CA 1
ATOM 2483 C C . PRO A 1 299 ? 0.932 -10.584 1.281 1.00 86.50 299 PRO A C 1
ATOM 2485 O O . PRO A 1 299 ? 1.345 -9.634 0.612 1.00 86.50 299 PRO A O 1
ATOM 2488 N N . LYS A 1 300 ? 0.334 -10.421 2.466 1.00 89.25 300 LYS A N 1
ATOM 2489 C CA . LYS A 1 300 ? 0.130 -9.111 3.094 1.00 89.25 300 LYS A CA 1
ATOM 2490 C C . LYS A 1 300 ? 1.462 -8.371 3.248 1.00 89.25 300 LYS A C 1
ATOM 2492 O O . LYS A 1 300 ? 2.378 -8.875 3.896 1.00 89.25 300 LYS A O 1
ATOM 2497 N N . ILE A 1 301 ? 1.557 -7.169 2.680 1.00 92.31 301 ILE A N 1
ATOM 2498 C CA . ILE A 1 301 ? 2.816 -6.411 2.626 1.00 92.31 301 ILE A CA 1
ATOM 2499 C C . ILE A 1 301 ? 2.905 -5.426 3.788 1.00 92.31 301 ILE A C 1
ATOM 2501 O O . ILE A 1 301 ? 2.002 -4.621 4.006 1.00 92.31 301 ILE A O 1
ATOM 2505 N N . HIS A 1 302 ? 4.020 -5.429 4.507 1.00 95.06 302 HIS A N 1
ATOM 2506 C CA . HIS A 1 302 ? 4.312 -4.464 5.560 1.00 95.06 302 HIS A CA 1
ATOM 2507 C C . HIS A 1 302 ? 5.232 -3.353 5.043 1.00 95.06 302 HIS A C 1
ATOM 2509 O O . HIS A 1 302 ? 6.432 -3.539 4.846 1.00 95.06 302 HIS A O 1
ATOM 2515 N N . TYR A 1 303 ? 4.655 -2.177 4.831 1.00 96.44 303 TYR A N 1
ATOM 2516 C CA . TYR A 1 303 ? 5.349 -0.959 4.450 1.00 96.44 303 TYR A CA 1
ATOM 2517 C C . TYR A 1 303 ? 5.855 -0.178 5.666 1.00 96.44 303 TYR A C 1
ATOM 2519 O O . TYR A 1 303 ? 5.146 -0.006 6.658 1.00 96.44 303 TYR A O 1
ATOM 2527 N N . TYR A 1 304 ? 7.051 0.389 5.535 1.00 96.44 304 TYR A N 1
ATOM 2528 C CA . TYR A 1 304 ? 7.628 1.352 6.467 1.00 96.44 304 TYR A CA 1
ATOM 2529 C C . TYR A 1 304 ? 7.882 2.671 5.745 1.00 96.44 304 TYR A C 1
ATOM 2531 O O . TYR A 1 304 ? 8.751 2.744 4.872 1.00 96.44 304 TYR A O 1
ATOM 2539 N N . PHE A 1 305 ? 7.151 3.722 6.111 1.00 96.25 305 PHE A N 1
ATOM 2540 C CA . PHE A 1 305 ? 7.379 5.061 5.564 1.00 96.25 305 PHE A CA 1
ATOM 2541 C C . PHE A 1 305 ? 8.447 5.758 6.402 1.00 96.25 305 PHE A C 1
ATOM 2543 O O . PHE A 1 305 ? 8.227 6.086 7.573 1.00 96.25 305 PHE A O 1
ATOM 2550 N N . ASN A 1 306 ? 9.631 5.922 5.816 1.00 94.19 306 ASN A N 1
ATOM 2551 C CA . ASN A 1 306 ? 10.815 6.388 6.522 1.00 94.19 306 ASN A CA 1
ATOM 2552 C C . ASN A 1 306 ? 11.724 7.223 5.613 1.00 94.19 306 ASN A C 1
ATOM 2554 O O . ASN A 1 306 ? 12.571 6.689 4.896 1.00 94.19 306 ASN A O 1
ATOM 2558 N N . ILE A 1 307 ? 11.623 8.548 5.704 1.00 90.69 307 ILE A N 1
ATOM 2559 C CA . ILE A 1 307 ? 12.463 9.476 4.931 1.00 90.69 307 ILE A CA 1
ATOM 2560 C C . ILE A 1 307 ? 13.939 9.422 5.331 1.00 90.69 307 ILE A C 1
ATOM 2562 O O . ILE A 1 307 ? 14.813 9.795 4.547 1.00 90.69 307 ILE A O 1
ATOM 2566 N N . ASN A 1 308 ? 14.218 8.940 6.546 1.00 91.25 308 ASN A N 1
ATOM 2567 C CA . ASN A 1 308 ? 15.573 8.765 7.057 1.00 91.25 308 ASN A CA 1
ATOM 2568 C C . ASN A 1 308 ? 16.210 7.457 6.563 1.00 91.25 308 ASN A C 1
ATOM 2570 O O . ASN A 1 308 ? 17.380 7.199 6.857 1.00 91.25 308 ASN A O 1
ATOM 2574 N N . ALA A 1 309 ? 15.470 6.615 5.832 1.00 88.25 309 ALA A N 1
ATOM 2575 C CA . ALA A 1 309 ? 16.045 5.447 5.185 1.00 88.25 309 ALA A CA 1
ATOM 2576 C C . ALA A 1 309 ? 17.093 5.872 4.144 1.00 88.25 309 ALA A C 1
ATOM 2578 O O . ALA A 1 309 ? 16.992 6.920 3.499 1.00 88.25 309 ALA A O 1
ATOM 2579 N N . LYS A 1 310 ? 18.123 5.038 3.967 1.00 85.56 310 LYS A N 1
ATOM 2580 C CA . LYS A 1 310 ? 19.167 5.299 2.966 1.00 85.56 310 LYS A CA 1
ATOM 2581 C C . LYS A 1 310 ? 18.601 5.203 1.549 1.00 85.56 310 LYS A C 1
ATOM 2583 O O . LYS A 1 310 ? 18.836 6.095 0.737 1.00 85.56 310 LYS A O 1
ATOM 2588 N N . ILE A 1 311 ? 17.829 4.150 1.296 1.00 82.69 311 ILE A N 1
ATOM 2589 C CA . ILE A 1 311 ? 17.232 3.807 0.004 1.00 82.69 311 ILE A CA 1
ATOM 2590 C C . ILE A 1 311 ? 15.801 3.296 0.202 1.00 82.69 311 ILE A C 1
ATOM 2592 O O . ILE A 1 311 ? 15.406 2.985 1.326 1.00 82.69 311 ILE A O 1
ATOM 2596 N N . ASN A 1 312 ? 15.042 3.221 -0.892 1.00 88.88 312 ASN A N 1
ATOM 2597 C CA . ASN A 1 312 ? 13.854 2.368 -0.942 1.00 88.88 312 ASN A CA 1
ATOM 2598 C C . ASN A 1 312 ? 14.315 0.918 -1.107 1.00 88.88 312 ASN A C 1
ATOM 2600 O O . ASN A 1 312 ? 15.354 0.692 -1.733 1.00 88.88 312 ASN A O 1
ATOM 2604 N N . SER A 1 313 ? 13.601 -0.033 -0.513 1.00 90.06 313 SER A N 1
ATOM 2605 C CA . SER A 1 313 ? 13.971 -1.444 -0.635 1.00 90.06 313 SER A CA 1
ATOM 2606 C C . SER A 1 313 ? 12.841 -2.389 -0.255 1.00 90.06 313 SER A C 1
ATOM 2608 O O . SER A 1 313 ? 12.240 -2.233 0.814 1.00 90.06 313 SER A O 1
ATOM 2610 N N . ALA A 1 314 ? 12.651 -3.434 -1.051 1.00 90.38 314 ALA A N 1
ATOM 2611 C CA . ALA A 1 314 ? 11.932 -4.641 -0.675 1.00 90.38 314 ALA A CA 1
ATOM 2612 C C . ALA A 1 314 ? 12.842 -5.629 0.086 1.00 90.38 314 ALA A C 1
ATOM 2614 O O . ALA A 1 314 ? 13.889 -6.052 -0.405 1.00 90.38 314 ALA A O 1
ATOM 2615 N N . GLU A 1 315 ? 12.434 -6.039 1.287 1.00 89.44 315 GLU A N 1
ATOM 2616 C CA . GLU A 1 315 ? 13.014 -7.183 1.997 1.00 89.44 315 GLU A CA 1
ATOM 2617 C C . GLU A 1 315 ? 12.271 -8.461 1.583 1.00 89.44 315 GLU A C 1
ATOM 2619 O O . GLU A 1 315 ? 11.316 -8.902 2.230 1.00 89.44 315 GLU A O 1
ATOM 2624 N N . ILE A 1 316 ? 12.731 -9.037 0.477 1.00 84.69 316 ILE A N 1
ATOM 2625 C CA . ILE A 1 316 ? 12.220 -10.275 -0.114 1.00 84.69 316 ILE A CA 1
ATOM 2626 C C . ILE A 1 316 ? 12.241 -11.441 0.898 1.00 84.69 316 ILE A C 1
ATOM 2628 O O . ILE A 1 316 ? 13.167 -11.587 1.701 1.00 84.69 316 ILE A O 1
ATOM 2632 N N . GLY A 1 317 ? 11.209 -12.282 0.862 1.00 81.94 317 GLY A N 1
ATOM 2633 C CA . GLY A 1 317 ? 10.981 -13.416 1.761 1.00 81.94 317 GLY A CA 1
ATOM 2634 C C . GLY A 1 317 ? 10.407 -13.024 3.125 1.00 81.94 317 GLY A C 1
ATOM 2635 O O . GLY A 1 317 ? 10.231 -13.884 3.991 1.00 81.94 317 GLY A O 1
ATOM 2636 N N . ARG A 1 318 ? 10.138 -11.733 3.346 1.00 84.25 318 ARG A N 1
ATOM 2637 C CA . ARG A 1 318 ? 9.556 -11.197 4.586 1.00 84.25 318 ARG A CA 1
ATOM 2638 C C . ARG A 1 318 ? 8.297 -10.369 4.353 1.00 84.25 318 ARG A C 1
ATOM 2640 O O . ARG A 1 318 ? 7.716 -9.918 5.339 1.00 84.25 318 ARG A O 1
ATOM 2647 N N . GLY A 1 319 ? 7.909 -10.124 3.102 1.00 87.75 319 GLY A N 1
ATOM 2648 C CA . GLY A 1 319 ? 6.778 -9.273 2.747 1.00 87.75 319 GLY A CA 1
ATOM 2649 C C . GLY A 1 319 ? 6.931 -7.836 3.241 1.00 87.75 319 GLY A C 1
ATOM 2650 O O . GLY A 1 319 ? 5.941 -7.235 3.642 1.00 87.75 319 GLY A O 1
ATOM 2651 N N . ARG A 1 320 ? 8.153 -7.285 3.296 1.00 94.56 320 ARG A N 1
ATOM 2652 C CA . ARG A 1 320 ? 8.415 -5.947 3.859 1.00 94.56 320 ARG A CA 1
ATOM 2653 C C . ARG A 1 320 ? 8.969 -4.992 2.817 1.00 94.56 320 ARG A C 1
ATOM 2655 O O . ARG A 1 320 ? 9.843 -5.369 2.046 1.00 94.56 320 ARG A O 1
ATOM 2662 N N . ILE A 1 321 ? 8.514 -3.743 2.839 1.00 95.44 321 ILE A N 1
ATOM 2663 C CA . ILE A 1 321 ? 9.009 -2.682 1.955 1.00 95.44 321 ILE A CA 1
ATOM 2664 C C . ILE A 1 321 ? 9.316 -1.430 2.777 1.00 95.44 321 ILE A C 1
ATOM 2666 O O . ILE A 1 321 ? 8.468 -0.929 3.510 1.00 95.44 321 ILE A O 1
ATOM 2670 N N . VAL A 1 322 ? 10.516 -0.878 2.622 1.00 95.56 322 VAL A N 1
ATOM 2671 C CA . VAL A 1 322 ? 10.896 0.422 3.186 1.00 95.56 322 VAL A CA 1
ATOM 2672 C C . VAL A 1 322 ? 10.803 1.478 2.090 1.00 95.56 322 VAL A C 1
ATOM 2674 O O . VAL A 1 322 ? 11.455 1.357 1.054 1.00 95.56 322 VAL A O 1
ATOM 2677 N N . LEU A 1 323 ? 10.011 2.526 2.323 1.00 94.81 323 LEU A N 1
ATOM 2678 C CA . LEU A 1 323 ? 9.814 3.633 1.390 1.00 94.81 323 LEU A CA 1
ATOM 2679 C C . LEU A 1 323 ? 10.323 4.942 1.990 1.00 94.81 323 LEU A C 1
ATOM 2681 O O . LEU A 1 323 ? 9.754 5.483 2.939 1.00 94.81 323 LEU A O 1
ATOM 2685 N N . LYS A 1 324 ? 11.376 5.474 1.373 1.00 92.25 324 LYS A N 1
ATOM 2686 C CA . LYS A 1 324 ? 11.817 6.866 1.517 1.00 92.25 324 LYS A CA 1
ATOM 2687 C C . LYS A 1 324 ? 11.006 7.795 0.611 1.00 92.25 324 LYS A C 1
ATOM 2689 O O . LYS A 1 324 ? 10.667 8.911 0.996 1.00 92.25 324 LYS A O 1
ATOM 2694 N N . ASN A 1 325 ? 10.737 7.333 -0.609 1.00 90.81 325 ASN A N 1
ATOM 2695 C CA . ASN A 1 325 ? 9.949 8.022 -1.621 1.00 90.81 325 ASN A CA 1
ATOM 2696 C C . ASN A 1 325 ? 8.743 7.154 -1.979 1.00 90.81 325 ASN A C 1
ATOM 2698 O O . ASN A 1 325 ? 8.903 6.043 -2.489 1.00 90.81 325 ASN A O 1
ATOM 2702 N N . LEU A 1 326 ? 7.539 7.679 -1.766 1.00 92.19 326 LEU A N 1
ATOM 2703 C CA . LEU A 1 326 ? 6.302 6.944 -2.038 1.00 92.19 326 LEU A CA 1
ATOM 2704 C C . LEU A 1 326 ? 6.120 6.597 -3.523 1.00 92.19 326 LEU A C 1
ATOM 2706 O O . LEU A 1 326 ? 5.422 5.641 -3.858 1.00 92.19 326 LEU A O 1
ATOM 2710 N N . LEU A 1 327 ? 6.768 7.331 -4.434 1.00 91.19 327 LEU A N 1
ATOM 2711 C CA . LEU A 1 327 ? 6.722 7.030 -5.867 1.00 91.19 327 LEU A CA 1
ATOM 2712 C C . LEU A 1 327 ? 7.471 5.750 -6.242 1.00 91.19 327 LEU A C 1
ATOM 2714 O O . LEU A 1 327 ? 7.200 5.209 -7.309 1.00 91.19 327 LEU A O 1
ATOM 2718 N N . SER A 1 328 ? 8.348 5.243 -5.378 1.00 92.38 328 SER A N 1
ATOM 2719 C CA . SER A 1 328 ? 9.046 3.975 -5.603 1.00 92.38 328 SER A CA 1
ATOM 2720 C C . SER A 1 328 ? 8.198 2.753 -5.248 1.00 92.38 328 SER A C 1
ATOM 2722 O O . SER A 1 328 ? 8.617 1.635 -5.522 1.00 92.38 328 SER A O 1
ATOM 2724 N N . GLN A 1 329 ? 7.007 2.929 -4.658 1.00 95.25 329 GLN A N 1
ATOM 2725 C CA . GLN A 1 329 ? 6.206 1.805 -4.167 1.00 95.25 329 GLN A CA 1
ATOM 2726 C C . GLN A 1 329 ? 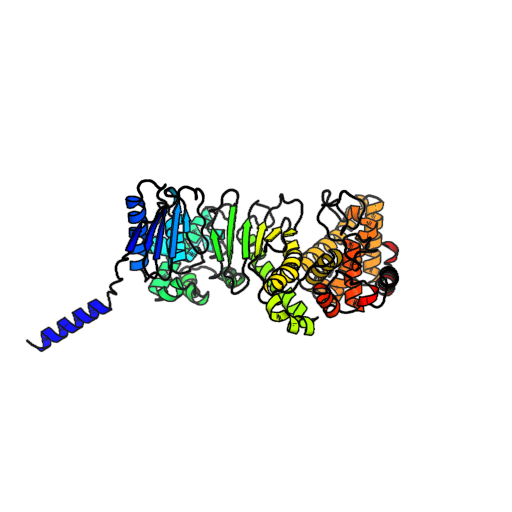5.916 0.753 -5.237 1.00 95.25 329 GLN A C 1
ATOM 2728 O O . GLN A 1 329 ? 6.036 -0.432 -4.953 1.00 95.25 329 GLN A O 1
ATOM 2733 N N . ALA A 1 330 ? 5.548 1.170 -6.448 1.00 95.88 330 ALA A N 1
ATOM 2734 C CA . ALA A 1 330 ? 5.201 0.242 -7.517 1.00 95.88 330 ALA A CA 1
ATOM 2735 C C . ALA A 1 330 ? 6.407 -0.608 -7.954 1.00 95.88 330 ALA A C 1
ATOM 2737 O O . ALA A 1 330 ? 6.244 -1.802 -8.175 1.00 95.88 330 ALA A O 1
ATOM 2738 N N . HIS A 1 331 ? 7.610 -0.022 -7.999 1.00 95.69 331 HIS A N 1
ATOM 2739 C CA . HIS A 1 331 ? 8.861 -0.750 -8.240 1.00 95.69 331 HIS A CA 1
ATOM 2740 C C . HIS A 1 331 ? 9.120 -1.784 -7.139 1.00 95.69 331 HIS A C 1
ATOM 2742 O O . HIS A 1 331 ? 9.245 -2.971 -7.427 1.00 95.69 331 HIS A O 1
ATOM 2748 N N . GLU A 1 332 ? 9.115 -1.359 -5.871 1.00 95.75 332 GLU A N 1
ATOM 2749 C CA . GLU A 1 332 ? 9.396 -2.264 -4.746 1.00 95.75 332 GLU A CA 1
ATOM 2750 C C . GLU A 1 332 ? 8.339 -3.369 -4.599 1.00 95.75 332 GLU A C 1
ATOM 2752 O O . GLU A 1 332 ? 8.649 -4.504 -4.237 1.00 95.75 332 GLU A O 1
ATOM 2757 N N . TYR A 1 333 ? 7.081 -3.058 -4.917 1.00 95.75 333 TYR A N 1
ATOM 2758 C CA . TYR A 1 333 ? 5.992 -4.027 -4.942 1.00 95.75 333 TYR A CA 1
ATOM 2759 C C . TYR A 1 333 ? 6.262 -5.167 -5.927 1.00 95.75 333 TYR A C 1
ATOM 2761 O O . TYR A 1 333 ? 5.951 -6.312 -5.608 1.00 95.75 333 TYR A O 1
ATOM 2769 N N . VAL A 1 334 ? 6.865 -4.894 -7.090 1.00 96.06 334 VAL A N 1
ATOM 2770 C CA . VAL A 1 334 ? 7.145 -5.935 -8.091 1.00 96.06 334 VAL A CA 1
ATOM 2771 C C . VAL A 1 334 ? 8.105 -6.994 -7.546 1.00 96.06 334 VAL A C 1
ATOM 2773 O O . VAL A 1 334 ? 7.912 -8.178 -7.822 1.00 96.06 334 VAL A O 1
ATOM 2776 N N . HIS A 1 335 ? 9.084 -6.610 -6.725 1.00 94.25 335 HIS A N 1
ATOM 2777 C CA . HIS A 1 335 ? 9.980 -7.576 -6.084 1.00 94.25 335 HIS A CA 1
ATOM 2778 C C . HIS A 1 335 ? 9.208 -8.560 -5.190 1.00 94.25 335 HIS A C 1
ATOM 2780 O O . HIS A 1 335 ? 9.397 -9.773 -5.299 1.00 94.25 335 HIS A O 1
ATOM 2786 N N . ILE A 1 336 ? 8.279 -8.058 -4.368 1.00 93.88 336 ILE A N 1
ATOM 2787 C CA . ILE A 1 336 ? 7.414 -8.890 -3.513 1.00 93.88 336 ILE A CA 1
ATOM 2788 C C . ILE A 1 336 ? 6.422 -9.710 -4.349 1.00 93.88 336 ILE A C 1
ATOM 2790 O O . ILE A 1 336 ? 6.221 -10.896 -4.087 1.00 93.88 336 ILE A O 1
ATOM 2794 N N . LEU A 1 337 ? 5.832 -9.105 -5.385 1.00 94.25 337 LEU A N 1
ATOM 2795 C CA . LEU A 1 337 ? 4.926 -9.779 -6.311 1.00 94.25 337 LEU A CA 1
ATOM 2796 C C . LEU A 1 337 ? 5.604 -10.978 -6.971 1.00 94.25 337 LEU A C 1
ATOM 2798 O O . LEU A 1 337 ? 4.973 -12.018 -7.069 1.00 94.25 337 LEU A O 1
ATOM 2802 N N . ILE A 1 338 ? 6.850 -10.863 -7.433 1.00 91.25 338 ILE A N 1
ATOM 2803 C CA . ILE A 1 338 ? 7.498 -11.964 -8.157 1.00 91.25 338 ILE A CA 1
ATOM 2804 C C . ILE A 1 338 ? 8.186 -12.956 -7.221 1.00 91.25 338 ILE A C 1
ATOM 2806 O O . ILE A 1 338 ? 8.223 -14.137 -7.542 1.00 91.25 338 ILE A O 1
ATOM 2810 N N . VAL A 1 339 ? 8.752 -12.536 -6.088 1.00 89.31 339 VAL A N 1
ATOM 2811 C CA . VAL A 1 339 ? 9.466 -13.485 -5.219 1.00 89.31 339 VAL A CA 1
ATOM 2812 C C . VAL A 1 339 ? 8.568 -14.063 -4.142 1.00 89.31 339 VAL A C 1
ATOM 2814 O O . VAL A 1 339 ? 8.358 -15.272 -4.110 1.00 89.31 339 VAL A O 1
ATOM 2817 N N . ASP A 1 340 ? 8.030 -13.229 -3.260 1.00 89.94 340 ASP A N 1
ATOM 2818 C CA . ASP A 1 340 ? 7.347 -13.705 -2.055 1.00 89.94 340 ASP A CA 1
ATOM 2819 C C . ASP A 1 340 ? 6.073 -14.477 -2.402 1.00 89.94 340 ASP A C 1
ATOM 2821 O O . ASP A 1 340 ? 5.795 -15.509 -1.791 1.00 89.94 340 ASP A O 1
ATOM 2825 N N . SER A 1 341 ? 5.329 -14.026 -3.416 1.00 89.12 341 SER A N 1
ATOM 2826 C CA . SER A 1 341 ? 4.126 -14.738 -3.859 1.00 89.12 341 SER A CA 1
ATOM 2827 C C . SER A 1 341 ? 4.445 -16.097 -4.500 1.00 89.12 341 SER A C 1
ATOM 2829 O O . SER A 1 341 ? 3.739 -17.075 -4.262 1.00 89.12 341 SER A O 1
ATOM 2831 N N . PHE A 1 342 ? 5.544 -16.203 -5.251 1.00 91.88 342 PHE A N 1
ATOM 2832 C CA . PHE A 1 342 ? 5.964 -17.451 -5.891 1.00 91.88 342 PHE A CA 1
ATOM 2833 C C . PHE A 1 342 ? 6.524 -18.431 -4.858 1.00 91.88 342 PHE A C 1
ATOM 2835 O O . PHE A 1 342 ? 6.152 -19.606 -4.866 1.00 91.88 342 PHE A O 1
ATOM 2842 N N . LEU A 1 343 ? 7.312 -17.941 -3.895 1.00 89.19 343 LEU A N 1
ATOM 2843 C CA . LEU A 1 343 ? 7.783 -18.738 -2.761 1.00 89.19 343 LEU A CA 1
ATOM 2844 C C . LEU A 1 343 ? 6.618 -19.278 -1.923 1.00 89.19 343 LEU A C 1
ATOM 2846 O O . LEU A 1 343 ? 6.637 -20.450 -1.547 1.00 89.19 343 LEU A O 1
ATOM 2850 N N . ALA A 1 344 ? 5.579 -18.470 -1.677 1.00 86.81 344 ALA A N 1
ATOM 2851 C CA . ALA A 1 344 ? 4.363 -18.918 -0.989 1.00 86.81 344 ALA A CA 1
ATOM 2852 C C . ALA A 1 344 ? 3.639 -20.056 -1.737 1.00 86.81 344 ALA A C 1
ATOM 2854 O O . ALA A 1 344 ? 2.972 -20.881 -1.113 1.00 86.81 344 ALA A O 1
ATOM 2855 N N . ASN A 1 345 ? 3.836 -20.149 -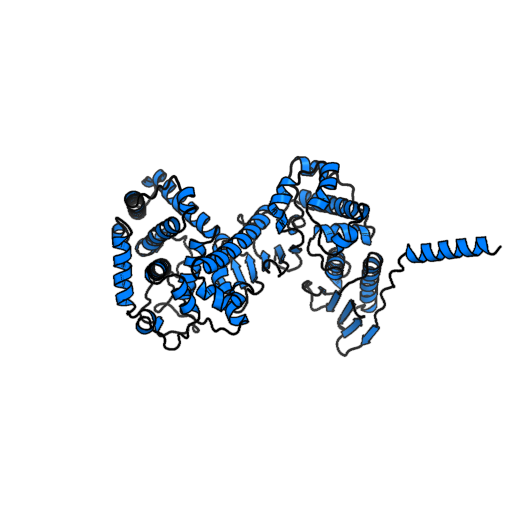3.054 1.00 85.62 345 ASN A N 1
ATOM 2856 C CA . ASN A 1 345 ? 3.310 -21.200 -3.923 1.00 85.62 345 ASN A CA 1
ATOM 2857 C C . ASN A 1 345 ? 4.337 -22.310 -4.236 1.00 85.62 345 ASN A C 1
ATOM 2859 O O . ASN A 1 345 ? 4.120 -23.121 -5.135 1.00 85.62 345 ASN A O 1
ATOM 2863 N N . ASN A 1 346 ? 5.427 -22.409 -3.463 1.00 89.06 346 ASN A N 1
ATOM 2864 C CA . ASN A 1 346 ? 6.508 -23.396 -3.623 1.00 89.06 346 ASN A CA 1
ATOM 2865 C C . ASN A 1 346 ? 7.236 -23.335 -4.979 1.00 89.06 346 ASN A C 1
ATOM 2867 O O . ASN A 1 346 ? 7.743 -24.353 -5.456 1.00 89.06 346 ASN A O 1
ATOM 2871 N N . ILE A 1 347 ? 7.300 -22.156 -5.593 1.00 89.31 347 ILE A N 1
ATOM 2872 C CA . ILE A 1 347 ? 8.064 -21.908 -6.816 1.00 89.31 347 ILE A CA 1
ATOM 2873 C C . ILE A 1 347 ? 9.333 -21.150 -6.430 1.00 89.31 347 ILE A C 1
ATOM 2875 O O . ILE A 1 347 ? 9.265 -20.091 -5.804 1.00 89.31 347 ILE A O 1
ATOM 2879 N N . ASP A 1 348 ? 10.495 -21.699 -6.785 1.00 85.75 348 ASP A N 1
ATOM 2880 C CA . ASP A 1 348 ? 11.759 -20.997 -6.577 1.00 85.75 348 ASP A CA 1
ATOM 2881 C C . ASP A 1 348 ? 11.885 -19.850 -7.592 1.00 85.75 348 ASP A C 1
ATOM 2883 O O . ASP A 1 348 ? 11.778 -20.060 -8.797 1.00 85.75 348 ASP A O 1
ATOM 2887 N N . ALA A 1 349 ? 12.096 -18.635 -7.089 1.00 84.56 349 ALA A N 1
ATOM 2888 C CA . ALA A 1 349 ? 12.267 -17.413 -7.876 1.00 84.56 349 ALA A CA 1
ATOM 2889 C C . ALA A 1 349 ? 13.633 -16.750 -7.601 1.00 84.56 349 ALA A C 1
ATOM 2891 O O . ALA A 1 349 ? 13.779 -15.519 -7.677 1.00 84.56 349 ALA A O 1
ATOM 2892 N N . ASN A 1 350 ? 14.626 -17.571 -7.237 1.00 85.50 350 ASN A N 1
ATOM 2893 C CA . ASN A 1 350 ? 16.028 -17.196 -7.098 1.00 85.50 350 ASN A CA 1
ATOM 2894 C C . ASN A 1 350 ? 16.626 -16.824 -8.456 1.00 85.50 350 ASN A C 1
ATOM 2896 O O . ASN A 1 350 ? 16.811 -17.676 -9.318 1.00 85.50 350 ASN A O 1
ATOM 2900 N N . LYS A 1 351 ? 16.996 -15.557 -8.621 1.00 86.75 351 LYS A N 1
ATOM 2901 C CA . LYS A 1 351 ? 17.417 -15.001 -9.910 1.00 86.75 351 LYS A CA 1
ATOM 2902 C C . LYS A 1 351 ? 18.576 -14.009 -9.773 1.00 86.75 351 LYS A C 1
ATOM 2904 O O . LYS A 1 351 ? 18.830 -13.499 -8.678 1.00 86.75 351 LYS A O 1
ATOM 2909 N N . PRO A 1 352 ? 19.272 -13.699 -10.876 1.00 86.50 352 PRO A N 1
ATOM 2910 C CA . PRO A 1 352 ? 20.209 -12.593 -10.955 1.00 86.50 352 PRO A CA 1
ATOM 2911 C C . PRO A 1 352 ? 19.555 -11.243 -10.651 1.00 86.50 352 PRO A C 1
ATOM 2913 O O . PRO A 1 352 ? 18.445 -10.953 -11.102 1.00 86.50 352 PRO A O 1
ATOM 2916 N N . ARG A 1 353 ? 20.290 -10.369 -9.955 1.00 82.25 353 ARG A N 1
ATOM 2917 C CA . ARG A 1 353 ? 19.799 -9.038 -9.560 1.00 82.25 353 ARG A CA 1
ATOM 2918 C C . ARG A 1 353 ? 19.462 -8.141 -10.755 1.00 82.25 353 ARG A C 1
ATOM 2920 O O . ARG A 1 353 ? 18.535 -7.345 -10.672 1.00 82.25 353 ARG A O 1
ATOM 2927 N N . TRP A 1 354 ? 20.195 -8.262 -11.864 1.00 86.19 354 TRP A N 1
ATOM 2928 C CA . TRP A 1 354 ? 19.929 -7.470 -13.070 1.00 86.19 354 TRP A CA 1
ATOM 2929 C C . TRP A 1 354 ? 18.537 -7.754 -13.629 1.00 86.19 354 TRP A C 1
ATOM 2931 O O . TRP A 1 354 ? 17.816 -6.823 -13.977 1.00 86.19 354 TRP A O 1
ATOM 2941 N N . LEU A 1 355 ? 18.132 -9.023 -13.630 1.00 90.19 355 LEU A N 1
ATOM 2942 C CA . LEU A 1 355 ? 16.833 -9.430 -14.131 1.00 90.19 355 LEU A CA 1
ATOM 2943 C C . LEU A 1 355 ? 15.725 -8.964 -13.182 1.00 90.19 355 LEU A C 1
ATOM 2945 O O . LEU A 1 355 ? 14.727 -8.415 -13.639 1.00 90.19 355 LEU A O 1
ATOM 2949 N N . ASP A 1 356 ? 15.934 -9.116 -11.872 1.00 90.00 356 ASP A N 1
ATOM 2950 C CA . ASP A 1 356 ? 14.982 -8.674 -10.850 1.00 90.00 356 ASP A CA 1
ATOM 2951 C C . ASP A 1 356 ? 14.701 -7.165 -10.930 1.00 90.00 356 ASP A C 1
ATOM 2953 O O . ASP A 1 356 ? 13.566 -6.738 -11.138 1.00 90.00 356 ASP A O 1
ATOM 2957 N N . GLU A 1 357 ? 15.754 -6.349 -10.871 1.00 88.62 357 GLU A N 1
ATOM 2958 C CA . GLU A 1 357 ? 15.657 -4.892 -11.002 1.00 88.62 357 GLU A CA 1
ATOM 2959 C C . GLU A 1 357 ? 15.134 -4.484 -12.381 1.00 88.62 357 GLU A C 1
ATOM 2961 O O . GLU A 1 357 ? 14.360 -3.537 -12.505 1.00 88.62 357 GLU A O 1
ATOM 2966 N N . GLY A 1 358 ? 15.554 -5.177 -13.440 1.00 92.19 358 GLY A N 1
ATOM 2967 C CA . GLY A 1 358 ? 15.127 -4.897 -14.807 1.00 92.19 358 GLY A CA 1
ATOM 2968 C C . GLY A 1 358 ? 13.619 -5.065 -14.977 1.00 92.19 358 GLY A C 1
ATOM 2969 O O . GLY A 1 358 ? 12.952 -4.174 -15.509 1.00 92.19 358 GLY A O 1
ATOM 2970 N N . ILE A 1 359 ? 13.074 -6.180 -14.486 1.00 96.12 359 ILE A N 1
ATOM 2971 C CA . ILE A 1 359 ? 11.643 -6.482 -14.560 1.00 96.12 359 ILE A CA 1
ATOM 2972 C C . ILE A 1 359 ? 10.835 -5.563 -13.646 1.00 96.12 359 ILE A C 1
ATOM 2974 O O . ILE A 1 359 ? 9.814 -5.041 -14.096 1.00 96.12 359 ILE A O 1
ATOM 2978 N N . ALA A 1 360 ? 11.305 -5.285 -12.427 1.00 95.81 360 ALA A N 1
ATOM 2979 C CA . ALA A 1 360 ? 10.674 -4.311 -11.534 1.00 95.81 360 ALA A CA 1
ATOM 2980 C C . ALA A 1 360 ? 10.537 -2.930 -12.186 1.00 95.81 360 ALA A C 1
ATOM 2982 O O . ALA A 1 360 ? 9.435 -2.377 -12.257 1.00 95.81 360 ALA A O 1
ATOM 2983 N N . ASN A 1 361 ? 11.620 -2.439 -12.787 1.00 93.69 361 ASN A N 1
ATOM 2984 C CA . ASN A 1 361 ? 11.619 -1.168 -13.500 1.00 93.69 361 ASN A CA 1
ATOM 2985 C C . ASN A 1 361 ? 10.699 -1.170 -14.720 1.00 93.69 361 ASN A C 1
ATOM 2987 O O . ASN A 1 361 ? 9.974 -0.199 -14.946 1.00 93.69 361 ASN A O 1
ATOM 2991 N N . TYR A 1 362 ? 10.722 -2.244 -15.516 1.00 96.38 362 TYR A N 1
ATOM 2992 C CA . TYR A 1 362 ? 9.866 -2.335 -16.692 1.00 96.38 362 TYR A CA 1
ATOM 2993 C C . TYR A 1 362 ? 8.387 -2.335 -16.304 1.00 96.38 362 TYR A C 1
ATOM 2995 O O . TYR A 1 362 ? 7.617 -1.579 -16.892 1.00 96.38 362 TYR A O 1
ATOM 3003 N N . LEU A 1 363 ? 7.983 -3.146 -15.321 1.00 97.56 363 LEU A N 1
ATOM 3004 C CA . LEU A 1 363 ? 6.586 -3.246 -14.897 1.00 97.56 363 LEU A CA 1
ATOM 3005 C C . LEU A 1 363 ? 6.089 -1.936 -14.262 1.00 97.56 363 LEU A C 1
ATOM 3007 O O . LEU A 1 363 ? 4.993 -1.484 -14.606 1.00 97.56 363 LEU A O 1
ATOM 3011 N N . ASP A 1 364 ? 6.904 -1.282 -13.428 1.00 95.31 364 ASP A N 1
ATOM 3012 C CA . ASP A 1 364 ? 6.599 0.050 -12.888 1.00 95.31 364 ASP A CA 1
ATOM 3013 C C . ASP A 1 364 ? 6.395 1.075 -14.019 1.00 95.31 364 ASP A C 1
ATOM 3015 O O . ASP A 1 364 ? 5.339 1.699 -14.133 1.00 95.31 364 ASP A O 1
ATOM 3019 N N . MET A 1 365 ? 7.364 1.193 -14.929 1.00 93.69 365 MET A N 1
ATOM 3020 C CA . MET A 1 365 ? 7.313 2.110 -16.075 1.00 93.69 365 MET A CA 1
ATOM 3021 C C . MET A 1 365 ? 6.137 1.841 -17.021 1.00 93.69 365 MET A C 1
ATOM 3023 O O . MET A 1 365 ? 5.481 2.771 -17.521 1.00 93.69 365 MET A O 1
ATOM 3027 N N . ALA A 1 366 ? 5.896 0.571 -17.331 1.00 94.94 366 ALA A N 1
ATOM 3028 C CA . ALA A 1 366 ? 4.909 0.170 -18.315 1.00 94.94 366 ALA A CA 1
ATOM 3029 C C . ALA A 1 366 ? 3.487 0.370 -17.793 1.00 94.94 366 ALA A C 1
ATOM 3031 O O . ALA A 1 366 ? 2.627 0.781 -18.581 1.00 94.94 366 ALA A O 1
ATOM 3032 N N . TYR A 1 367 ? 3.234 0.136 -16.503 1.00 96.00 367 TYR A N 1
ATOM 3033 C CA . TYR A 1 367 ? 1.865 0.025 -16.002 1.00 96.00 367 TYR A CA 1
ATOM 3034 C C . TYR A 1 367 ? 1.487 1.035 -14.923 1.00 96.00 367 TYR A C 1
ATOM 3036 O O . TYR A 1 367 ? 0.336 1.461 -14.941 1.00 96.00 367 TYR A O 1
ATOM 3044 N N . SER A 1 368 ? 2.409 1.486 -14.069 1.00 95.12 368 SER A N 1
ATOM 3045 C CA . SER A 1 368 ? 2.056 2.275 -12.884 1.00 95.12 368 SER A CA 1
ATOM 3046 C C . SER A 1 368 ? 1.823 3.767 -13.170 1.00 95.12 368 SER A C 1
ATOM 3048 O O . SER A 1 368 ? 2.433 4.384 -14.054 1.00 95.12 368 SER A O 1
ATOM 3050 N N . ASP A 1 369 ? 0.965 4.397 -12.368 1.00 93.38 369 ASP A N 1
ATOM 3051 C CA . ASP A 1 369 ? 0.794 5.852 -12.331 1.00 93.38 369 ASP A CA 1
ATOM 3052 C C . ASP A 1 369 ? 1.917 6.552 -11.550 1.00 93.38 369 ASP A C 1
ATOM 3054 O O . ASP A 1 369 ? 2.198 7.740 -11.764 1.00 93.38 369 ASP A O 1
ATOM 3058 N N . SER A 1 370 ? 2.607 5.826 -10.667 1.00 89.75 370 SER A N 1
ATOM 3059 C CA . SER A 1 370 ? 3.804 6.325 -9.986 1.00 89.75 370 SER A CA 1
ATOM 3060 C C . SER A 1 370 ? 4.916 6.670 -10.970 1.00 89.75 370 SER A C 1
ATOM 3062 O O . SER A 1 370 ? 5.417 7.799 -10.934 1.00 89.75 370 SER A O 1
ATOM 3064 N N . SER A 1 371 ? 5.238 5.772 -11.900 1.00 90.25 371 SER A N 1
ATOM 3065 C CA . SER A 1 371 ? 6.265 6.021 -12.911 1.00 90.25 371 SER A CA 1
ATOM 3066 C C . SER A 1 371 ? 5.853 7.121 -13.890 1.00 90.25 371 SER A C 1
ATOM 3068 O O . SER A 1 371 ? 6.649 8.012 -14.196 1.00 90.25 371 SER A O 1
ATOM 3070 N N . LYS A 1 372 ? 4.572 7.174 -14.293 1.00 92.06 372 LYS A N 1
ATOM 3071 C CA . LYS A 1 372 ? 4.046 8.286 -15.112 1.00 92.06 372 LYS A CA 1
ATOM 3072 C C . LYS A 1 372 ? 4.310 9.642 -14.461 1.00 92.06 372 LYS A C 1
ATOM 3074 O O . LYS A 1 372 ? 4.751 10.574 -15.133 1.00 92.06 372 LYS A O 1
ATOM 3079 N N . LEU A 1 373 ? 4.060 9.769 -13.156 1.00 90.12 373 LEU A N 1
ATOM 3080 C CA . LEU A 1 373 ? 4.313 11.013 -12.430 1.00 90.12 373 LEU A CA 1
ATOM 3081 C C . LEU A 1 373 ? 5.812 11.338 -12.351 1.00 90.12 373 LEU A C 1
ATOM 3083 O O . LEU A 1 373 ? 6.182 12.498 -12.544 1.00 90.12 373 LEU A O 1
ATOM 3087 N N . GLN A 1 374 ? 6.667 10.339 -12.115 1.00 87.88 374 GLN A N 1
ATOM 3088 C CA . GLN A 1 374 ? 8.123 10.520 -12.102 1.00 87.88 374 GLN A CA 1
ATOM 3089 C C . GLN A 1 374 ? 8.641 11.016 -13.458 1.00 87.88 374 GLN A C 1
ATOM 3091 O O . GLN A 1 374 ? 9.313 12.047 -13.516 1.00 87.88 374 GLN A O 1
ATOM 3096 N N . ILE A 1 375 ? 8.249 10.367 -14.559 1.00 88.12 375 ILE A N 1
ATOM 3097 C CA . ILE A 1 375 ? 8.648 10.777 -15.911 1.00 88.12 375 ILE A CA 1
ATOM 3098 C C . ILE A 1 375 ? 8.137 12.193 -16.208 1.00 88.12 375 ILE A C 1
ATOM 3100 O O . ILE A 1 375 ? 8.905 13.032 -16.677 1.00 88.12 375 ILE A O 1
ATOM 3104 N N . LYS A 1 376 ? 6.875 12.521 -15.878 1.00 89.25 376 LYS A N 1
ATOM 3105 C CA . LYS A 1 376 ? 6.356 13.895 -16.036 1.00 89.25 376 LYS A CA 1
ATOM 3106 C C . LYS A 1 376 ? 7.207 14.916 -15.281 1.00 89.25 376 LYS A C 1
ATOM 3108 O O . LYS A 1 376 ? 7.500 15.968 -15.850 1.00 89.25 376 LYS A O 1
ATOM 3113 N N . ARG A 1 377 ? 7.608 14.634 -14.035 1.00 87.69 377 ARG A N 1
ATOM 3114 C CA . ARG A 1 377 ? 8.467 15.528 -13.234 1.00 87.69 377 ARG A CA 1
ATOM 3115 C C . ARG A 1 377 ? 9.831 15.728 -13.894 1.00 87.69 377 ARG A C 1
ATOM 3117 O O . ARG A 1 377 ? 10.236 16.873 -14.066 1.00 87.69 377 ARG A O 1
ATOM 3124 N N . ILE A 1 378 ? 10.471 14.657 -14.365 1.00 87.00 378 ILE A N 1
ATOM 3125 C CA . ILE A 1 378 ? 11.763 14.730 -15.069 1.00 87.00 378 ILE A CA 1
ATOM 3126 C C . ILE A 1 378 ? 11.653 15.582 -16.342 1.00 87.00 378 ILE A C 1
ATOM 3128 O O . ILE A 1 378 ? 12.429 16.516 -16.535 1.00 87.00 378 ILE A O 1
ATOM 3132 N N . LEU A 1 379 ? 10.644 15.338 -17.185 1.00 87.56 379 LEU A N 1
ATOM 3133 C CA . LEU A 1 379 ? 10.427 16.125 -18.409 1.00 87.56 379 LEU A CA 1
ATOM 3134 C C . LEU A 1 379 ? 10.117 17.603 -18.115 1.00 87.56 379 LEU A C 1
ATOM 3136 O O . LEU A 1 379 ? 10.478 18.488 -18.899 1.00 87.56 379 LEU A O 1
ATOM 3140 N N . SER A 1 380 ? 9.446 17.876 -16.992 1.00 87.12 380 SER A N 1
ATOM 3141 C CA . SER A 1 380 ? 9.191 19.240 -16.515 1.00 87.12 380 SER A CA 1
ATOM 3142 C C . SER A 1 380 ? 10.496 19.929 -16.136 1.00 87.12 380 SER A C 1
ATOM 3144 O O . SER A 1 380 ? 10.753 21.019 -16.639 1.00 87.12 380 SER A O 1
ATOM 3146 N N . GLY A 1 381 ? 11.343 19.250 -15.355 1.00 86.69 381 GLY A N 1
ATOM 3147 C CA . GLY A 1 381 ? 12.669 19.732 -14.974 1.00 86.69 381 GLY A CA 1
ATOM 3148 C C . GLY A 1 381 ? 13.524 20.067 -16.192 1.00 86.69 381 GLY A C 1
ATOM 3149 O O . GLY A 1 381 ? 14.013 21.183 -16.294 1.00 86.69 381 GLY A O 1
ATOM 3150 N N . ILE A 1 382 ? 13.586 19.180 -17.190 1.00 86.25 382 ILE A N 1
ATOM 3151 C CA . ILE A 1 382 ? 14.317 19.424 -18.451 1.00 86.25 382 ILE A CA 1
ATOM 3152 C C . ILE A 1 382 ? 13.807 20.688 -19.163 1.00 86.25 382 ILE A C 1
ATOM 3154 O O . ILE A 1 382 ? 14.590 21.502 -19.653 1.00 86.25 382 ILE A O 1
ATOM 3158 N N . SER A 1 383 ? 12.486 20.879 -19.210 1.00 83.94 383 SER A N 1
ATOM 3159 C CA . SER A 1 383 ? 11.882 22.068 -19.830 1.00 83.94 383 SER A CA 1
ATOM 3160 C C . SER A 1 383 ? 12.199 23.355 -19.060 1.00 83.94 383 SER A C 1
ATOM 3162 O O . SER A 1 383 ? 12.325 24.423 -19.661 1.00 83.94 383 SER A O 1
ATOM 3164 N N . GLU A 1 384 ? 12.290 23.272 -17.734 1.00 85.19 384 GLU A N 1
ATOM 3165 C CA . GLU A 1 384 ? 12.569 24.402 -16.848 1.00 85.19 384 GLU A CA 1
ATOM 3166 C C . GLU A 1 384 ? 14.050 24.765 -16.815 1.00 85.19 384 GLU A C 1
ATOM 3168 O O . GLU A 1 384 ? 14.359 25.953 -16.885 1.00 85.19 384 GLU A O 1
ATOM 3173 N N . SER A 1 385 ? 14.957 23.783 -16.823 1.00 85.56 385 SER A N 1
ATOM 3174 C CA . SER A 1 385 ? 16.410 23.996 -16.863 1.00 85.56 385 SER A CA 1
ATOM 3175 C C . SER A 1 385 ? 16.836 24.880 -18.032 1.00 85.56 385 SER A C 1
ATOM 3177 O O . SER A 1 385 ? 17.754 25.679 -17.891 1.00 85.56 385 SER A O 1
ATOM 3179 N N . LYS A 1 386 ? 16.113 24.838 -19.159 1.00 82.19 386 LYS A N 1
ATOM 3180 C CA . LYS A 1 386 ? 16.356 25.726 -20.306 1.00 82.19 386 LYS A CA 1
ATOM 3181 C C . LYS A 1 386 ? 16.179 27.216 -19.987 1.00 82.19 386 LYS A C 1
ATOM 3183 O O . LYS A 1 386 ? 16.803 28.060 -20.616 1.00 82.19 386 LYS A O 1
ATOM 3188 N N . LYS A 1 387 ? 15.318 27.573 -19.031 1.00 84.94 387 LYS A N 1
ATOM 3189 C CA . LYS A 1 387 ? 15.111 28.976 -18.624 1.00 84.94 387 LYS A CA 1
ATOM 3190 C C . LYS A 1 387 ? 16.264 29.515 -17.780 1.00 84.94 387 LYS A C 1
ATOM 3192 O O . LYS A 1 387 ? 16.451 30.724 -17.735 1.00 84.94 387 LYS A O 1
ATOM 3197 N N . TYR A 1 388 ? 17.002 28.616 -17.137 1.00 85.69 388 TYR A N 1
ATOM 3198 C CA . TYR A 1 388 ? 18.135 28.905 -16.263 1.00 85.69 388 TYR A CA 1
ATOM 3199 C C . TYR A 1 388 ? 19.439 28.400 -16.881 1.00 85.69 388 TYR A C 1
ATOM 3201 O O . TYR A 1 388 ? 20.396 28.116 -16.172 1.00 85.69 388 TYR A O 1
ATOM 3209 N N . GLU A 1 389 ? 19.477 28.264 -18.211 1.00 85.12 389 GLU A N 1
ATOM 3210 C CA . GLU A 1 389 ? 20.617 27.689 -18.920 1.00 85.12 389 GLU A CA 1
ATOM 3211 C C . GLU A 1 389 ? 21.908 28.442 -18.586 1.00 85.12 389 GLU A C 1
ATOM 3213 O O . GLU A 1 389 ? 22.932 27.817 -18.347 1.00 85.12 389 GLU A O 1
ATOM 3218 N N . ASP A 1 390 ? 21.856 29.770 -18.456 1.00 86.94 390 ASP A N 1
ATOM 3219 C CA . ASP A 1 390 ? 23.012 30.599 -18.096 1.00 86.94 390 ASP A CA 1
ATOM 3220 C C . ASP A 1 390 ? 23.621 30.269 -16.719 1.00 86.94 390 ASP A C 1
ATOM 3222 O O . ASP A 1 390 ? 24.801 30.549 -16.503 1.00 86.94 390 ASP A O 1
ATOM 3226 N N . GLU A 1 391 ? 22.854 29.647 -15.819 1.00 88.88 391 GLU A N 1
ATOM 3227 C CA . GLU A 1 391 ? 23.280 29.232 -14.475 1.00 88.88 391 GLU A CA 1
ATOM 3228 C C . GLU A 1 391 ? 23.895 27.821 -14.452 1.00 88.88 391 GLU A C 1
ATOM 3230 O O . GLU A 1 391 ? 24.521 27.439 -13.463 1.00 88.88 391 GLU A O 1
ATOM 3235 N N . LEU A 1 392 ? 23.761 27.057 -15.542 1.00 85.50 392 LEU A N 1
ATOM 3236 C CA . LEU A 1 392 ? 24.307 25.707 -15.669 1.00 85.50 392 LEU A CA 1
ATOM 3237 C C . LEU A 1 392 ? 25.811 25.721 -15.974 1.00 85.50 392 LEU A C 1
ATOM 3239 O O . LEU A 1 392 ? 26.319 26.566 -16.725 1.00 85.50 392 LEU A O 1
ATOM 3243 N N . SER A 1 393 ? 26.528 24.723 -15.459 1.00 87.00 393 SER A N 1
ATOM 3244 C CA . SER A 1 393 ? 27.891 24.428 -15.900 1.00 87.00 393 SER A CA 1
ATOM 3245 C C . SER A 1 393 ? 27.913 24.016 -17.375 1.00 87.00 393 SER A C 1
ATOM 3247 O O . SER A 1 393 ? 26.920 23.557 -17.937 1.00 87.00 393 SER A O 1
ATOM 3249 N N . GLU A 1 394 ? 29.074 24.141 -18.020 1.00 86.62 394 GLU A N 1
ATOM 3250 C CA . GLU A 1 394 ? 29.247 23.759 -19.429 1.00 86.62 394 GLU A CA 1
ATOM 3251 C C . GLU A 1 394 ? 28.836 22.303 -19.697 1.00 86.62 394 GLU A C 1
ATOM 3253 O O . GLU A 1 394 ? 28.313 21.963 -20.755 1.00 86.62 394 GLU A O 1
ATOM 3258 N N . GLU A 1 395 ? 29.046 21.419 -18.727 1.00 81.44 395 GLU A N 1
ATOM 3259 C CA . GLU A 1 395 ? 28.715 20.009 -18.881 1.00 81.44 395 GLU A CA 1
ATOM 3260 C C . GLU A 1 395 ? 27.218 19.724 -18.717 1.00 81.44 395 GLU A C 1
ATOM 3262 O O . GLU A 1 395 ? 26.654 18.948 -19.489 1.00 81.44 395 GLU A O 1
ATOM 3267 N N . GLU A 1 396 ? 26.550 20.413 -17.791 1.00 84.56 396 GLU A N 1
ATOM 3268 C CA . GLU A 1 396 ? 25.090 20.370 -17.647 1.00 84.56 396 GLU A CA 1
ATOM 3269 C C . GLU A 1 396 ? 24.391 20.962 -18.875 1.00 84.56 396 GLU A C 1
ATOM 3271 O O . GLU A 1 396 ? 23.405 20.395 -19.346 1.00 84.56 396 GLU A O 1
ATOM 3276 N N . LYS A 1 397 ? 24.937 22.042 -19.453 1.00 87.88 397 LYS A N 1
ATOM 3277 C CA . LYS A 1 397 ? 24.479 22.595 -20.739 1.00 87.88 397 LYS A CA 1
ATOM 3278 C C . LYS A 1 397 ? 24.590 21.565 -21.850 1.00 87.88 397 LYS A C 1
ATOM 3280 O O . LYS A 1 397 ? 23.615 21.319 -22.551 1.00 87.88 397 LYS A O 1
ATOM 3285 N N . ASN A 1 398 ? 25.745 20.911 -21.978 1.00 86.75 398 ASN A N 1
ATOM 3286 C CA . ASN A 1 398 ? 25.959 19.881 -22.996 1.00 86.75 398 ASN A CA 1
ATOM 3287 C C . ASN A 1 398 ? 24.994 18.692 -22.845 1.00 86.75 398 ASN A C 1
ATOM 3289 O O . ASN A 1 398 ? 24.478 18.193 -23.853 1.00 86.75 398 ASN A O 1
ATOM 3293 N N . LEU A 1 399 ? 24.711 18.256 -21.613 1.00 86.00 399 LEU A N 1
ATOM 3294 C CA . LEU A 1 399 ? 23.693 17.242 -21.327 1.00 86.00 399 LEU A CA 1
ATOM 3295 C C . LEU A 1 399 ? 22.292 17.728 -21.726 1.00 86.00 399 LEU A C 1
ATOM 3297 O O . LEU A 1 399 ? 21.583 17.018 -22.445 1.00 86.00 399 LEU A O 1
ATOM 3301 N N . LEU A 1 400 ? 21.897 18.927 -21.294 1.00 88.69 400 LEU A N 1
ATOM 3302 C CA . LEU A 1 400 ? 20.584 19.507 -21.581 1.00 88.69 400 LEU A CA 1
ATOM 3303 C C . LEU A 1 400 ? 20.359 19.671 -23.092 1.00 88.69 400 LEU A C 1
ATOM 3305 O O . LEU A 1 400 ? 19.333 19.241 -23.620 1.00 88.69 400 LEU A O 1
ATOM 3309 N N . ASP A 1 401 ? 21.344 20.210 -23.804 1.00 89.94 401 ASP A N 1
ATOM 3310 C CA . ASP A 1 401 ? 21.314 20.390 -25.254 1.00 89.94 401 ASP A CA 1
ATOM 3311 C C . ASP A 1 401 ? 21.200 19.066 -26.000 1.00 89.94 401 ASP A C 1
ATOM 3313 O O . ASP A 1 401 ? 20.413 18.939 -26.942 1.00 89.94 401 ASP A O 1
ATOM 3317 N N . SER A 1 402 ? 21.991 18.071 -25.594 1.00 90.69 402 SER A N 1
ATOM 3318 C CA . SER A 1 402 ? 21.943 16.734 -26.189 1.00 90.69 402 SER A CA 1
ATOM 3319 C C . SER A 1 402 ? 20.577 16.094 -25.961 1.00 90.69 402 SER A C 1
ATOM 3321 O O . SER A 1 402 ? 19.993 15.533 -26.886 1.00 90.69 402 SER A O 1
ATOM 3323 N N . THR A 1 403 ? 20.025 16.259 -24.760 1.00 89.69 403 THR A N 1
ATOM 3324 C CA . THR A 1 403 ? 18.700 15.766 -24.376 1.00 89.69 403 THR A CA 1
ATOM 3325 C C . THR A 1 403 ? 17.593 16.373 -25.224 1.00 89.69 403 THR A C 1
ATOM 3327 O O . THR A 1 403 ? 16.790 15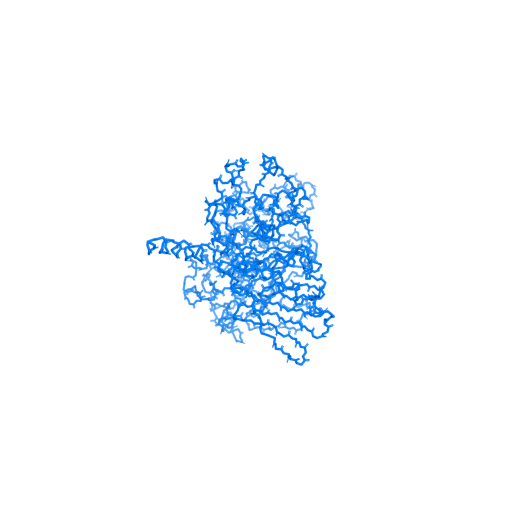.645 -25.811 1.00 89.69 403 THR A O 1
ATOM 3330 N N . ILE A 1 404 ? 17.580 17.699 -25.352 1.00 90.75 404 ILE A N 1
ATOM 3331 C CA . ILE A 1 404 ? 16.592 18.412 -26.166 1.00 90.75 404 ILE A CA 1
ATOM 3332 C C . ILE A 1 404 ? 16.722 18.009 -27.637 1.00 90.75 404 ILE A C 1
ATOM 3334 O O . ILE A 1 404 ? 15.717 17.675 -28.259 1.00 90.75 404 ILE A O 1
ATOM 3338 N N . LYS A 1 405 ? 17.945 17.951 -28.185 1.00 93.69 405 LYS A N 1
ATOM 3339 C CA . LYS A 1 405 ? 18.182 17.529 -29.578 1.00 93.69 405 LYS A CA 1
ATOM 3340 C C . LYS A 1 405 ? 17.668 16.117 -29.846 1.00 93.69 405 LYS A C 1
ATOM 3342 O O . LYS A 1 405 ? 17.077 15.881 -30.899 1.00 93.69 405 LYS A O 1
ATOM 3347 N N . ILE A 1 406 ? 17.870 15.188 -28.910 1.00 94.06 406 ILE A N 1
ATOM 3348 C CA . ILE A 1 406 ? 17.345 13.824 -29.023 1.00 94.06 406 ILE A CA 1
ATOM 3349 C C . ILE A 1 406 ? 15.818 13.847 -28.999 1.00 94.06 406 ILE A C 1
ATOM 3351 O O . ILE A 1 406 ? 15.194 13.264 -29.886 1.00 94.06 406 ILE A O 1
ATOM 3355 N N . PHE A 1 407 ? 15.191 14.527 -28.040 1.00 92.81 407 PHE A N 1
ATOM 3356 C CA . PHE A 1 407 ? 13.730 14.591 -27.982 1.00 92.81 407 PHE A CA 1
ATOM 3357 C C . PHE A 1 407 ? 13.115 15.239 -29.227 1.00 92.81 407 PHE A C 1
ATOM 3359 O O . PHE A 1 407 ? 12.202 14.651 -29.816 1.00 92.81 407 PHE A O 1
ATOM 3366 N N . ASP A 1 408 ? 13.669 16.353 -29.703 1.00 92.75 408 ASP A N 1
ATOM 3367 C CA . ASP A 1 408 ? 13.226 17.029 -30.926 1.00 92.75 408 ASP A CA 1
ATOM 3368 C C . ASP A 1 408 ? 13.367 16.118 -32.154 1.00 92.75 408 ASP A C 1
ATOM 3370 O O . ASP A 1 408 ? 12.417 15.950 -32.922 1.00 92.75 408 ASP A O 1
ATOM 3374 N N . ALA A 1 409 ? 14.516 15.449 -32.318 1.00 95.38 409 ALA A N 1
ATOM 3375 C CA . ALA A 1 409 ? 14.748 14.531 -33.435 1.00 95.38 409 ALA A CA 1
ATOM 3376 C C . ALA A 1 409 ? 13.763 13.349 -33.443 1.00 95.38 409 ALA A C 1
ATOM 3378 O O . ALA A 1 409 ? 13.420 12.825 -34.510 1.00 95.38 409 ALA A O 1
ATOM 3379 N N . ASN A 1 410 ? 13.293 12.937 -32.264 1.00 92.62 410 ASN A N 1
ATOM 3380 C CA . ASN A 1 410 ? 12.351 11.837 -32.073 1.00 92.62 410 ASN A CA 1
ATOM 3381 C C . ASN A 1 410 ? 10.876 12.282 -32.012 1.00 92.62 410 ASN A C 1
ATOM 3383 O O . ASN A 1 410 ? 10.011 11.427 -31.818 1.00 92.62 410 ASN A O 1
ATOM 3387 N N . ASN A 1 411 ? 10.581 13.565 -32.265 1.00 90.88 411 ASN A N 1
ATOM 3388 C CA . ASN A 1 411 ? 9.248 14.183 -32.203 1.00 90.88 411 ASN A CA 1
ATOM 3389 C C . ASN A 1 411 ? 8.577 14.102 -30.816 1.00 90.88 411 ASN A C 1
ATOM 3391 O O . ASN A 1 411 ? 7.349 14.035 -30.715 1.00 90.88 411 ASN A O 1
ATOM 3395 N N . ILE A 1 412 ? 9.369 14.107 -29.745 1.00 89.31 412 ILE A N 1
ATOM 3396 C CA . ILE A 1 412 ? 8.875 14.079 -28.368 1.00 89.31 412 ILE A CA 1
ATOM 3397 C C . ILE A 1 412 ? 8.625 15.518 -27.918 1.00 89.31 412 ILE A C 1
ATOM 3399 O O . ILE A 1 412 ? 9.547 16.278 -27.635 1.00 89.31 412 ILE A O 1
ATOM 3403 N N . ASN A 1 413 ? 7.351 15.906 -27.859 1.00 84.06 413 ASN A N 1
ATOM 3404 C CA . ASN A 1 413 ? 6.963 17.251 -27.448 1.00 84.06 413 ASN A CA 1
ATOM 3405 C C . ASN A 1 413 ? 6.914 17.365 -25.916 1.00 84.06 413 ASN A C 1
ATOM 3407 O O . ASN A 1 413 ? 5.932 16.964 -25.288 1.00 84.06 413 ASN A O 1
ATOM 3411 N N . LEU A 1 414 ? 7.937 17.993 -25.333 1.00 82.06 414 LEU A N 1
ATOM 3412 C CA . LEU A 1 414 ? 8.050 18.242 -23.890 1.00 82.06 414 LEU A CA 1
ATOM 3413 C C . LEU A 1 414 ? 6.924 19.111 -23.302 1.00 82.06 414 LEU A C 1
ATOM 3415 O O . LEU A 1 414 ? 6.701 19.097 -22.089 1.00 82.06 414 LEU A O 1
ATOM 3419 N N . SER A 1 415 ? 6.183 19.837 -24.141 1.00 82.00 415 SER A N 1
ATOM 3420 C CA . SER A 1 415 ? 5.009 20.620 -23.734 1.00 82.00 415 SER A CA 1
ATOM 3421 C C . SER A 1 415 ? 3.720 19.792 -23.679 1.00 82.00 415 SER A C 1
ATOM 3423 O O . SER A 1 415 ? 2.743 20.254 -23.101 1.00 82.00 415 SER A O 1
ATOM 3425 N N . ASN A 1 416 ? 3.687 18.583 -24.257 1.00 84.69 416 ASN A N 1
ATOM 3426 C CA . ASN A 1 416 ? 2.508 17.705 -24.276 1.00 84.69 416 ASN A CA 1
ATOM 3427 C C . ASN A 1 416 ? 2.764 16.389 -23.519 1.00 84.69 416 ASN A C 1
ATOM 3429 O O . ASN A 1 416 ? 2.671 15.291 -24.069 1.00 84.69 416 ASN A O 1
ATOM 3433 N N . ARG A 1 417 ? 3.129 16.518 -22.239 1.00 86.88 417 ARG A N 1
ATOM 3434 C CA . ARG A 1 417 ? 3.560 15.402 -21.376 1.00 86.88 417 ARG A CA 1
ATOM 3435 C C . ARG A 1 417 ? 2.434 14.406 -21.105 1.00 86.88 417 ARG A C 1
ATOM 3437 O O . ARG A 1 417 ? 2.693 13.211 -21.008 1.00 86.88 417 ARG A O 1
ATOM 3444 N N . ASP A 1 418 ? 1.194 14.882 -21.015 1.00 86.62 418 ASP A N 1
ATOM 3445 C CA . ASP A 1 418 ? 0.032 14.031 -20.741 1.00 86.62 418 ASP A CA 1
ATOM 3446 C C . ASP A 1 418 ? -0.191 13.013 -21.857 1.00 86.62 418 ASP A C 1
ATOM 3448 O O . ASP A 1 418 ? -0.308 11.821 -21.581 1.00 86.62 418 ASP A O 1
ATOM 3452 N N . LYS A 1 419 ? -0.092 13.445 -23.120 1.00 86.31 419 LYS A N 1
ATOM 3453 C CA . LYS A 1 419 ? -0.211 12.547 -24.273 1.00 86.31 419 LYS A CA 1
ATOM 3454 C C . LYS A 1 419 ? 0.890 11.482 -24.314 1.00 86.31 419 LYS A C 1
ATOM 3456 O O . LYS A 1 419 ? 0.626 10.349 -24.711 1.00 86.31 419 LYS A O 1
ATOM 3461 N N . ILE A 1 420 ? 2.115 11.826 -23.902 1.00 86.62 420 ILE A N 1
ATOM 3462 C CA . ILE A 1 420 ? 3.199 10.839 -23.761 1.00 86.62 420 ILE A CA 1
ATOM 3463 C C . ILE A 1 420 ? 2.800 9.815 -22.694 1.00 86.62 420 ILE A C 1
ATOM 3465 O O . ILE A 1 420 ? 2.943 8.616 -22.911 1.00 86.62 420 ILE A O 1
ATOM 3469 N N . MET A 1 421 ? 2.259 10.274 -21.561 1.00 90.19 421 MET A N 1
ATOM 3470 C CA . MET A 1 421 ? 1.901 9.391 -20.455 1.00 90.19 421 MET A CA 1
ATOM 3471 C C . MET A 1 421 ? 0.684 8.507 -20.715 1.00 90.19 421 MET A C 1
ATOM 3473 O O . MET A 1 421 ? 0.556 7.489 -20.046 1.00 90.19 421 MET A O 1
ATOM 3477 N N . GLU A 1 422 ? -0.178 8.820 -21.679 1.00 88.06 422 GLU A N 1
ATOM 3478 C CA . GLU A 1 422 ? -1.280 7.937 -22.086 1.00 88.06 422 GLU A CA 1
ATOM 3479 C C . GLU A 1 422 ? -0.782 6.725 -22.894 1.00 88.06 422 GLU A C 1
ATOM 3481 O O . GLU A 1 422 ? -1.285 5.611 -22.734 1.00 88.06 422 GLU A O 1
ATOM 3486 N N . ASN A 1 423 ? 0.256 6.895 -23.720 1.00 90.50 423 ASN A N 1
ATOM 3487 C CA . ASN A 1 423 ? 0.753 5.843 -24.608 1.00 90.50 423 ASN A CA 1
ATOM 3488 C C . ASN A 1 423 ? 1.932 5.068 -23.994 1.00 90.50 423 ASN A C 1
ATOM 3490 O O . ASN A 1 423 ? 3.037 5.588 -23.870 1.00 90.50 423 ASN A O 1
ATOM 3494 N N . LYS A 1 424 ? 1.715 3.780 -23.695 1.00 92.00 424 LYS A N 1
ATOM 3495 C CA . LYS A 1 424 ? 2.730 2.876 -23.121 1.00 92.00 424 LYS A CA 1
ATOM 3496 C C . LYS A 1 424 ? 4.045 2.860 -23.905 1.00 92.00 424 LYS A C 1
ATOM 3498 O O . LYS A 1 424 ? 5.105 2.988 -23.306 1.00 92.00 424 LYS A O 1
ATOM 3503 N N . ASN A 1 425 ? 3.985 2.740 -25.228 1.00 90.50 425 ASN A N 1
ATOM 3504 C CA . ASN A 1 425 ? 5.188 2.623 -26.053 1.00 90.50 425 ASN A CA 1
ATOM 3505 C C . ASN A 1 425 ? 5.969 3.942 -26.100 1.00 90.50 425 ASN A C 1
ATOM 3507 O O . ASN A 1 425 ? 7.196 3.926 -26.057 1.00 90.50 425 ASN A O 1
ATOM 3511 N N . GLU A 1 426 ? 5.274 5.083 -26.129 1.00 90.00 426 GLU A N 1
ATOM 3512 C CA . GLU A 1 426 ? 5.929 6.395 -26.039 1.00 90.00 426 GLU A CA 1
ATOM 3513 C C . GLU A 1 426 ? 6.572 6.606 -24.663 1.00 90.00 426 GLU A C 1
ATOM 3515 O O . GLU A 1 426 ? 7.704 7.085 -24.597 1.00 90.00 426 GLU A O 1
ATOM 3520 N N . ARG A 1 427 ? 5.920 6.184 -23.567 1.00 90.88 427 ARG A N 1
ATOM 3521 C CA . ARG A 1 427 ? 6.537 6.201 -22.228 1.00 90.88 427 ARG A CA 1
ATOM 3522 C C . ARG A 1 427 ? 7.813 5.369 -22.176 1.00 90.88 427 ARG A C 1
ATOM 3524 O O . ARG A 1 427 ? 8.839 5.884 -21.742 1.00 90.88 427 ARG A O 1
ATOM 3531 N N . ILE A 1 428 ? 7.761 4.122 -22.653 1.00 91.69 428 ILE A N 1
ATOM 3532 C CA . ILE A 1 428 ? 8.923 3.220 -22.690 1.00 91.69 428 ILE A CA 1
ATOM 3533 C C . ILE A 1 428 ? 10.055 3.846 -23.504 1.00 91.69 428 ILE A C 1
ATOM 3535 O O . ILE A 1 428 ? 11.208 3.841 -23.075 1.00 91.69 428 ILE A O 1
ATOM 3539 N N . ARG A 1 429 ? 9.739 4.444 -24.656 1.00 91.19 429 ARG A N 1
ATOM 3540 C CA . ARG A 1 429 ? 10.724 5.126 -25.501 1.00 91.19 429 ARG A CA 1
ATOM 3541 C C . ARG A 1 429 ? 11.361 6.323 -24.796 1.00 91.19 429 ARG A C 1
ATOM 3543 O O . ARG A 1 429 ? 12.580 6.461 -24.831 1.00 91.19 429 ARG A O 1
ATOM 3550 N N . VAL A 1 430 ? 10.562 7.169 -24.146 1.00 91.06 430 VAL A N 1
ATOM 3551 C CA . VAL A 1 430 ? 11.064 8.318 -23.377 1.00 91.06 430 VAL A CA 1
ATOM 3552 C C . VAL A 1 430 ? 11.940 7.859 -22.217 1.00 91.06 430 VAL A C 1
ATOM 3554 O O . VAL A 1 430 ? 13.037 8.387 -22.063 1.00 91.06 430 VAL A O 1
ATOM 3557 N N . SER A 1 431 ? 11.511 6.858 -21.446 1.00 89.69 431 SER A N 1
ATOM 3558 C CA . SER A 1 431 ? 12.335 6.311 -20.364 1.00 89.69 431 SER A CA 1
ATOM 3559 C C . SER A 1 431 ? 13.633 5.725 -20.900 1.00 89.69 431 SER A C 1
ATOM 3561 O O . SER A 1 431 ? 14.687 6.022 -20.369 1.00 89.69 431 SER A O 1
ATOM 3563 N N . THR A 1 432 ? 13.590 4.990 -22.014 1.00 91.25 432 THR A N 1
ATOM 3564 C CA . THR A 1 432 ? 14.792 4.439 -22.662 1.00 91.25 432 THR A CA 1
ATOM 3565 C C . THR A 1 432 ? 15.787 5.552 -23.009 1.00 91.25 432 THR A C 1
ATOM 3567 O O . THR A 1 432 ? 16.979 5.412 -22.742 1.00 91.25 432 THR A O 1
ATOM 3570 N N . ILE A 1 433 ? 15.315 6.686 -23.540 1.00 91.06 433 ILE A N 1
ATOM 3571 C CA . ILE A 1 433 ? 16.161 7.862 -23.799 1.00 91.06 433 ILE A CA 1
ATOM 3572 C C . ILE A 1 433 ? 16.762 8.412 -22.496 1.00 91.06 433 ILE A C 1
ATOM 3574 O O . ILE A 1 433 ? 17.969 8.639 -22.442 1.00 91.06 433 ILE A O 1
ATOM 3578 N N . LEU A 1 434 ? 15.943 8.605 -21.458 1.00 87.62 434 LEU A N 1
ATOM 3579 C CA . LEU A 1 434 ? 16.385 9.126 -20.158 1.00 87.62 434 LEU A CA 1
ATOM 3580 C C . LEU A 1 434 ? 17.402 8.192 -19.479 1.00 87.62 434 LEU A C 1
ATOM 3582 O O . LEU A 1 434 ? 18.448 8.644 -19.024 1.00 87.62 434 LEU A O 1
ATOM 3586 N N . ASP A 1 435 ? 17.149 6.886 -19.478 1.00 85.25 435 ASP A N 1
ATOM 3587 C CA . ASP A 1 435 ? 18.045 5.875 -18.916 1.00 85.25 435 ASP A CA 1
ATOM 3588 C C . ASP A 1 435 ? 19.365 5.800 -19.704 1.00 85.25 435 ASP A C 1
ATOM 3590 O O . ASP A 1 435 ? 20.432 5.661 -19.112 1.00 85.25 435 ASP A O 1
ATOM 3594 N N . SER A 1 436 ? 19.342 5.984 -21.031 1.00 85.50 436 SER A N 1
ATOM 3595 C CA . SER A 1 436 ? 20.583 6.093 -21.818 1.00 85.50 436 SER A CA 1
ATOM 3596 C C . SER A 1 436 ? 21.440 7.293 -21.404 1.00 85.50 436 SER A C 1
ATOM 3598 O O . SER A 1 436 ? 22.665 7.202 -21.441 1.00 85.50 436 SER A O 1
ATOM 3600 N N . MET A 1 437 ? 20.841 8.403 -20.955 1.00 79.38 437 MET A N 1
ATOM 3601 C CA . MET A 1 437 ? 21.611 9.552 -20.446 1.00 79.38 437 MET A CA 1
ATOM 3602 C C . MET A 1 437 ? 22.355 9.189 -19.163 1.00 79.38 437 MET A C 1
ATOM 3604 O O . MET A 1 437 ? 23.489 9.624 -18.975 1.00 79.38 437 MET A O 1
ATOM 3608 N N . GLY A 1 438 ? 21.756 8.335 -18.328 1.00 71.56 438 GLY A N 1
ATOM 3609 C CA . GLY A 1 438 ? 22.373 7.771 -17.127 1.00 71.56 438 GLY A CA 1
ATOM 3610 C C . GLY A 1 438 ? 23.603 6.900 -17.394 1.00 71.56 438 GLY A C 1
ATOM 3611 O O . GLY A 1 438 ? 24.342 6.607 -16.465 1.00 71.56 438 GLY A O 1
ATOM 3612 N N . ILE A 1 439 ? 23.890 6.516 -18.642 1.00 72.31 439 ILE A N 1
ATOM 3613 C CA . ILE A 1 439 ? 25.120 5.781 -18.984 1.00 72.31 439 ILE A CA 1
ATOM 3614 C C . ILE A 1 439 ? 26.329 6.728 -19.002 1.00 72.31 439 ILE A C 1
ATOM 3616 O O . ILE A 1 439 ? 27.389 6.398 -18.475 1.00 72.31 439 ILE A O 1
ATOM 3620 N N . LYS A 1 440 ? 26.171 7.915 -19.596 1.00 70.75 440 LYS A N 1
ATOM 3621 C CA . LYS A 1 440 ? 27.258 8.889 -19.804 1.00 70.75 440 LYS A CA 1
ATOM 3622 C C . LYS A 1 440 ? 27.278 10.011 -18.768 1.00 70.75 440 LYS A C 1
ATOM 3624 O O . LYS A 1 440 ? 28.336 10.564 -18.482 1.00 70.75 440 LYS A O 1
ATOM 3629 N N . PHE A 1 441 ? 26.121 10.336 -18.198 1.00 69.69 441 PHE A N 1
ATOM 3630 C CA . PHE A 1 441 ? 25.914 11.495 -17.333 1.00 69.69 441 PHE A CA 1
ATOM 3631 C C . PHE A 1 441 ? 25.304 11.131 -15.970 1.00 69.69 441 PHE A C 1
ATOM 3633 O O . PHE A 1 441 ? 24.645 11.974 -15.361 1.00 69.69 441 PHE A O 1
ATOM 3640 N N . SER A 1 442 ? 25.528 9.908 -15.463 1.00 65.69 442 SER A N 1
ATOM 3641 C CA . SER A 1 442 ? 24.936 9.432 -14.194 1.00 65.69 442 SER A CA 1
ATOM 3642 C C . SER A 1 442 ? 25.099 10.424 -13.037 1.00 65.69 442 SER A C 1
ATOM 3644 O O . SER A 1 442 ? 24.145 10.689 -12.310 1.00 65.69 442 SER A O 1
ATOM 3646 N N . ARG A 1 443 ? 26.264 11.077 -12.937 1.00 62.56 443 ARG A N 1
ATOM 3647 C CA . ARG A 1 443 ? 26.569 12.081 -11.902 1.00 62.56 443 ARG A CA 1
ATOM 3648 C C . ARG A 1 443 ? 25.636 13.300 -11.849 1.00 62.56 443 ARG A C 1
ATOM 3650 O O . ARG A 1 443 ? 25.593 13.951 -10.815 1.00 62.56 443 ARG A O 1
ATOM 3657 N N . TYR A 1 444 ? 24.937 13.629 -12.937 1.00 59.41 444 TYR A N 1
ATOM 3658 C CA . TYR A 1 444 ? 24.042 14.796 -13.025 1.00 59.41 444 TYR A CA 1
ATOM 3659 C C . TYR A 1 444 ? 22.566 14.433 -12.879 1.00 59.41 444 TYR A C 1
ATOM 3661 O O . TYR A 1 444 ? 21.723 15.305 -12.693 1.00 59.41 444 TYR A O 1
ATOM 3669 N N . ILE A 1 445 ? 22.242 13.147 -12.987 1.00 57.66 445 ILE A N 1
ATOM 3670 C CA . ILE A 1 445 ? 20.867 12.648 -12.909 1.00 57.66 445 ILE A CA 1
ATOM 3671 C C . ILE A 1 445 ? 20.517 12.260 -11.458 1.00 57.66 445 ILE A C 1
ATOM 3673 O O . ILE A 1 445 ? 19.349 12.045 -11.140 1.00 57.66 445 ILE A O 1
ATOM 3677 N N . MET A 1 446 ? 21.499 12.246 -10.546 1.00 50.44 446 MET A N 1
ATOM 3678 C CA . MET A 1 446 ? 21.316 11.865 -9.144 1.00 50.44 446 MET A CA 1
ATOM 3679 C C . MET A 1 446 ? 21.544 13.026 -8.168 1.00 50.44 446 MET A C 1
ATOM 3681 O O . MET A 1 446 ? 22.506 13.780 -8.280 1.00 50.44 446 MET A O 1
ATOM 3685 N N . THR A 1 447 ? 20.690 13.110 -7.146 1.00 39.19 447 THR A N 1
ATOM 3686 C CA . THR A 1 447 ? 20.935 13.880 -5.921 1.00 39.19 447 THR A CA 1
ATOM 3687 C C . THR A 1 447 ? 22.086 13.250 -5.127 1.00 39.19 447 THR A C 1
ATOM 3689 O O . THR A 1 447 ? 22.139 12.028 -4.968 1.00 39.19 447 THR A O 1
ATOM 3692 N N . GLU A 1 448 ? 23.009 14.075 -4.617 1.00 30.75 448 GLU A N 1
ATOM 3693 C CA . GLU A 1 448 ? 24.136 13.637 -3.778 1.00 30.75 448 GLU A CA 1
ATOM 3694 C C . GLU A 1 448 ? 23.661 12.711 -2.640 1.00 30.75 448 GLU A C 1
ATOM 3696 O O . GLU A 1 448 ? 22.816 13.086 -1.826 1.00 30.75 448 GLU A O 1
ATOM 3701 N N . GLY A 1 449 ? 24.202 11.486 -2.588 1.00 36.69 449 GLY A N 1
ATOM 3702 C CA . GLY A 1 449 ? 23.904 10.495 -1.542 1.00 36.69 449 GLY A CA 1
ATOM 3703 C C . GLY A 1 449 ? 23.518 9.092 -2.028 1.00 36.69 449 GLY A C 1
ATOM 3704 O O . GLY A 1 449 ? 23.423 8.188 -1.203 1.00 36.69 449 GLY A O 1
ATOM 3705 N N . LEU A 1 450 ? 23.343 8.886 -3.337 1.00 38.94 450 LEU A N 1
ATOM 3706 C CA . LEU A 1 450 ? 23.054 7.580 -3.954 1.00 38.94 450 LEU A CA 1
ATOM 3707 C C . LEU A 1 450 ? 24.256 6.986 -4.718 1.00 38.94 450 LEU A C 1
ATOM 3709 O O . LEU A 1 450 ? 24.081 6.231 -5.671 1.00 38.94 450 LEU A O 1
ATOM 3713 N N . ILE A 1 451 ? 25.488 7.319 -4.318 1.00 39.25 451 ILE A N 1
ATOM 3714 C CA . ILE A 1 451 ? 26.685 6.696 -4.900 1.00 39.25 451 ILE A CA 1
ATOM 3715 C C . ILE A 1 451 ? 26.803 5.261 -4.377 1.00 39.25 451 ILE A C 1
ATOM 3717 O O . ILE A 1 451 ? 27.514 5.020 -3.411 1.00 39.25 451 ILE A O 1
ATOM 3721 N N . GLU A 1 452 ? 26.105 4.343 -5.041 1.00 39.28 452 GLU A N 1
ATOM 3722 C CA . GLU A 1 452 ? 26.496 2.949 -5.290 1.00 39.28 452 GLU A CA 1
ATOM 3723 C C . GLU A 1 452 ? 25.856 2.530 -6.632 1.00 39.28 452 GLU A C 1
ATOM 3725 O O . GLU A 1 452 ? 24.930 1.728 -6.711 1.00 39.28 452 GLU A O 1
ATOM 3730 N N . ASP A 1 453 ? 26.310 3.183 -7.707 1.00 39.56 453 ASP A N 1
ATOM 3731 C CA . ASP A 1 453 ? 25.795 3.101 -9.081 1.00 39.56 453 ASP A CA 1
ATOM 3732 C C . ASP A 1 453 ? 26.167 1.777 -9.782 1.00 39.56 453 ASP A C 1
ATOM 3734 O O . ASP A 1 453 ? 26.843 1.757 -10.810 1.00 39.56 453 ASP A O 1
ATOM 3738 N N . THR A 1 454 ? 25.734 0.644 -9.227 1.00 49.00 454 THR A N 1
ATOM 3739 C CA . THR A 1 454 ? 25.787 -0.653 -9.911 1.00 49.00 454 THR A CA 1
ATOM 3740 C C . THR A 1 454 ? 24.673 -1.582 -9.442 1.00 49.00 454 THR A C 1
ATOM 3742 O O . THR A 1 454 ? 24.495 -1.811 -8.247 1.00 49.00 454 THR A O 1
ATOM 3745 N N . VAL A 1 455 ? 24.012 -2.250 -10.390 1.00 47.38 455 VAL A N 1
ATOM 3746 C CA . VAL A 1 455 ? 23.491 -3.599 -10.136 1.00 47.38 455 VAL A CA 1
ATOM 3747 C C . VAL A 1 455 ? 24.739 -4.483 -9.987 1.00 47.38 455 VAL A C 1
ATOM 3749 O O . VAL A 1 455 ? 25.232 -5.023 -10.967 1.00 47.38 455 VAL A O 1
ATOM 3752 N N . TYR A 1 456 ? 25.379 -4.476 -8.813 1.00 49.09 456 TYR A N 1
ATOM 3753 C CA . TYR A 1 456 ? 26.756 -4.965 -8.625 1.00 49.09 456 TYR A CA 1
ATOM 3754 C C . TYR A 1 456 ? 27.029 -6.343 -9.235 1.00 49.09 456 TYR A C 1
ATOM 3756 O O . TYR A 1 456 ? 26.375 -7.301 -8.820 1.00 49.09 456 TYR A O 1
ATOM 3764 N N . ILE A 1 457 ? 28.089 -6.426 -10.069 1.00 39.66 457 ILE A N 1
ATOM 3765 C CA . ILE A 1 457 ? 29.053 -7.548 -10.155 1.00 39.66 457 ILE A CA 1
ATOM 3766 C C . ILE A 1 457 ? 30.509 -7.022 -10.339 1.00 39.66 457 ILE A C 1
ATOM 3768 O O . ILE A 1 457 ? 30.918 -6.605 -11.419 1.00 39.66 457 ILE A O 1
ATOM 3772 N N . SER A 1 458 ? 31.274 -7.108 -9.233 1.00 33.03 458 SER A N 1
ATOM 3773 C CA . SER A 1 458 ? 32.733 -6.970 -8.958 1.00 33.03 458 SER A CA 1
ATOM 3774 C C . SER A 1 458 ? 33.457 -5.600 -9.035 1.00 33.03 458 SER A C 1
ATOM 3776 O O . SER A 1 458 ? 33.656 -5.047 -10.116 1.00 33.03 458 SER A O 1
ATOM 3778 N N . GLY A 1 459 ? 33.977 -5.143 -7.875 1.00 38.00 459 GLY A N 1
ATOM 3779 C CA . GLY A 1 459 ? 34.976 -4.063 -7.730 1.00 38.00 459 GLY A CA 1
ATOM 3780 C C . GLY A 1 459 ? 34.985 -3.307 -6.383 1.00 38.00 459 GLY A C 1
ATOM 3781 O O . GLY A 1 459 ? 36.018 -2.757 -6.007 1.00 38.00 459 GLY A O 1
ATOM 3782 N N . GLY A 1 460 ? 33.871 -3.299 -5.643 1.00 33.56 460 GLY A N 1
ATOM 3783 C CA . GLY A 1 460 ? 33.754 -2.758 -4.276 1.00 33.56 460 GLY A CA 1
ATOM 3784 C C . GLY A 1 460 ? 33.518 -3.871 -3.252 1.00 33.56 460 GLY A C 1
ATOM 3785 O O . GLY A 1 460 ? 33.157 -4.977 -3.650 1.00 33.56 460 GLY A O 1
ATOM 3786 N N . GLU A 1 461 ? 33.762 -3.604 -1.964 1.00 35.91 461 GLU A N 1
ATOM 3787 C CA . GLU A 1 461 ? 33.596 -4.560 -0.856 1.00 35.91 461 GLU A CA 1
ATOM 3788 C C . GLU A 1 461 ? 32.210 -5.222 -0.900 1.00 35.91 461 GLU A C 1
ATOM 3790 O O . GLU A 1 461 ? 31.195 -4.648 -0.520 1.00 35.91 461 GLU A O 1
ATOM 3795 N N . SER A 1 462 ? 32.177 -6.445 -1.421 1.00 44.88 462 SER A N 1
ATOM 3796 C CA . SER A 1 462 ? 30.989 -7.274 -1.566 1.00 44.88 462 SER A CA 1
ATOM 3797 C C . SER A 1 462 ? 30.326 -7.508 -0.212 1.00 44.88 462 SER A C 1
ATOM 3799 O O . SER A 1 462 ? 30.986 -7.981 0.719 1.00 44.88 462 SER A O 1
ATOM 3801 N N . SER A 1 463 ? 29.010 -7.310 -0.117 1.00 44.44 463 SER A N 1
ATOM 3802 C CA . SER A 1 463 ? 28.224 -8.043 0.876 1.00 44.44 463 SER A CA 1
ATOM 3803 C C . SER A 1 463 ? 28.504 -9.538 0.683 1.00 44.44 463 SER A C 1
ATOM 3805 O O . SER A 1 463 ? 28.356 -10.046 -0.428 1.00 44.44 463 SER A O 1
ATOM 3807 N N . PHE A 1 464 ? 28.931 -10.231 1.737 1.00 41.38 464 PHE A N 1
ATOM 3808 C CA . PHE A 1 464 ? 29.453 -11.605 1.702 1.00 41.38 464 PHE A CA 1
ATOM 3809 C C . PHE A 1 464 ? 28.471 -12.688 1.186 1.00 41.38 464 PHE A C 1
ATOM 3811 O O . PHE A 1 464 ? 28.887 -13.832 1.025 1.00 41.38 464 PHE A O 1
ATOM 3818 N N . ASP A 1 465 ? 27.217 -12.338 0.872 1.00 49.66 465 ASP A N 1
ATOM 3819 C CA . ASP A 1 465 ? 26.117 -13.288 0.647 1.00 49.66 465 ASP A CA 1
ATOM 3820 C C . ASP A 1 465 ? 25.544 -13.317 -0.793 1.00 49.66 465 ASP A C 1
ATOM 3822 O O . ASP A 1 465 ? 24.566 -14.022 -1.045 1.00 49.66 465 ASP A O 1
ATOM 3826 N N . GLN A 1 466 ? 26.107 -12.588 -1.770 1.00 56.41 466 GLN A N 1
ATOM 3827 C CA . GLN A 1 466 ? 25.569 -12.597 -3.145 1.00 56.41 466 GLN A CA 1
ATOM 3828 C C . GLN A 1 466 ? 26.000 -13.859 -3.916 1.00 56.41 466 GLN A C 1
ATOM 3830 O O . GLN A 1 466 ? 27.187 -14.089 -4.159 1.00 56.41 466 GLN A O 1
ATOM 3835 N N . LYS A 1 467 ? 25.023 -14.673 -4.338 1.00 66.06 467 LYS A N 1
ATOM 3836 C CA . LYS A 1 467 ? 25.243 -15.854 -5.185 1.00 66.06 467 LYS A CA 1
ATOM 3837 C C . LYS A 1 467 ? 25.585 -15.407 -6.609 1.00 66.06 467 LYS A C 1
ATOM 3839 O O . LYS A 1 467 ? 24.822 -14.662 -7.212 1.00 66.06 467 LYS A O 1
ATOM 3844 N N . GLN A 1 468 ? 26.730 -15.852 -7.123 1.00 73.31 468 GLN A N 1
ATOM 3845 C CA . GLN A 1 468 ? 27.151 -15.596 -8.500 1.00 73.31 468 GLN A CA 1
ATOM 3846 C C . GLN A 1 468 ? 26.583 -16.685 -9.416 1.00 73.31 468 GLN A C 1
ATOM 3848 O O . GLN A 1 468 ? 26.884 -17.868 -9.233 1.00 73.31 468 GLN A O 1
ATOM 3853 N N . TRP A 1 469 ? 25.760 -16.294 -10.383 1.00 81.94 469 TRP A N 1
ATOM 3854 C CA . TRP A 1 469 ? 25.103 -17.198 -11.328 1.00 81.94 469 TRP A CA 1
ATOM 3855 C C . TRP A 1 469 ? 25.900 -17.363 -12.629 1.00 81.94 469 TRP A C 1
ATOM 3857 O O . TRP A 1 469 ? 26.777 -16.564 -12.949 1.00 81.94 469 TRP A O 1
ATOM 3867 N N . ALA A 1 470 ? 25.602 -18.383 -13.434 1.00 84.31 470 ALA A N 1
ATOM 3868 C CA . ALA A 1 470 ? 26.249 -18.518 -14.744 1.00 84.31 470 ALA A CA 1
ATOM 3869 C C . ALA A 1 470 ? 25.865 -17.352 -15.683 1.00 84.31 470 ALA A C 1
ATOM 3871 O O . ALA A 1 470 ? 26.727 -16.780 -16.351 1.00 84.31 470 ALA A O 1
ATOM 3872 N N . MET A 1 471 ? 24.601 -16.915 -15.643 1.00 86.25 471 MET A N 1
ATOM 3873 C CA . MET A 1 471 ? 24.099 -15.734 -16.360 1.00 86.25 471 MET A CA 1
ATOM 3874 C C . MET A 1 471 ? 24.602 -14.391 -15.797 1.00 86.25 471 MET A C 1
ATOM 3876 O O . MET A 1 471 ? 24.292 -13.345 -16.356 1.00 86.25 471 MET A O 1
ATOM 3880 N N . ASP A 1 472 ? 25.384 -14.387 -14.715 1.00 76.31 472 ASP A N 1
ATOM 3881 C CA . ASP A 1 472 ? 26.040 -13.179 -14.202 1.00 76.31 472 ASP A CA 1
ATOM 3882 C C . ASP A 1 472 ? 27.367 -12.866 -14.907 1.00 76.31 472 ASP A C 1
ATOM 3884 O O . ASP A 1 472 ? 27.875 -11.741 -14.841 1.00 76.31 472 ASP A O 1
ATOM 3888 N N . ALA A 1 473 ? 27.953 -13.855 -15.585 1.00 61.06 473 ALA A N 1
ATOM 3889 C CA . ALA A 1 473 ? 29.231 -13.706 -16.260 1.00 61.06 473 ALA A CA 1
ATOM 3890 C C . ALA A 1 473 ? 29.125 -12.690 -17.414 1.00 61.06 473 ALA A C 1
ATOM 3892 O O . ALA A 1 473 ? 28.512 -12.960 -18.444 1.00 61.06 473 ALA A O 1
ATOM 3893 N N . GLY A 1 474 ? 29.750 -11.520 -17.239 1.00 54.84 474 GLY A N 1
ATOM 3894 C CA . GLY A 1 474 ? 29.775 -10.439 -18.232 1.00 54.84 474 GLY A CA 1
ATOM 3895 C C . GLY A 1 474 ? 28.841 -9.257 -17.944 1.00 54.84 474 GLY A C 1
ATOM 3896 O O . GLY A 1 474 ? 28.962 -8.24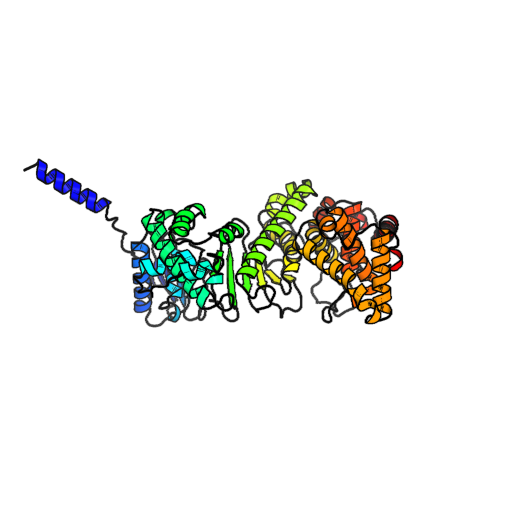1 -18.626 1.00 54.84 474 GLY A O 1
ATOM 3897 N N . ASN A 1 475 ? 27.984 -9.319 -16.914 1.00 58.09 475 ASN A N 1
ATOM 3898 C CA . ASN A 1 475 ? 27.023 -8.257 -16.570 1.00 58.09 475 ASN A CA 1
ATOM 3899 C C . ASN A 1 475 ? 27.674 -7.031 -15.902 1.00 58.09 475 ASN A C 1
ATOM 3901 O O . ASN A 1 475 ? 27.411 -6.702 -14.747 1.00 58.09 475 ASN A O 1
ATOM 3905 N N . TYR A 1 476 ? 28.510 -6.313 -16.648 1.00 57.88 476 TYR A N 1
ATOM 3906 C CA . TYR A 1 476 ? 29.038 -5.007 -16.255 1.00 57.88 476 TYR A CA 1
ATOM 3907 C C . TYR A 1 476 ? 28.067 -3.902 -16.682 1.00 57.88 476 TYR A C 1
ATOM 3909 O O . TYR A 1 476 ? 28.343 -3.160 -17.627 1.00 57.88 476 TYR A O 1
ATOM 3917 N N . ILE A 1 477 ? 26.906 -3.819 -16.032 1.00 65.56 477 ILE A N 1
ATOM 3918 C CA . ILE A 1 477 ? 25.909 -2.777 -16.304 1.00 65.56 477 ILE A CA 1
ATOM 3919 C C . ILE A 1 477 ? 25.561 -2.023 -15.025 1.00 65.56 477 ILE A C 1
ATOM 3921 O O . ILE A 1 477 ? 25.240 -2.608 -13.991 1.00 65.56 477 ILE A O 1
ATOM 3925 N N . ASN A 1 478 ? 25.633 -0.693 -15.094 1.00 72.56 478 ASN A N 1
ATOM 3926 C CA . ASN A 1 478 ? 25.063 0.140 -14.046 1.00 72.56 478 ASN A CA 1
ATOM 3927 C C . ASN A 1 478 ? 23.528 0.046 -14.078 1.00 72.56 478 ASN A C 1
ATOM 3929 O O . ASN A 1 478 ? 22.932 -0.552 -14.980 1.00 72.56 478 ASN A O 1
ATOM 3933 N N . TYR A 1 479 ? 22.879 0.635 -13.082 1.00 76.38 479 TYR A N 1
ATOM 3934 C CA . TYR A 1 479 ? 21.433 0.528 -12.914 1.00 76.38 479 TYR A CA 1
ATOM 3935 C C . TYR A 1 479 ? 20.635 1.033 -14.126 1.00 76.38 479 TYR A C 1
ATOM 3937 O O . TYR A 1 479 ? 19.701 0.372 -14.581 1.00 76.38 479 TYR A O 1
ATOM 3945 N N . HIS A 1 480 ? 21.053 2.147 -14.722 1.00 79.56 480 HIS A N 1
ATOM 3946 C CA . HIS A 1 480 ? 20.397 2.717 -15.899 1.00 79.56 480 HIS A CA 1
ATOM 3947 C C . HIS A 1 480 ? 20.617 1.889 -17.171 1.00 79.56 480 HIS A C 1
ATOM 3949 O O . HIS A 1 480 ? 19.678 1.655 -17.937 1.00 79.56 480 HIS A O 1
ATOM 3955 N N . ALA A 1 481 ? 21.835 1.384 -17.376 1.00 80.56 481 ALA A N 1
ATOM 3956 C CA . ALA A 1 481 ? 22.136 0.456 -18.457 1.00 80.56 481 ALA A CA 1
ATOM 3957 C C . ALA A 1 481 ? 21.301 -0.826 -18.328 1.00 80.56 481 ALA A C 1
ATOM 3959 O O . ALA A 1 481 ? 20.790 -1.307 -19.334 1.00 80.56 481 ALA A O 1
ATOM 3960 N N . ASN A 1 482 ? 21.082 -1.327 -17.107 1.00 84.94 482 ASN A N 1
ATOM 3961 C CA . ASN A 1 482 ? 20.225 -2.486 -16.858 1.00 84.94 482 ASN A CA 1
ATOM 3962 C C . ASN A 1 482 ? 18.757 -2.252 -17.235 1.00 84.94 482 ASN A C 1
ATOM 3964 O O . ASN A 1 482 ? 18.163 -3.075 -17.937 1.00 84.94 482 ASN A O 1
ATOM 3968 N N . ARG A 1 483 ? 18.178 -1.114 -16.831 1.00 87.25 483 ARG A N 1
ATOM 3969 C CA . ARG A 1 483 ? 16.816 -0.724 -17.237 1.00 87.25 483 ARG A CA 1
ATOM 3970 C C . ARG A 1 483 ? 16.674 -0.718 -18.756 1.00 87.25 483 ARG A C 1
ATOM 3972 O O . ARG A 1 483 ? 15.757 -1.309 -19.321 1.00 87.25 483 ARG A O 1
ATOM 3979 N N . ASN A 1 484 ? 17.628 -0.082 -19.424 1.00 89.19 484 ASN A N 1
ATOM 3980 C CA . ASN A 1 484 ? 17.613 0.085 -20.866 1.00 89.19 484 ASN A CA 1
ATOM 3981 C C . ASN A 1 484 ? 17.844 -1.240 -21.621 1.00 89.19 484 ASN A C 1
ATOM 3983 O O . ASN A 1 484 ? 17.128 -1.539 -22.578 1.00 89.19 484 ASN A O 1
ATOM 3987 N N . PHE A 1 485 ? 18.777 -2.070 -21.150 1.00 91.38 485 PHE A N 1
ATOM 3988 C CA . PHE A 1 485 ? 19.020 -3.408 -21.686 1.00 91.38 485 PHE A CA 1
ATOM 3989 C C . PHE A 1 485 ? 17.793 -4.313 -21.521 1.00 91.38 485 PHE A C 1
ATOM 3991 O O . PHE A 1 485 ? 17.403 -4.997 -22.466 1.00 91.38 485 PHE A O 1
ATOM 3998 N N . THR A 1 486 ? 17.115 -4.254 -20.373 1.00 93.56 486 THR A N 1
ATOM 3999 C CA . THR A 1 486 ? 15.878 -5.014 -20.142 1.00 93.56 486 THR A CA 1
ATOM 4000 C C . THR A 1 486 ? 14.756 -4.571 -21.080 1.00 93.56 486 THR A C 1
ATOM 4002 O O . THR A 1 486 ? 14.081 -5.419 -21.663 1.00 93.56 486 THR A O 1
ATOM 4005 N N . ASN A 1 487 ? 14.596 -3.262 -21.316 1.00 94.12 487 ASN A N 1
ATOM 4006 C CA . ASN A 1 487 ? 13.642 -2.758 -22.312 1.00 94.12 487 ASN A CA 1
ATOM 4007 C C . ASN A 1 487 ? 13.927 -3.323 -23.711 1.00 94.12 487 ASN A C 1
ATOM 4009 O O . ASN A 1 487 ? 12.991 -3.673 -24.430 1.00 94.12 487 ASN A O 1
ATOM 4013 N N . TYR A 1 488 ? 15.203 -3.427 -24.095 1.00 95.00 488 TYR A N 1
ATOM 4014 C CA . TYR A 1 488 ? 15.604 -4.065 -25.349 1.00 95.00 488 TYR A CA 1
ATOM 4015 C C . TYR A 1 488 ? 15.242 -5.553 -25.377 1.00 95.00 488 TYR A C 1
ATOM 4017 O O . TYR A 1 488 ? 14.615 -5.998 -26.337 1.00 95.00 488 TYR A O 1
ATOM 4025 N N . LEU A 1 489 ? 15.571 -6.312 -24.328 1.00 96.38 489 LEU A N 1
ATOM 4026 C CA . LEU A 1 489 ? 15.241 -7.737 -24.273 1.00 96.38 489 LEU A CA 1
ATOM 4027 C C . LEU A 1 489 ? 13.730 -7.967 -24.371 1.00 96.38 489 LEU A C 1
ATOM 4029 O O . LEU A 1 489 ? 13.293 -8.858 -25.090 1.00 96.38 489 LEU A O 1
ATOM 4033 N N . ILE A 1 490 ? 12.921 -7.141 -23.711 1.00 96.94 490 ILE A N 1
ATOM 4034 C CA . ILE A 1 490 ? 11.460 -7.235 -23.787 1.00 96.94 490 ILE A CA 1
ATOM 4035 C C . ILE A 1 490 ? 10.939 -6.823 -25.168 1.00 96.94 490 ILE A C 1
ATOM 4037 O O . ILE A 1 490 ? 9.976 -7.416 -25.651 1.00 96.94 490 ILE A O 1
ATOM 4041 N N . HIS A 1 491 ? 11.563 -5.846 -25.828 1.00 95.31 491 HIS A N 1
ATOM 4042 C CA . HIS A 1 491 ? 11.217 -5.488 -27.202 1.00 95.31 491 HIS A CA 1
ATOM 4043 C C . HIS A 1 491 ? 11.485 -6.639 -28.182 1.00 95.31 491 HIS A C 1
ATOM 4045 O O . HIS A 1 491 ? 10.625 -6.950 -29.003 1.00 95.31 491 HIS A O 1
ATOM 4051 N N . GLU A 1 492 ? 12.657 -7.268 -28.083 1.00 96.81 492 GLU A N 1
ATOM 4052 C CA . GLU A 1 492 ? 13.109 -8.313 -29.009 1.00 96.81 492 GLU A CA 1
ATOM 4053 C C . GLU A 1 492 ? 12.444 -9.671 -28.732 1.00 96.81 492 GLU A C 1
ATOM 4055 O O . GLU A 1 492 ? 12.036 -10.374 -29.656 1.00 96.81 492 GLU A O 1
ATOM 4060 N N . TYR A 1 493 ? 12.313 -10.044 -27.457 1.00 97.44 493 TYR A N 1
ATOM 4061 C CA . TYR A 1 493 ? 11.898 -11.386 -27.035 1.00 97.44 493 TYR A CA 1
ATOM 4062 C C . TYR A 1 493 ? 10.509 -11.441 -26.382 1.00 97.44 493 TYR A C 1
ATOM 4064 O O . TYR A 1 493 ? 9.971 -12.535 -26.205 1.00 97.44 493 TYR A O 1
ATOM 4072 N N . GLY A 1 494 ? 9.909 -10.293 -26.056 1.00 97.19 494 GLY A N 1
ATOM 4073 C CA . GLY A 1 494 ? 8.600 -10.188 -25.406 1.00 97.19 494 GLY A CA 1
ATOM 4074 C C . GLY A 1 494 ? 8.653 -10.296 -23.877 1.00 97.19 494 GLY A C 1
ATOM 4075 O O . GLY A 1 494 ? 9.482 -11.009 -23.316 1.00 97.19 494 GLY A O 1
ATOM 4076 N N . LEU A 1 495 ? 7.724 -9.612 -23.193 1.00 98.00 495 LEU A N 1
ATOM 4077 C CA . LEU A 1 495 ? 7.626 -9.616 -21.723 1.00 98.00 495 LEU A CA 1
ATOM 4078 C C . LEU A 1 495 ? 7.448 -11.035 -21.174 1.00 98.00 495 LEU A C 1
ATOM 4080 O O . LEU A 1 495 ? 8.099 -11.403 -20.204 1.00 98.00 495 LEU A O 1
ATOM 4084 N N . GLU A 1 496 ? 6.599 -11.833 -21.822 1.00 98.06 496 GLU A N 1
ATOM 4085 C CA . GLU A 1 496 ? 6.293 -13.204 -21.411 1.00 98.06 496 GLU A CA 1
ATOM 4086 C C . GLU A 1 496 ? 7.548 -14.071 -21.279 1.00 98.06 496 GLU A C 1
ATOM 4088 O O . GLU A 1 496 ? 7.725 -14.745 -20.267 1.00 98.06 496 GLU A O 1
ATOM 4093 N N . LYS A 1 497 ? 8.470 -13.991 -22.246 1.00 98.06 497 LYS A N 1
ATOM 4094 C CA . LYS A 1 497 ? 9.726 -14.744 -22.191 1.00 98.06 497 LYS A CA 1
ATOM 4095 C C . LYS A 1 497 ? 10.595 -14.310 -21.009 1.00 98.06 497 LYS A C 1
ATOM 4097 O O . LYS A 1 497 ? 11.172 -15.155 -20.338 1.00 98.06 497 LYS A O 1
ATOM 4102 N N . LEU A 1 498 ? 10.678 -13.012 -20.725 1.00 97.50 498 LEU A N 1
ATOM 4103 C CA . LEU A 1 498 ? 11.464 -12.534 -19.586 1.00 97.50 498 LEU A CA 1
ATOM 4104 C C . LEU A 1 498 ? 10.813 -12.879 -18.241 1.00 97.50 498 LEU A C 1
ATOM 4106 O O . LEU A 1 498 ? 11.532 -13.115 -17.277 1.00 97.50 498 LEU A O 1
ATOM 4110 N N . LEU A 1 499 ? 9.483 -12.950 -18.165 1.00 97.62 499 LEU A N 1
ATOM 4111 C CA . LEU A 1 499 ? 8.795 -13.400 -16.955 1.00 97.62 499 LEU A CA 1
ATOM 4112 C C . LEU A 1 499 ? 9.013 -14.894 -16.698 1.00 97.62 499 LEU A C 1
ATOM 4114 O O . LEU A 1 499 ? 9.315 -15.252 -15.565 1.00 97.62 499 LEU A O 1
ATOM 4118 N N . TYR A 1 500 ? 8.970 -15.754 -17.722 1.00 97.38 500 TYR A N 1
ATOM 4119 C CA . TYR A 1 500 ? 9.367 -17.159 -17.549 1.00 97.38 500 TYR A CA 1
ATOM 4120 C C . TYR A 1 500 ? 10.821 -17.283 -17.082 1.00 97.38 500 TYR A C 1
ATOM 4122 O O . TYR A 1 500 ? 11.103 -18.083 -16.200 1.00 97.38 500 TYR A O 1
ATOM 4130 N N . LEU A 1 501 ? 11.729 -16.437 -17.581 1.00 96.00 501 LEU A N 1
ATOM 4131 C CA . LEU A 1 501 ? 13.115 -16.413 -17.107 1.00 96.00 501 LEU A CA 1
ATOM 4132 C C . LEU A 1 501 ? 13.227 -16.119 -15.596 1.00 96.00 501 LEU A C 1
ATOM 4134 O O . LEU A 1 501 ? 14.155 -16.606 -14.961 1.00 96.00 501 LEU A O 1
ATOM 4138 N N . MET A 1 502 ? 12.293 -15.371 -14.992 1.00 93.44 502 MET A N 1
ATOM 4139 C CA . MET A 1 502 ? 12.313 -15.051 -13.550 1.00 93.44 502 MET A CA 1
ATOM 4140 C C . MET A 1 502 ? 12.167 -16.276 -12.636 1.00 93.44 502 MET A C 1
ATOM 4142 O O . MET A 1 502 ? 12.469 -16.161 -11.446 1.00 93.44 502 MET A O 1
ATOM 4146 N N . VAL A 1 503 ? 11.680 -17.400 -13.169 1.00 93.88 503 VAL A N 1
ATOM 4147 C CA . VAL A 1 503 ? 11.370 -18.638 -12.430 1.00 93.88 503 VAL A CA 1
ATOM 4148 C C . VAL A 1 503 ? 12.170 -19.848 -12.930 1.00 93.88 503 VAL A C 1
ATOM 4150 O O . VAL A 1 503 ? 11.855 -20.989 -12.597 1.00 93.88 503 VAL A O 1
ATOM 4153 N N . GLU A 1 504 ? 13.201 -19.613 -13.742 1.00 93.81 504 GLU A N 1
ATOM 4154 C CA . GLU A 1 504 ? 14.126 -20.653 -14.199 1.00 93.81 504 GLU A CA 1
ATOM 4155 C C . GLU A 1 504 ? 15.188 -20.994 -13.142 1.00 93.81 504 GLU A C 1
ATOM 4157 O O . GLU A 1 504 ? 15.491 -20.206 -12.244 1.00 93.81 504 GLU A O 1
ATOM 4162 N N . ASP A 1 505 ? 15.829 -22.158 -13.291 1.00 91.56 505 ASP A N 1
ATOM 4163 C CA . ASP A 1 505 ? 16.995 -22.518 -12.478 1.00 91.56 505 ASP A CA 1
ATOM 4164 C C . ASP A 1 505 ? 18.284 -21.886 -13.028 1.00 91.56 505 ASP A C 1
ATOM 4166 O O . ASP A 1 505 ? 18.884 -22.350 -14.000 1.00 91.56 505 ASP A O 1
ATOM 4170 N N . PHE A 1 506 ? 18.771 -20.853 -12.342 1.00 90.25 506 PHE A N 1
ATOM 4171 C CA . PHE A 1 506 ? 20.007 -20.154 -12.702 1.00 90.25 506 PHE A CA 1
ATOM 4172 C C . PHE A 1 506 ? 21.301 -20.878 -12.309 1.00 90.25 506 PHE A C 1
ATOM 4174 O O . PHE A 1 506 ? 22.390 -20.354 -12.570 1.00 90.25 506 PHE A O 1
ATOM 4181 N N . SER A 1 507 ? 21.231 -22.060 -11.683 1.00 88.56 507 SER A N 1
ATOM 4182 C CA . SER A 1 507 ? 22.415 -22.800 -11.222 1.00 88.56 507 SER A CA 1
ATOM 4183 C C . SER A 1 507 ? 23.416 -23.085 -12.345 1.00 88.56 507 SER A C 1
ATOM 4185 O O . SER A 1 507 ? 24.627 -23.028 -12.114 1.00 88.56 507 SER A O 1
ATOM 4187 N N . THR A 1 508 ? 22.920 -23.323 -13.561 1.00 89.19 508 THR A N 1
ATOM 4188 C CA . THR A 1 508 ? 23.744 -23.523 -14.760 1.00 89.19 508 THR A CA 1
ATOM 4189 C C . THR A 1 508 ? 23.345 -22.645 -15.939 1.00 89.19 508 THR A C 1
ATOM 4191 O O . THR A 1 508 ? 24.115 -22.573 -16.889 1.00 89.19 508 THR A O 1
ATOM 4194 N N . LEU A 1 509 ? 22.184 -21.982 -15.890 1.00 92.88 509 LEU A N 1
ATOM 4195 C CA . LEU A 1 509 ? 21.620 -21.279 -17.039 1.00 92.88 509 LEU A CA 1
ATOM 4196 C C . LEU A 1 509 ? 22.471 -20.079 -17.475 1.00 92.88 509 LEU A C 1
ATOM 4198 O O . LEU A 1 509 ? 22.797 -19.195 -16.679 1.00 92.88 509 LEU A O 1
ATOM 4202 N N . THR A 1 510 ? 22.774 -20.024 -18.767 1.00 91.31 510 THR A N 1
ATOM 4203 C CA . THR A 1 510 ? 23.526 -18.949 -19.430 1.00 91.31 510 THR A CA 1
ATOM 4204 C C . THR A 1 510 ? 22.666 -18.164 -20.424 1.00 91.31 510 THR A C 1
ATOM 4206 O O . THR A 1 510 ? 21.602 -18.614 -20.855 1.00 91.31 510 THR A O 1
ATOM 4209 N N . TYR A 1 511 ? 23.145 -16.985 -20.844 1.00 91.38 511 TYR A N 1
ATOM 4210 C CA . TYR A 1 511 ? 22.509 -16.223 -21.928 1.00 91.38 511 TYR A CA 1
ATOM 4211 C C . TYR A 1 511 ? 22.422 -17.029 -23.233 1.00 91.38 511 TYR A C 1
ATOM 4213 O O . TYR A 1 511 ? 21.391 -16.996 -23.902 1.00 91.38 511 TYR A O 1
ATOM 4221 N N . GLU A 1 512 ? 23.472 -17.783 -23.573 1.00 93.75 512 GLU A N 1
ATOM 4222 C CA . GLU A 1 512 ? 23.530 -18.576 -24.806 1.00 93.75 512 GLU A CA 1
ATOM 4223 C C . GLU A 1 512 ? 22.474 -19.679 -24.819 1.00 93.75 512 GLU A C 1
ATOM 4225 O O . GLU A 1 512 ? 21.804 -19.873 -25.829 1.00 93.75 512 GLU A O 1
ATOM 4230 N N . GLU A 1 513 ? 22.268 -20.359 -23.693 1.00 95.00 513 GLU A N 1
ATOM 4231 C CA . GLU A 1 513 ? 21.244 -21.400 -23.579 1.00 95.00 513 GLU A CA 1
ATOM 4232 C C . GLU A 1 513 ? 19.826 -20.831 -23.693 1.00 95.00 513 GLU A C 1
ATOM 4234 O O . GLU A 1 513 ? 18.977 -21.430 -24.353 1.00 95.00 513 GLU A O 1
ATOM 4239 N N . TYR A 1 514 ? 19.562 -19.666 -23.092 1.00 95.69 514 TYR A N 1
ATOM 4240 C CA . TYR A 1 514 ? 18.205 -19.113 -23.024 1.00 95.69 514 TYR A CA 1
ATOM 4241 C C . TYR A 1 514 ? 17.811 -18.255 -24.241 1.00 95.69 514 TYR A C 1
ATOM 4243 O O . TYR A 1 514 ? 16.683 -18.321 -24.755 1.00 95.69 514 TYR A O 1
ATOM 4251 N N . PHE A 1 515 ? 18.739 -17.425 -24.721 1.00 95.44 515 PHE A N 1
ATOM 4252 C CA . PHE A 1 515 ? 18.527 -16.490 -25.830 1.00 95.44 515 PHE A CA 1
ATOM 4253 C C . PHE A 1 515 ? 19.161 -16.959 -27.144 1.00 95.44 515 PHE A C 1
ATOM 4255 O O . PHE A 1 515 ? 18.884 -16.372 -28.189 1.00 95.44 515 PHE A O 1
ATOM 4262 N N . GLY A 1 516 ? 19.991 -18.006 -27.125 1.00 96.06 516 GLY A N 1
ATOM 4263 C CA . GLY A 1 516 ? 20.751 -18.444 -28.300 1.00 96.06 516 GLY A CA 1
ATOM 4264 C C . GLY A 1 516 ? 21.926 -17.525 -28.647 1.00 96.06 516 GLY A C 1
ATOM 4265 O O . GLY A 1 516 ? 22.478 -17.652 -29.738 1.00 96.06 516 GLY A O 1
ATOM 4266 N N . LYS A 1 517 ? 22.267 -16.576 -27.763 1.00 94.44 517 LYS A N 1
ATOM 4267 C CA . LYS A 1 517 ? 23.305 -15.556 -27.959 1.00 94.44 517 LYS A CA 1
ATOM 4268 C C . LYS A 1 517 ? 24.036 -15.280 -26.655 1.00 94.44 517 LYS A C 1
ATOM 4270 O O . LYS A 1 517 ? 23.426 -15.275 -25.587 1.00 94.44 517 LYS A O 1
ATOM 4275 N N . SER A 1 518 ? 25.326 -15.002 -26.753 1.00 91.44 518 SER A N 1
ATOM 4276 C CA . SER A 1 518 ? 26.132 -14.529 -25.630 1.00 91.44 518 SER A CA 1
ATOM 4277 C C . SER A 1 518 ? 25.708 -13.126 -25.191 1.00 91.44 518 SER A C 1
ATOM 4279 O O . SER A 1 518 ? 25.101 -12.365 -25.950 1.00 91.44 518 SER A O 1
ATOM 4281 N N . TYR A 1 519 ? 26.074 -12.742 -23.966 1.00 88.62 519 TYR A N 1
ATOM 4282 C CA . TYR A 1 519 ? 25.838 -11.382 -23.479 1.00 88.62 519 TYR A CA 1
ATOM 4283 C C . TYR A 1 519 ? 26.487 -10.316 -24.380 1.00 88.62 519 TYR A C 1
ATOM 4285 O O . TYR A 1 519 ? 25.863 -9.301 -24.678 1.00 88.62 519 TYR A O 1
ATOM 4293 N N . GLU A 1 520 ? 27.710 -10.545 -24.871 1.00 89.00 520 GLU A N 1
ATOM 4294 C CA . GLU A 1 520 ? 28.392 -9.578 -25.745 1.00 89.00 520 GLU A CA 1
ATOM 4295 C C . GLU A 1 520 ? 27.695 -9.432 -27.106 1.00 89.00 520 GLU A C 1
ATOM 4297 O O . GLU A 1 520 ? 27.602 -8.321 -27.630 1.00 89.00 520 GLU A O 1
ATOM 4302 N N . GLU A 1 521 ? 27.135 -10.512 -27.659 1.00 93.06 521 GLU A N 1
ATOM 4303 C CA . GLU A 1 521 ? 26.296 -10.432 -28.861 1.00 93.06 521 GLU A CA 1
ATOM 4304 C C . GLU A 1 521 ? 25.015 -9.636 -28.590 1.00 93.06 521 GLU A C 1
ATOM 4306 O O . GLU A 1 521 ? 24.709 -8.700 -29.333 1.00 93.06 521 GLU A O 1
ATOM 4311 N N . LEU A 1 522 ? 24.311 -9.933 -27.492 1.00 92.94 522 LEU A N 1
ATOM 4312 C CA . LEU A 1 522 ? 23.105 -9.202 -27.087 1.00 92.94 522 LEU A CA 1
ATOM 4313 C C . LEU A 1 522 ? 23.388 -7.721 -26.830 1.00 92.94 522 LEU A C 1
ATOM 4315 O O . LEU A 1 522 ? 22.571 -6.873 -27.176 1.00 92.94 522 LEU A O 1
ATOM 4319 N N . LYS A 1 523 ? 24.548 -7.385 -26.269 1.00 90.38 523 LYS A N 1
ATOM 4320 C CA . LYS A 1 523 ? 24.988 -6.006 -26.045 1.00 90.38 523 LYS A CA 1
ATOM 4321 C C . LYS A 1 523 ? 25.254 -5.270 -27.357 1.00 90.38 523 LYS A C 1
ATOM 4323 O O . LYS A 1 523 ? 24.845 -4.119 -27.503 1.00 90.38 523 LYS A O 1
ATOM 4328 N N . VAL A 1 524 ? 25.917 -5.905 -28.324 1.00 92.75 524 VAL A N 1
ATOM 4329 C CA . VAL A 1 524 ? 26.123 -5.309 -29.657 1.00 92.75 524 VAL A CA 1
ATOM 4330 C C . VAL A 1 524 ? 24.779 -5.048 -30.340 1.00 92.75 524 VAL A C 1
ATOM 4332 O O . VAL A 1 524 ? 24.575 -3.973 -30.911 1.00 92.75 524 VAL A O 1
ATOM 4335 N N . GLU A 1 525 ? 23.850 -5.996 -30.248 1.00 95.88 525 GLU A N 1
ATOM 4336 C CA . GLU A 1 525 ? 22.498 -5.851 -30.789 1.00 95.88 525 GLU A CA 1
ATOM 4337 C C . GLU A 1 525 ? 21.687 -4.779 -30.067 1.00 95.88 525 GLU A C 1
ATOM 4339 O O . GLU A 1 525 ? 21.031 -3.976 -30.722 1.00 95.88 525 GLU A O 1
ATOM 4344 N N . TRP A 1 526 ? 21.802 -4.690 -28.746 1.00 93.56 526 TRP A N 1
ATOM 4345 C CA . TRP A 1 526 ? 21.178 -3.647 -27.944 1.00 93.56 526 TRP A CA 1
ATOM 4346 C C . TRP A 1 526 ? 21.637 -2.243 -28.369 1.00 93.56 526 TRP A C 1
ATOM 4348 O O . TRP A 1 526 ? 20.813 -1.368 -28.645 1.00 93.56 526 TRP A O 1
ATOM 4358 N N . ILE A 1 527 ? 22.948 -2.022 -28.511 1.00 92.00 527 ILE A N 1
ATOM 4359 C CA . ILE A 1 527 ? 23.484 -0.733 -28.981 1.00 92.00 527 ILE A CA 1
ATOM 4360 C C . ILE A 1 527 ? 23.008 -0.420 -30.404 1.00 92.00 527 ILE A C 1
ATOM 4362 O O . ILE A 1 527 ? 22.705 0.735 -30.721 1.00 92.00 527 ILE A O 1
ATOM 4366 N N . LYS A 1 528 ? 22.919 -1.433 -31.271 1.00 95.31 528 LYS A N 1
ATOM 4367 C CA . LYS A 1 528 ? 22.366 -1.275 -32.620 1.00 95.31 528 LYS A CA 1
ATOM 4368 C C . LYS A 1 528 ? 20.883 -0.893 -32.572 1.00 95.31 528 LYS A C 1
ATOM 4370 O O . LYS A 1 528 ? 20.501 0.074 -33.228 1.00 95.31 528 LYS A O 1
ATOM 4375 N N . TYR A 1 529 ? 20.086 -1.576 -31.753 1.00 94.88 529 TYR A N 1
ATOM 4376 C CA . TYR A 1 529 ? 18.674 -1.276 -31.522 1.00 94.88 529 TYR A CA 1
ATOM 4377 C C . TYR A 1 529 ? 18.474 0.185 -31.102 1.00 94.88 529 TYR A C 1
ATOM 4379 O O . TYR A 1 529 ? 17.628 0.875 -31.677 1.00 94.88 529 TYR A O 1
ATOM 4387 N N . LEU A 1 530 ? 19.287 0.694 -30.169 1.00 93.56 530 LEU A N 1
ATOM 4388 C CA . LEU A 1 530 ? 19.213 2.093 -29.741 1.00 93.56 530 LEU A CA 1
ATOM 4389 C C . LEU A 1 530 ? 19.462 3.062 -30.900 1.00 93.56 530 LEU A C 1
ATOM 4391 O O . LEU A 1 530 ? 18.686 3.997 -31.092 1.00 93.56 530 LEU A O 1
ATOM 4395 N N . LYS A 1 531 ? 20.504 2.823 -31.704 1.00 94.50 531 LYS A N 1
ATOM 4396 C CA . LYS A 1 531 ? 20.848 3.670 -32.859 1.00 94.50 531 LYS A CA 1
ATOM 4397 C C . LYS A 1 531 ? 19.790 3.645 -33.961 1.00 94.50 531 LYS A C 1
ATOM 4399 O O . LYS A 1 531 ? 19.577 4.658 -34.622 1.00 94.50 531 LYS A O 1
ATOM 4404 N N . GLU A 1 532 ? 19.125 2.510 -34.159 1.00 93.56 532 GLU A N 1
ATOM 4405 C CA . GLU A 1 532 ? 18.085 2.355 -35.182 1.00 93.56 532 GLU A CA 1
ATOM 4406 C C . GLU A 1 532 ? 16.747 2.985 -34.763 1.00 93.56 532 GLU A C 1
ATOM 4408 O O . GLU A 1 532 ? 16.033 3.525 -35.611 1.00 93.56 532 GLU A O 1
ATOM 4413 N N . ASN A 1 533 ? 16.418 2.972 -33.467 1.00 91.38 533 ASN A N 1
ATOM 4414 C CA . ASN A 1 533 ? 15.100 3.384 -32.966 1.00 91.38 533 ASN A CA 1
ATOM 4415 C C . ASN A 1 533 ? 15.073 4.778 -32.321 1.00 91.38 533 ASN A C 1
ATOM 4417 O O . ASN A 1 533 ? 14.006 5.397 -32.217 1.00 91.38 533 ASN A O 1
ATOM 4421 N N . ILE A 1 534 ? 16.227 5.305 -31.904 1.00 94.25 534 ILE A N 1
ATOM 4422 C CA . ILE A 1 534 ? 16.339 6.622 -31.278 1.00 94.25 534 ILE A CA 1
ATOM 4423 C C . ILE A 1 534 ? 17.286 7.494 -32.099 1.00 94.25 534 ILE A C 1
ATOM 4425 O O . ILE A 1 534 ? 18.507 7.345 -32.095 1.00 94.25 534 ILE A O 1
ATOM 4429 N N . LYS A 1 535 ? 16.709 8.482 -32.783 1.00 95.12 535 LYS A N 1
ATOM 4430 C CA . LYS A 1 535 ? 17.478 9.456 -33.561 1.00 95.12 535 LYS A CA 1
ATOM 4431 C C . LYS A 1 535 ? 18.379 10.280 -32.644 1.00 95.12 535 LYS A C 1
ATOM 4433 O O . LYS A 1 535 ? 17.941 10.705 -31.578 1.00 95.12 535 LYS A O 1
ATOM 4438 N N . ALA A 1 536 ? 19.604 10.536 -33.098 1.00 93.88 536 ALA A N 1
ATOM 4439 C CA . ALA A 1 536 ? 20.622 11.312 -32.384 1.00 93.88 536 ALA A CA 1
ATOM 4440 C C . ALA A 1 536 ? 21.059 10.734 -31.020 1.00 93.88 536 ALA A C 1
ATOM 4442 O O . ALA A 1 536 ? 21.726 11.431 -30.259 1.00 93.88 536 ALA A O 1
ATOM 4443 N N . ILE A 1 537 ? 20.748 9.466 -30.717 1.00 92.00 537 ILE A N 1
ATOM 4444 C CA . ILE A 1 537 ? 21.138 8.819 -29.450 1.00 92.00 537 ILE A CA 1
ATOM 4445 C C . ILE A 1 537 ? 22.659 8.815 -29.222 1.00 92.00 537 ILE A C 1
ATOM 4447 O O . ILE A 1 537 ? 23.126 8.845 -28.091 1.00 92.00 537 ILE A O 1
ATOM 4451 N N . GLU A 1 538 ? 23.448 8.863 -30.295 1.00 90.69 538 GLU A N 1
ATOM 4452 C CA . GLU A 1 538 ? 24.917 8.902 -30.268 1.00 90.69 538 GLU A CA 1
ATOM 4453 C C . GLU A 1 538 ? 25.487 10.143 -29.566 1.00 90.69 538 GLU A C 1
ATOM 4455 O O . GLU A 1 538 ? 26.666 10.168 -29.232 1.00 90.69 538 GLU A O 1
ATOM 4460 N N . LEU A 1 539 ? 24.669 11.174 -29.322 1.00 88.38 539 LEU A N 1
ATOM 4461 C CA . LEU A 1 539 ? 25.071 12.315 -28.500 1.00 88.38 539 LEU A CA 1
ATOM 4462 C C . LEU A 1 539 ? 25.293 11.908 -27.029 1.00 88.38 539 LEU A C 1
ATOM 4464 O O . LEU A 1 539 ? 26.145 12.490 -26.351 1.00 88.38 539 LEU A O 1
ATOM 4468 N N . ILE A 1 540 ? 24.559 10.898 -26.547 1.00 82.56 540 ILE A N 1
ATOM 4469 C CA . ILE A 1 540 ? 24.537 10.476 -25.136 1.00 82.56 540 ILE A CA 1
ATOM 4470 C C . ILE A 1 540 ? 25.042 9.048 -24.891 1.00 82.56 540 ILE A C 1
ATOM 4472 O O . ILE A 1 540 ? 25.270 8.701 -23.737 1.00 82.56 540 ILE A O 1
ATOM 4476 N N . LEU A 1 541 ? 25.247 8.254 -25.948 1.00 81.06 541 LEU A N 1
ATOM 4477 C CA . LEU A 1 541 ? 26.114 7.067 -25.910 1.00 81.06 541 LEU A CA 1
ATOM 4478 C C . LEU A 1 541 ? 27.594 7.486 -25.956 1.00 81.06 541 LEU A C 1
ATOM 4480 O O . LEU A 1 541 ? 28.432 6.647 -25.567 1.00 81.06 541 LEU A O 1
#

Foldseek 3Di:
DVVVVVVVVVVVVVVCVVQPPLDQDAWDWDDDPFWIWTDDPAEIAIEGPVAPPVVVLVVLVSVLVRLLSSLPNFHHAAEAEDPVQCFWDQDLYTYHYSVCSPDLVNSLSVLCNRQVFAFSLLSLQVSCVSVVDDDDDDLLLVVQVPDADASHRCQLAPPQHDPVSNSSSSNVSNVQNVVCVVVVNPSCSSNQNDAPVSCPVVCVVSVHDCPVNVVLRVNRSFWHKDCRDPLFRIWIFGDPVLPTEIETENDDDPCRSHPVSVSVLVVQLSQLLVQLLVVCCVFQVVLCVVCVQLQVRQPHAYEYADLPDLDWAAPFLPNYTYDNDSLCSQLRVQLSSQGVSCVVVVFHLDDQLLLSSQLSLLSSQQGHPSNLVVLLVVLVVLVVCVVVVVVDDPVVNLLSVLLVVQCVQQVNDSVPSVVCSVDRVSSLVSLLLVLLLCVQPVVVVDDPRPPPFASDDDDDDDPPDDDQFQQNVPPPDGSSRSNNLSSLCCVVPNPNLSSVVSRDDRNHDYCCNSVVDHPVRSVVVSVVVCPVNTPSSVSRD

Radius of gyration: 29.31 Å; chains: 1; bounding box: 96×54×76 Å